Protein AF-A0A9E2XFM6-F1 (afdb_monomer)

Structure (mmCIF, N/CA/C/O backbone):
data_AF-A0A9E2XFM6-F1
#
_entry.id   AF-A0A9E2XFM6-F1
#
loop_
_atom_site.group_PDB
_atom_site.id
_atom_site.type_symbol
_atom_site.label_atom_id
_atom_site.label_alt_id
_atom_site.label_comp_id
_atom_site.label_asym_id
_atom_site.label_entity_id
_atom_site.label_seq_id
_atom_site.pdbx_PDB_ins_code
_atom_site.Cartn_x
_atom_site.Cartn_y
_atom_site.Cartn_z
_atom_site.occupancy
_atom_site.B_iso_or_equiv
_atom_site.auth_seq_id
_atom_site.auth_comp_id
_atom_site.auth_asym_id
_atom_site.auth_atom_id
_atom_site.pdbx_PDB_model_num
ATOM 1 N N . MET A 1 1 ? -47.630 29.678 22.416 1.00 40.19 1 MET A N 1
ATOM 2 C CA . MET A 1 1 ? -48.131 28.306 22.187 1.00 40.19 1 MET A CA 1
ATOM 3 C C . MET A 1 1 ? -47.963 27.951 20.720 1.00 40.19 1 MET A C 1
ATOM 5 O O . MET A 1 1 ? -48.811 28.316 19.921 1.00 40.19 1 MET A O 1
ATOM 9 N N . ARG A 1 2 ? -46.872 27.269 20.378 1.00 31.09 2 ARG A N 1
ATOM 10 C CA . ARG A 1 2 ? -46.817 26.251 19.324 1.00 31.09 2 ARG A CA 1
ATOM 11 C C . ARG A 1 2 ? -45.718 25.291 19.759 1.00 31.09 2 ARG A C 1
ATOM 13 O O . ARG A 1 2 ? -44.539 25.537 19.569 1.00 31.09 2 ARG A O 1
ATOM 20 N N . THR A 1 3 ? -46.149 24.304 20.529 1.00 36.22 3 THR A N 1
ATOM 21 C CA . THR A 1 3 ? -45.403 23.095 20.850 1.00 36.22 3 THR A CA 1
ATOM 22 C C . THR A 1 3 ? -45.340 22.260 19.579 1.00 36.22 3 THR A C 1
ATOM 24 O O . THR A 1 3 ? -46.328 21.610 19.240 1.00 36.22 3 THR A O 1
ATOM 27 N N . GLU A 1 4 ? -44.219 22.292 18.869 1.00 33.06 4 GLU A N 1
ATOM 28 C CA . GLU A 1 4 ? -43.885 21.207 17.951 1.00 33.06 4 GLU A CA 1
ATOM 29 C C . GLU A 1 4 ? -43.194 20.128 18.781 1.00 33.06 4 GLU A C 1
ATOM 31 O O . GLU A 1 4 ? -42.076 20.282 19.266 1.00 33.06 4 GLU A O 1
ATOM 36 N N . LYS A 1 5 ? -43.955 19.064 19.048 1.00 36.19 5 LYS A N 1
ATOM 37 C CA . LYS A 1 5 ? -43.427 17.796 19.531 1.00 36.19 5 LYS A CA 1
ATOM 38 C C . LYS A 1 5 ? -42.519 17.238 18.432 1.00 36.19 5 LYS A C 1
ATOM 40 O O . LYS A 1 5 ? -43.031 16.648 17.486 1.00 36.19 5 LYS A O 1
ATOM 45 N N . ASN A 1 6 ? -41.204 17.364 18.583 1.00 32.09 6 ASN A N 1
ATOM 46 C CA . ASN A 1 6 ? -40.283 16.417 17.961 1.00 32.09 6 ASN A CA 1
ATOM 47 C C . ASN A 1 6 ? -40.389 15.102 18.741 1.00 32.09 6 ASN A C 1
ATOM 49 O O . ASN A 1 6 ? -39.629 14.846 19.669 1.00 32.09 6 ASN A O 1
ATOM 53 N N . SER A 1 7 ? -41.386 14.284 18.401 1.00 35.47 7 SER A N 1
ATOM 54 C CA . SER A 1 7 ? -41.291 12.848 18.648 1.00 35.47 7 SER A CA 1
ATOM 55 C C . SER A 1 7 ? -40.272 12.309 17.649 1.00 35.47 7 SER A C 1
ATOM 57 O O . SER A 1 7 ? -40.623 12.028 16.508 1.00 35.47 7 SER A O 1
ATOM 59 N N . ALA A 1 8 ? -39.009 12.224 18.067 1.00 36.88 8 ALA A N 1
ATOM 60 C CA . ALA A 1 8 ? -38.022 11.399 17.390 1.00 36.88 8 ALA A CA 1
ATOM 61 C C . ALA A 1 8 ? -38.484 9.944 17.543 1.00 36.88 8 ALA A C 1
ATOM 63 O O . ALA A 1 8 ? -38.369 9.347 18.611 1.00 36.88 8 ALA A O 1
ATOM 64 N N . HIS A 1 9 ? -39.123 9.406 16.509 1.00 39.50 9 HIS A N 1
ATOM 65 C CA . HIS A 1 9 ? -39.222 7.965 16.364 1.00 39.50 9 HIS A CA 1
ATOM 66 C C . HIS A 1 9 ? -37.832 7.486 15.949 1.00 39.50 9 HIS A C 1
ATOM 68 O O . HIS A 1 9 ? -37.435 7.711 14.809 1.00 39.50 9 HIS A O 1
ATOM 74 N N . SER A 1 10 ? -37.096 6.876 16.885 1.00 49.88 10 SER A N 1
ATOM 75 C CA . SER A 1 10 ? -36.054 5.909 16.531 1.00 49.88 10 SER A CA 1
ATOM 76 C C . SER A 1 10 ? -36.704 4.921 15.560 1.00 49.88 10 SER A C 1
ATOM 78 O O . SER A 1 10 ? -37.766 4.360 15.856 1.00 49.88 10 SER A O 1
ATOM 80 N N . SER A 1 11 ? -36.167 4.818 14.345 1.00 64.38 11 SER A N 1
ATOM 81 C CA . SER A 1 11 ? -36.602 3.791 13.410 1.00 64.38 11 SER A CA 1
ATOM 82 C C . SER A 1 11 ? -36.181 2.456 14.004 1.00 64.38 11 SER A C 1
ATOM 84 O O . SER A 1 11 ? -34.992 2.197 14.139 1.00 64.38 11 SER A O 1
ATOM 86 N N . THR A 1 12 ? -37.153 1.642 14.413 1.00 81.12 12 THR A N 1
ATOM 87 C CA . THR A 1 12 ? -36.872 0.307 14.942 1.00 81.12 12 THR A CA 1
ATOM 88 C C . THR A 1 12 ? -36.343 -0.570 13.804 1.00 81.12 12 THR A C 1
ATOM 90 O O . THR A 1 12 ? -37.063 -0.738 12.811 1.00 81.12 12 THR A O 1
ATOM 93 N N . PRO A 1 13 ? -35.128 -1.127 13.922 1.00 93.12 13 PRO A N 1
ATOM 94 C CA . PRO A 1 13 ? -34.568 -2.048 12.951 1.00 93.12 13 PRO A CA 1
ATOM 95 C C . PRO A 1 13 ? -35.494 -3.246 12.752 1.00 93.12 13 PRO A C 1
ATOM 97 O O . PRO A 1 13 ? -36.094 -3.763 13.693 1.00 93.12 13 PRO A O 1
ATOM 100 N N . ILE A 1 14 ? -35.625 -3.686 11.507 1.00 95.50 14 ILE A N 1
ATOM 101 C CA . ILE A 1 14 ? -36.437 -4.839 11.129 1.00 95.50 14 ILE A CA 1
ATOM 102 C C . ILE A 1 14 ? -35.500 -5.895 10.561 1.00 95.50 14 ILE A C 1
ATOM 104 O O . ILE A 1 14 ? -35.025 -5.745 9.430 1.00 95.50 14 ILE A O 1
ATOM 108 N N . VAL A 1 15 ? -35.285 -6.966 11.326 1.00 97.12 15 VAL A N 1
ATOM 109 C CA . VAL A 1 15 ? -34.584 -8.169 10.864 1.00 97.12 15 VAL A CA 1
ATOM 110 C C . VAL A 1 15 ? -35.445 -8.875 9.817 1.00 97.12 15 VAL A C 1
ATOM 112 O O . VAL A 1 15 ? -36.606 -9.211 10.058 1.00 97.12 15 VAL A O 1
ATOM 115 N N . LYS A 1 16 ? -34.887 -9.058 8.622 1.00 97.50 16 LYS A N 1
ATOM 116 C CA . LYS A 1 16 ? -35.514 -9.745 7.487 1.00 97.50 16 LYS A CA 1
ATOM 117 C C . LYS A 1 16 ? -35.171 -11.223 7.469 1.00 97.50 16 LYS A C 1
ATOM 119 O O . LYS A 1 16 ? -36.060 -12.041 7.243 1.00 97.50 16 LYS A O 1
ATOM 124 N N . SER A 1 17 ? -33.911 -11.551 7.727 1.00 97.12 17 SER A N 1
ATOM 125 C CA . SER A 1 17 ? -33.449 -12.919 7.923 1.00 97.12 17 SER A CA 1
ATOM 126 C C . SER A 1 17 ? -32.257 -12.945 8.870 1.00 97.12 17 SER A C 1
ATOM 128 O O . SER A 1 17 ? -31.561 -11.943 9.047 1.00 97.12 17 SER A O 1
ATOM 130 N N . GLN A 1 18 ? -32.059 -14.102 9.486 1.00 97.88 18 GLN A N 1
ATOM 131 C CA . GLN A 1 18 ? -30.904 -14.415 10.304 1.00 97.88 18 GLN A CA 1
ATOM 132 C C . GLN A 1 18 ? -30.529 -15.860 10.006 1.00 97.88 18 GLN A C 1
ATOM 134 O O . GLN A 1 18 ? -31.298 -16.779 10.292 1.00 97.88 18 GLN A O 1
ATOM 139 N N . ASP A 1 19 ? -29.359 -16.039 9.414 1.00 97.31 19 ASP A N 1
ATOM 140 C CA . ASP A 1 19 ? -28.923 -17.305 8.847 1.00 97.31 19 ASP A CA 1
ATOM 141 C C . ASP A 1 19 ? -27.513 -17.635 9.341 1.00 97.31 19 ASP A C 1
ATOM 143 O O . ASP A 1 19 ? -26.686 -16.744 9.544 1.00 97.31 19 ASP A O 1
ATOM 147 N N . ILE A 1 20 ? -27.223 -18.924 9.529 1.00 97.94 20 ILE A N 1
ATOM 148 C CA . ILE A 1 20 ? -25.839 -19.374 9.705 1.00 97.94 20 ILE A CA 1
ATOM 149 C C . ILE A 1 20 ? -25.182 -19.296 8.330 1.00 97.94 20 ILE A C 1
ATOM 151 O O . ILE A 1 20 ? -25.513 -20.089 7.446 1.00 97.94 20 ILE A O 1
ATOM 155 N N . LEU A 1 21 ? -24.262 -18.349 8.162 1.00 97.56 21 LEU A N 1
ATOM 156 C CA . LEU A 1 21 ? -23.487 -18.196 6.938 1.00 97.56 21 LEU A CA 1
ATOM 157 C C . LEU A 1 21 ? -22.503 -19.359 6.798 1.00 97.56 21 LEU A C 1
ATOM 159 O O . LEU A 1 21 ? -22.481 -20.045 5.779 1.00 97.56 21 LEU A O 1
ATOM 163 N N . ALA A 1 22 ? -21.704 -19.586 7.839 1.00 97.44 22 ALA A N 1
ATOM 164 C CA . ALA A 1 22 ? -20.661 -20.600 7.855 1.00 97.44 22 ALA A CA 1
ATOM 165 C C . ALA A 1 22 ? -20.519 -21.213 9.249 1.00 97.44 22 ALA A C 1
ATOM 167 O O . ALA A 1 22 ? -20.662 -20.534 10.261 1.00 97.44 22 ALA A O 1
ATOM 168 N N . THR A 1 23 ? -20.206 -22.503 9.310 1.00 95.94 23 THR A N 1
ATOM 169 C CA . THR A 1 23 ? -19.759 -23.166 10.542 1.00 95.94 23 THR A CA 1
ATOM 170 C C . THR A 1 23 ? -18.242 -23.233 10.555 1.00 95.94 23 THR A C 1
ATOM 172 O O . THR A 1 23 ? -17.656 -23.461 9.494 1.00 95.94 23 THR A O 1
ATOM 175 N N . ALA A 1 24 ? -17.626 -23.121 11.735 1.00 96.25 24 ALA A N 1
ATOM 176 C CA . ALA A 1 24 ? -16.176 -23.210 11.870 1.00 96.25 24 ALA A CA 1
ATOM 177 C C . ALA A 1 24 ? -15.603 -24.462 11.167 1.00 96.25 24 ALA A C 1
ATOM 179 O O . ALA A 1 24 ? -16.196 -25.548 11.275 1.00 96.25 24 ALA A O 1
ATOM 180 N N . PRO A 1 25 ? -14.454 -24.360 10.474 1.00 95.50 25 PRO A N 1
ATOM 181 C CA . PRO A 1 25 ? -13.785 -25.515 9.898 1.00 95.50 25 PRO A CA 1
ATOM 182 C C . PRO A 1 25 ? -13.351 -26.498 10.989 1.00 95.50 25 PRO A C 1
ATOM 184 O O . PRO A 1 25 ? -13.235 -26.165 12.170 1.00 95.50 25 PRO A O 1
ATOM 187 N N . ALA A 1 26 ? -13.096 -27.746 10.602 1.00 93.50 26 ALA A N 1
ATOM 188 C CA . ALA A 1 26 ? -12.679 -28.766 11.555 1.00 93.50 26 ALA A CA 1
ATOM 189 C C . ALA A 1 26 ? -11.364 -28.371 12.250 1.00 93.50 26 ALA A C 1
ATOM 191 O O . ALA A 1 26 ? -10.339 -28.209 11.594 1.00 93.50 26 ALA A O 1
ATOM 192 N N . GLY A 1 27 ? -11.396 -28.286 13.582 1.00 92.50 27 GLY A N 1
ATOM 193 C CA . GLY A 1 27 ? -10.246 -27.886 14.397 1.00 92.50 27 GLY A CA 1
ATOM 194 C C . GLY A 1 27 ? -10.206 -26.398 14.743 1.00 92.50 27 GLY A C 1
ATOM 195 O O . GLY A 1 27 ? -9.396 -26.032 15.587 1.00 92.50 27 GLY A O 1
ATOM 196 N N . SER A 1 28 ? -11.094 -25.585 14.166 1.00 97.88 28 SER A N 1
ATOM 197 C CA . SER A 1 28 ? -11.210 -24.163 14.481 1.00 97.88 28 SER A CA 1
ATOM 198 C C . SER A 1 28 ? -12.313 -23.908 15.506 1.00 97.88 28 SER A C 1
ATOM 200 O O . SER A 1 28 ? -13.414 -24.468 15.414 1.00 97.88 28 SER A O 1
ATOM 202 N N . THR A 1 29 ? -12.028 -23.073 16.499 1.00 97.94 29 THR A N 1
ATOM 203 C CA . THR A 1 29 ? -12.980 -22.717 17.554 1.00 97.94 29 THR A CA 1
ATOM 204 C C . THR A 1 29 ? -12.854 -21.265 17.966 1.00 97.94 29 THR A C 1
ATOM 206 O O . THR A 1 29 ? -11.754 -20.726 17.903 1.00 97.94 29 THR A O 1
ATOM 209 N N . ALA A 1 30 ? -13.947 -20.723 18.502 1.00 96.56 30 ALA A N 1
ATOM 210 C CA . ALA A 1 30 ? -14.039 -19.366 19.028 1.00 96.56 30 ALA A CA 1
ATOM 211 C C . ALA A 1 30 ? -13.839 -18.308 17.931 1.00 96.56 30 ALA A C 1
ATOM 213 O O . ALA A 1 30 ? -12.789 -17.681 17.907 1.00 96.56 30 ALA A O 1
ATOM 214 N N . PRO A 1 31 ? -14.799 -18.175 16.988 1.00 97.44 31 PRO A N 1
ATOM 215 C CA . PRO A 1 31 ? -14.801 -17.051 16.071 1.00 97.44 31 PRO A CA 1
ATOM 216 C C . PRO A 1 31 ? -14.913 -15.749 16.850 1.00 97.44 31 PRO A C 1
ATOM 218 O O . PRO A 1 31 ? -15.759 -15.659 17.745 1.00 97.44 31 PRO A O 1
ATOM 221 N N . ASP A 1 32 ? -14.090 -14.796 16.459 1.00 93.88 32 ASP A N 1
ATOM 222 C CA . ASP A 1 32 ? -13.985 -13.482 17.074 1.00 93.88 32 ASP A CA 1
ATOM 223 C C . ASP A 1 32 ? -14.015 -12.423 15.957 1.00 93.88 32 ASP A C 1
ATOM 225 O O . ASP A 1 32 ? -14.861 -12.510 15.065 1.00 93.88 32 ASP A O 1
ATOM 229 N N . SER A 1 33 ? -13.065 -11.495 15.939 1.00 95.00 33 SER A N 1
ATOM 230 C CA . SER A 1 33 ? -12.660 -10.608 14.849 1.00 95.00 33 SER A CA 1
ATOM 231 C C . SER A 1 33 ? -13.156 -10.994 13.437 1.00 95.00 33 SER A C 1
ATOM 233 O O . SER A 1 33 ? -12.716 -11.974 12.812 1.00 95.00 33 SER A O 1
ATOM 235 N N . ILE A 1 34 ? -14.053 -10.161 12.888 1.00 96.75 34 ILE A N 1
ATOM 236 C CA . ILE A 1 34 ? -14.577 -10.261 11.517 1.00 96.75 34 ILE A CA 1
ATOM 237 C C . ILE A 1 34 ? -14.248 -9.006 10.714 1.00 96.75 34 ILE A C 1
ATOM 239 O O . ILE A 1 34 ? -14.478 -7.874 11.139 1.00 96.75 34 ILE A O 1
ATOM 243 N N . THR A 1 35 ? -13.822 -9.203 9.466 1.00 96.62 35 THR A N 1
ATOM 244 C CA . THR A 1 35 ? -13.676 -8.118 8.493 1.00 96.62 35 THR A CA 1
ATOM 245 C C . THR A 1 35 ? -14.200 -8.518 7.114 1.00 96.62 35 THR A C 1
ATOM 247 O O . THR A 1 35 ? -14.262 -9.696 6.759 1.00 96.62 35 THR A O 1
ATOM 250 N N . ILE A 1 36 ? -14.632 -7.528 6.330 1.00 92.88 36 ILE A N 1
ATOM 251 C CA . ILE A 1 36 ? -15.175 -7.723 4.982 1.00 92.88 36 ILE A CA 1
ATOM 252 C C . ILE A 1 36 ? -14.271 -7.005 3.995 1.00 92.88 36 ILE A C 1
ATOM 254 O O . ILE A 1 36 ? -13.992 -5.818 4.153 1.00 92.88 36 ILE A O 1
ATOM 258 N N . GLY A 1 37 ? -13.870 -7.708 2.944 1.00 82.56 37 GLY A N 1
ATOM 259 C CA . GLY A 1 37 ? -13.024 -7.138 1.910 1.00 82.56 37 GLY A CA 1
ATOM 260 C C . GLY A 1 37 ? -12.573 -8.181 0.904 1.00 82.56 37 GLY A C 1
ATOM 261 O O . GLY A 1 37 ? -12.678 -9.383 1.147 1.00 82.56 37 GLY A O 1
ATOM 262 N N . GLY A 1 38 ? -12.155 -7.734 -0.279 1.00 77.25 38 GLY A N 1
ATOM 263 C CA . GLY A 1 38 ? -11.756 -8.657 -1.343 1.00 77.25 38 GLY A CA 1
ATOM 264 C C . GLY A 1 38 ? -12.909 -9.518 -1.879 1.00 77.25 38 GLY A C 1
ATOM 265 O O . GLY A 1 38 ? -12.663 -10.544 -2.496 1.00 77.25 38 GLY A O 1
ATOM 266 N N . GLY A 1 39 ? -14.171 -9.133 -1.632 1.00 82.56 39 GLY A N 1
ATOM 267 C CA . GLY A 1 39 ? -15.338 -9.964 -1.959 1.00 82.56 39 GLY A CA 1
ATOM 268 C C . GLY A 1 39 ? -15.558 -11.149 -1.007 1.00 82.56 39 GLY A C 1
ATOM 269 O O . GLY A 1 39 ? -16.357 -12.035 -1.319 1.00 82.56 39 GLY A O 1
ATOM 270 N N . SER A 1 40 ? -14.888 -11.153 0.146 1.00 93.00 40 SER A N 1
ATOM 271 C CA . SER A 1 40 ? -14.899 -12.245 1.119 1.00 93.00 40 SER A CA 1
ATOM 272 C C . SER A 1 40 ? -15.270 -11.751 2.525 1.00 93.00 40 SER A C 1
ATOM 274 O O . SER A 1 40 ? -15.122 -10.573 2.864 1.00 93.00 40 SER A O 1
ATOM 276 N N . VAL A 1 41 ? -15.739 -12.685 3.351 1.00 97.19 41 VAL A N 1
ATOM 277 C CA . VAL A 1 41 ? -15.862 -12.559 4.805 1.00 97.19 41 VAL A CA 1
ATOM 278 C C . VAL A 1 41 ? -14.648 -13.232 5.429 1.00 97.19 41 VAL A C 1
ATOM 280 O O . VAL A 1 41 ? -14.446 -14.436 5.264 1.00 97.19 41 VAL A O 1
ATOM 283 N N . TRP A 1 42 ? -13.843 -12.458 6.140 1.00 98.44 42 TRP A N 1
ATOM 284 C CA . TRP A 1 42 ? -12.645 -12.924 6.821 1.00 98.44 42 TRP A CA 1
ATOM 285 C C . TRP A 1 42 ? -12.937 -13.053 8.302 1.00 98.44 42 TRP A C 1
ATOM 287 O O . TRP A 1 42 ? -13.491 -12.133 8.901 1.00 98.44 42 TRP A O 1
ATOM 297 N N . VAL A 1 43 ? -12.599 -14.207 8.866 1.00 98.56 43 VAL A N 1
ATOM 298 C CA . VAL A 1 43 ? -12.947 -14.542 10.247 1.00 98.56 43 VAL A CA 1
ATOM 299 C C . VAL A 1 43 ? -11.746 -15.145 10.945 1.00 98.56 43 VAL A C 1
ATOM 301 O O . VAL A 1 43 ? -11.141 -16.101 10.448 1.00 98.56 43 VAL A O 1
ATOM 304 N N . GLU A 1 44 ? -11.425 -14.572 12.092 1.00 97.88 44 GLU A N 1
ATOM 305 C CA . GLU A 1 44 ? -10.463 -15.080 13.056 1.00 97.88 44 GLU A CA 1
ATOM 306 C C . GLU A 1 44 ? -11.107 -16.214 13.870 1.00 97.88 44 GLU A C 1
ATOM 308 O O . GLU A 1 44 ? -12.301 -16.181 14.157 1.00 97.88 44 GLU A O 1
ATOM 313 N N . TYR A 1 45 ? -10.337 -17.262 14.172 1.00 98.50 45 TYR A N 1
ATOM 314 C CA . TYR A 1 45 ? -10.694 -18.286 15.154 1.00 98.50 45 TYR A CA 1
ATOM 315 C C . TYR A 1 45 ? -9.523 -18.482 16.117 1.00 98.50 45 TYR A C 1
ATOM 317 O O . TYR A 1 45 ? -8.515 -19.104 15.735 1.00 98.50 45 TYR A O 1
ATOM 325 N N . GLY A 1 46 ? -9.699 -18.048 17.367 1.00 97.00 46 GLY A N 1
ATOM 326 C CA . GLY A 1 46 ? -8.651 -18.018 18.392 1.00 97.00 46 GLY A CA 1
ATOM 327 C C . GLY A 1 46 ? -8.079 -19.382 18.774 1.00 97.00 46 GLY A C 1
ATOM 328 O O . GLY A 1 46 ? -6.925 -19.512 19.180 1.00 97.00 46 GLY A O 1
ATOM 329 N N . ASN A 1 47 ? -8.874 -20.451 18.653 1.00 97.44 47 ASN A N 1
ATOM 330 C CA . ASN A 1 47 ? -8.493 -21.838 18.985 1.00 97.44 47 ASN A CA 1
ATOM 331 C C . ASN A 1 47 ? -7.932 -22.040 20.408 1.00 97.44 47 ASN A C 1
ATOM 333 O O . ASN A 1 47 ? -7.260 -23.042 20.672 1.00 97.44 47 ASN A O 1
ATOM 337 N N . GLY A 1 48 ? -8.193 -21.102 21.325 1.00 95.75 48 GLY A N 1
ATOM 338 C CA . GLY A 1 48 ? -7.599 -21.089 22.663 1.00 95.75 48 GLY A CA 1
ATOM 339 C C . GLY A 1 48 ? -6.078 -20.902 22.656 1.00 95.75 48 GLY A C 1
ATOM 340 O O . GLY A 1 48 ? -5.404 -21.434 23.542 1.00 95.75 48 GLY A O 1
ATOM 341 N N . ALA A 1 49 ? -5.531 -20.226 21.639 1.00 96.88 49 ALA A N 1
ATOM 342 C CA . ALA A 1 49 ? -4.146 -19.780 21.646 1.00 96.88 49 ALA A CA 1
ATOM 343 C C . ALA A 1 49 ? -3.889 -18.831 22.828 1.00 96.88 49 ALA A C 1
ATOM 345 O O . ALA A 1 49 ? -4.784 -18.141 23.304 1.00 96.88 49 ALA A O 1
ATOM 346 N N . ASP A 1 50 ? -2.661 -18.850 23.338 1.00 94.69 50 ASP A N 1
ATOM 347 C CA . ASP A 1 50 ? -2.259 -18.015 24.465 1.00 94.69 50 ASP A CA 1
ATOM 348 C C . ASP A 1 50 ? -2.058 -16.566 23.999 1.00 94.69 50 ASP A C 1
ATOM 350 O O . ASP A 1 50 ? -1.321 -16.337 23.035 1.00 94.69 50 ASP A O 1
ATOM 354 N N . SER A 1 51 ? -2.663 -15.603 24.699 1.00 91.12 51 SER A N 1
ATOM 355 C CA . SER A 1 51 ? -2.640 -14.176 24.346 1.00 91.12 51 SER A CA 1
ATOM 356 C C . SER A 1 51 ? -1.246 -13.535 24.410 1.00 91.12 51 SER A C 1
ATOM 358 O O . SER A 1 51 ? -1.033 -12.468 23.848 1.00 91.12 51 SER A O 1
ATOM 360 N N . THR A 1 52 ? -0.243 -14.204 24.999 1.00 90.44 52 THR A N 1
ATOM 361 C CA . THR A 1 52 ? 1.170 -13.765 24.975 1.00 90.44 52 THR A CA 1
ATOM 362 C C . THR A 1 52 ? 1.990 -14.407 23.844 1.00 90.44 52 THR A C 1
ATOM 364 O O . THR A 1 52 ? 3.210 -14.222 23.741 1.00 90.44 52 THR A O 1
ATOM 367 N N . GLY A 1 53 ? 1.358 -15.252 23.023 1.00 90.25 53 GLY A N 1
ATOM 368 C CA . GLY A 1 53 ? 2.004 -16.017 21.956 1.00 90.25 53 GLY A CA 1
ATOM 369 C C . GLY A 1 53 ? 2.860 -17.190 22.440 1.00 90.25 53 GLY A C 1
ATOM 370 O O . GLY A 1 53 ? 3.618 -17.777 21.656 1.00 90.25 53 GLY A O 1
ATOM 371 N N . ALA A 1 54 ? 2.771 -17.562 23.722 1.00 90.62 54 ALA A N 1
ATOM 372 C CA . ALA A 1 54 ? 3.596 -18.621 24.303 1.00 90.62 54 ALA A CA 1
ATOM 373 C C . ALA A 1 54 ? 3.274 -20.014 23.731 1.00 90.62 54 ALA A C 1
ATOM 375 O O . ALA A 1 54 ? 4.161 -20.871 23.632 1.00 90.62 54 ALA A O 1
ATOM 376 N N . ALA A 1 55 ? 2.017 -20.253 23.350 1.00 93.81 55 ALA A N 1
ATOM 377 C CA . ALA A 1 55 ? 1.549 -21.516 22.792 1.00 93.81 55 ALA A CA 1
ATOM 378 C C . ALA A 1 55 ? 0.288 -21.335 21.931 1.00 93.81 55 ALA A C 1
ATOM 380 O O . ALA A 1 55 ? -0.463 -20.380 22.093 1.00 93.81 55 ALA A O 1
ATOM 381 N N . GLY A 1 56 ? 0.028 -22.308 21.055 1.00 96.56 56 GLY A N 1
ATOM 382 C CA . GLY A 1 56 ? -1.165 -22.329 20.208 1.00 96.56 56 GLY A CA 1
ATOM 383 C C . GLY A 1 56 ? -1.031 -21.528 18.911 1.00 96.56 56 GLY A C 1
ATOM 384 O O . GLY A 1 56 ? 0.051 -21.057 18.546 1.00 96.56 56 GLY A O 1
ATOM 385 N N . SER A 1 57 ? -2.135 -21.470 18.176 1.00 97.62 57 SER A N 1
ATOM 386 C CA . SER A 1 57 ? -2.246 -20.832 16.864 1.00 97.62 57 SER A CA 1
ATOM 387 C C . SER A 1 57 ? -3.699 -20.483 16.565 1.00 97.62 57 SER A C 1
ATOM 389 O O . SER A 1 57 ? -4.558 -21.365 16.681 1.00 97.62 57 SER A O 1
ATOM 391 N N . SER A 1 58 ? -3.952 -19.274 16.084 1.00 98.44 58 SER A N 1
ATOM 392 C CA . SER A 1 58 ? -5.227 -18.903 15.475 1.00 98.44 58 SER A CA 1
ATOM 393 C C . SER A 1 58 ? -5.359 -19.439 14.048 1.00 98.44 58 SER A C 1
ATOM 395 O O . SER A 1 58 ? -4.382 -19.781 13.367 1.00 98.44 58 SER A O 1
ATOM 397 N N . THR A 1 59 ? -6.607 -19.527 13.595 1.00 98.62 59 THR A N 1
ATOM 398 C CA . THR A 1 59 ? -6.956 -19.882 12.219 1.00 98.62 59 THR A CA 1
ATOM 399 C C . THR A 1 59 ? -7.669 -18.695 11.594 1.00 98.62 59 THR A C 1
ATOM 401 O O . THR A 1 59 ? -8.709 -18.298 12.099 1.00 98.62 59 THR A O 1
ATOM 404 N N . ILE A 1 60 ? -7.156 -18.164 10.486 1.00 98.69 60 ILE A N 1
ATOM 405 C CA . ILE A 1 60 ? -7.860 -17.131 9.716 1.00 98.69 60 ILE A CA 1
ATOM 406 C C . ILE A 1 60 ? -8.548 -17.812 8.541 1.00 98.69 60 ILE A C 1
ATOM 408 O O . ILE A 1 60 ? -7.909 -18.541 7.779 1.00 98.69 60 ILE A O 1
ATOM 412 N N . VAL A 1 61 ? -9.853 -17.611 8.389 1.00 98.56 61 VAL A N 1
ATOM 413 C CA . VAL A 1 61 ? -10.637 -18.244 7.326 1.00 98.56 61 VAL A CA 1
ATOM 414 C C . VAL A 1 61 ? -11.188 -17.182 6.395 1.00 98.56 61 VAL A C 1
ATOM 416 O O . VAL A 1 61 ? -11.874 -16.260 6.826 1.00 98.56 61 VAL A O 1
ATOM 419 N N . GLN A 1 62 ? -10.910 -17.354 5.107 1.00 97.88 62 GLN A N 1
ATOM 420 C CA . GLN A 1 62 ? -11.511 -16.582 4.034 1.00 97.88 62 GLN A CA 1
ATOM 421 C C . GLN A 1 62 ? -12.741 -17.337 3.537 1.00 97.88 62 GLN A C 1
ATOM 423 O O . GLN A 1 62 ? -12.617 -18.414 2.948 1.00 97.88 62 GLN A O 1
ATOM 428 N N . TYR A 1 63 ? -13.927 -16.791 3.778 1.00 97.00 63 TYR A N 1
ATOM 429 C CA . TYR A 1 63 ? -15.172 -17.283 3.205 1.00 97.00 63 TYR A CA 1
ATOM 430 C C . TYR A 1 63 ? -15.602 -16.389 2.053 1.00 97.00 63 TYR A C 1
ATOM 432 O O . TYR A 1 63 ? -15.555 -15.170 2.169 1.00 97.00 63 TYR A O 1
ATOM 440 N N . ASN A 1 64 ? -16.154 -16.957 0.987 1.00 92.81 64 ASN A N 1
ATOM 441 C CA . ASN A 1 64 ? -16.920 -16.135 0.057 1.00 92.81 64 ASN A CA 1
ATOM 442 C C . ASN A 1 64 ? -18.201 -15.610 0.733 1.00 92.81 64 ASN A C 1
ATOM 444 O O . ASN A 1 64 ? -18.637 -16.119 1.769 1.00 92.81 64 ASN A O 1
ATOM 448 N N . MET A 1 65 ? -18.883 -14.650 0.103 1.00 89.44 65 MET A N 1
ATOM 449 C CA . MET A 1 65 ? -20.132 -14.064 0.631 1.00 89.44 65 MET A CA 1
ATOM 450 C C . MET A 1 65 ? -21.296 -15.062 0.821 1.00 89.44 65 MET A C 1
ATOM 452 O O . MET A 1 65 ? -22.354 -14.686 1.317 1.00 89.44 65 MET A O 1
ATOM 456 N N . LYS A 1 66 ? -21.140 -16.330 0.413 1.00 89.44 66 LYS A N 1
ATOM 457 C CA . LYS A 1 66 ? -22.105 -17.422 0.635 1.00 89.44 66 LYS A CA 1
ATOM 458 C C . LYS A 1 66 ? -21.672 -18.384 1.750 1.00 89.44 66 LYS A C 1
ATOM 460 O O . LYS A 1 66 ? -22.314 -19.418 1.920 1.00 89.44 66 LYS A O 1
ATOM 465 N N . GLY A 1 67 ? -20.586 -18.084 2.463 1.00 92.06 67 GLY A N 1
ATOM 466 C CA . GLY A 1 67 ? -20.079 -18.890 3.574 1.00 92.06 67 GLY A CA 1
ATOM 467 C C . GLY A 1 67 ? -19.272 -20.118 3.162 1.00 92.06 67 GLY A C 1
ATOM 468 O O . GLY A 1 67 ? -19.035 -21.006 3.979 1.00 92.06 67 GLY A O 1
ATOM 469 N N . GLN A 1 68 ? -18.851 -20.209 1.899 1.00 94.81 68 GLN A N 1
ATOM 470 C CA . GLN A 1 68 ? -17.983 -21.295 1.446 1.00 94.81 68 GLN A CA 1
ATOM 471 C C . GLN A 1 68 ? -16.527 -20.906 1.677 1.00 94.81 68 GLN A C 1
ATOM 473 O O . GLN A 1 68 ? -16.133 -19.797 1.332 1.00 94.81 68 GLN A O 1
ATOM 478 N N . ILE A 1 69 ? -15.734 -21.822 2.231 1.00 97.25 69 ILE A N 1
ATOM 479 C CA . ILE A 1 69 ? -14.304 -21.602 2.467 1.00 97.25 69 ILE A CA 1
ATOM 480 C C . ILE A 1 69 ? -13.587 -21.457 1.120 1.00 97.25 69 ILE A C 1
ATOM 482 O O . ILE A 1 69 ? -13.642 -22.365 0.288 1.00 97.25 69 ILE A O 1
ATOM 486 N N . GLU A 1 70 ? -12.896 -20.338 0.939 1.00 92.81 70 GLU A N 1
ATOM 487 C CA . GLU A 1 70 ? -11.980 -20.077 -0.173 1.00 92.81 70 GLU A CA 1
ATOM 488 C C . GLU A 1 70 ? -10.548 -20.441 0.221 1.00 92.81 70 GLU A C 1
ATOM 490 O O . GLU A 1 70 ? -9.856 -21.136 -0.525 1.00 92.81 70 GLU A O 1
ATOM 495 N N . HIS A 1 71 ? -10.131 -20.040 1.426 1.00 95.69 71 HIS A N 1
ATOM 496 C CA . HIS A 1 71 ? -8.824 -20.381 1.978 1.00 95.69 71 HIS A CA 1
ATOM 497 C C . HIS A 1 71 ? -8.838 -20.440 3.511 1.00 95.69 71 HIS A C 1
ATOM 499 O O . HIS A 1 71 ? -9.719 -19.897 4.180 1.00 95.69 71 HIS A O 1
ATOM 505 N N . THR A 1 72 ? -7.845 -21.119 4.082 1.00 97.44 72 THR A N 1
ATOM 506 C CA . THR A 1 72 ? -7.619 -21.186 5.527 1.00 97.44 72 THR A CA 1
ATOM 507 C C . THR A 1 72 ? -6.136 -21.016 5.820 1.00 97.44 72 THR A C 1
ATOM 509 O O . THR A 1 72 ? -5.312 -21.758 5.294 1.00 97.44 72 THR A O 1
ATOM 512 N N . TYR A 1 73 ? -5.818 -20.063 6.686 1.00 97.81 73 TYR A N 1
ATOM 513 C CA . TYR A 1 73 ? -4.469 -19.705 7.096 1.00 97.81 73 TYR A CA 1
ATOM 514 C C . TYR A 1 73 ? -4.261 -20.091 8.559 1.00 97.81 73 TYR A C 1
ATOM 516 O O . TYR A 1 73 ? -5.182 -20.011 9.373 1.00 97.81 73 TYR A O 1
ATOM 524 N N . THR A 1 74 ? -3.042 -20.485 8.913 1.00 97.69 74 THR A N 1
ATOM 525 C CA . THR A 1 74 ? -2.655 -20.733 10.306 1.00 97.69 74 THR A CA 1
ATOM 526 C C . THR A 1 74 ? -1.573 -19.743 10.698 1.00 97.69 74 THR A C 1
ATOM 528 O O . THR A 1 74 ? -0.501 -19.730 10.094 1.00 97.69 74 THR A O 1
ATOM 531 N N . VAL A 1 75 ? -1.848 -18.951 11.731 1.00 96.75 75 VAL A N 1
ATOM 532 C CA . VAL A 1 75 ? -0.911 -17.983 12.316 1.00 96.75 75 VAL A CA 1
ATOM 533 C C . VAL A 1 75 ? -0.520 -18.457 13.711 1.00 96.75 75 VAL A C 1
ATOM 535 O O . VAL A 1 75 ? -1.330 -19.024 14.439 1.00 96.75 75 VAL A O 1
ATOM 538 N N . LYS A 1 76 ? 0.754 -18.318 14.079 1.00 95.81 76 LYS A N 1
ATOM 539 C CA . LYS A 1 76 ? 1.240 -18.795 15.379 1.00 95.81 76 LYS A CA 1
ATOM 540 C C . LYS A 1 76 ? 0.978 -17.731 16.446 1.00 95.81 76 LYS A C 1
ATOM 542 O O . LYS A 1 76 ? 1.435 -16.606 16.281 1.00 95.81 76 LYS A O 1
ATOM 547 N N . GLY A 1 77 ? 0.373 -18.132 17.563 1.00 95.75 77 GLY A N 1
ATOM 548 C CA . GLY A 1 77 ? -0.112 -17.206 18.590 1.00 95.75 77 GLY A CA 1
ATOM 549 C C . GLY A 1 77 ? -1.606 -16.918 18.453 1.00 95.75 77 GLY A C 1
ATOM 550 O O . GLY A 1 77 ? -2.259 -17.506 17.588 1.00 95.75 77 GLY A O 1
ATOM 551 N N . LEU A 1 78 ? -2.125 -16.071 19.340 1.00 96.19 78 LEU A N 1
ATOM 552 C CA . LEU A 1 78 ? -3.509 -15.599 19.310 1.00 96.19 78 LEU A CA 1
ATOM 553 C C . LEU A 1 78 ? -3.603 -14.418 18.348 1.00 96.19 78 LEU A C 1
ATOM 555 O O . LEU A 1 78 ? -2.824 -13.478 18.480 1.00 96.19 78 LEU A O 1
ATOM 559 N N . ALA A 1 79 ? -4.512 -14.483 17.384 1.00 96.62 79 ALA A N 1
ATOM 560 C CA . ALA A 1 79 ? -4.955 -13.323 16.628 1.00 96.62 79 ALA A CA 1
ATOM 561 C C . ALA A 1 79 ? -6.117 -12.676 17.376 1.00 96.62 79 ALA A C 1
ATOM 563 O O . ALA A 1 79 ? -7.025 -13.383 17.791 1.00 96.62 79 ALA A O 1
ATOM 564 N N . ASP A 1 80 ? -6.044 -11.364 17.543 1.00 88.00 80 ASP A N 1
ATOM 565 C CA . ASP A 1 80 ? -7.075 -10.586 18.237 1.00 88.00 80 ASP A CA 1
ATOM 566 C C . ASP A 1 80 ? -7.707 -9.589 17.267 1.00 88.00 80 ASP A C 1
ATOM 568 O O . ASP A 1 80 ? -8.902 -9.615 16.993 1.00 88.00 80 ASP A O 1
ATOM 572 N N . GLY A 1 81 ? -6.854 -8.832 16.571 1.00 93.50 81 GLY A N 1
ATOM 573 C CA . GLY A 1 81 ? -7.274 -7.911 15.521 1.00 93.50 81 GLY A CA 1
ATOM 574 C C . GLY A 1 81 ? -7.172 -8.514 14.130 1.00 93.50 81 GLY A C 1
ATOM 575 O O . GLY A 1 81 ? -6.110 -8.999 13.723 1.00 93.50 81 GLY A O 1
ATOM 576 N N . LEU A 1 82 ? -8.254 -8.405 13.359 1.00 96.81 82 LEU A N 1
ATOM 577 C CA . LEU A 1 82 ? -8.302 -8.800 11.955 1.00 96.81 82 LEU A CA 1
ATOM 578 C C . LEU A 1 82 ? -8.904 -7.690 11.091 1.00 96.81 82 LEU A C 1
ATOM 580 O O . LEU A 1 82 ? -10.076 -7.335 11.235 1.00 96.81 82 LEU A O 1
ATOM 584 N N . LYS A 1 83 ? -8.143 -7.180 10.117 1.00 96.75 83 LYS A N 1
ATOM 585 C CA . LYS A 1 83 ? -8.647 -6.132 9.219 1.00 96.75 83 LYS A CA 1
ATOM 586 C C . LYS A 1 83 ? -8.182 -6.298 7.786 1.00 96.75 83 LYS A C 1
ATOM 588 O O . LYS A 1 83 ? -6.991 -6.401 7.526 1.00 96.75 83 LYS A O 1
ATOM 593 N N . TYR A 1 84 ? -9.126 -6.272 6.851 1.00 92.81 84 TYR A N 1
ATOM 594 C CA . TYR A 1 84 ? -8.816 -6.118 5.439 1.00 92.81 84 TYR A CA 1
ATOM 595 C C . TYR A 1 84 ? -8.483 -4.652 5.173 1.00 92.81 84 TYR A C 1
ATOM 597 O O . TYR A 1 84 ? -9.296 -3.768 5.461 1.00 92.81 84 TYR A O 1
ATOM 605 N N . ASP A 1 85 ? -7.304 -4.396 4.628 1.00 83.19 85 ASP A N 1
ATOM 606 C CA . ASP A 1 85 ? -6.936 -3.067 4.167 1.00 83.19 85 ASP A CA 1
ATOM 607 C C . ASP A 1 85 ? -7.543 -2.843 2.773 1.00 83.19 85 ASP A C 1
ATOM 609 O O . ASP A 1 85 ? -7.223 -3.572 1.837 1.00 83.19 85 ASP A O 1
ATOM 613 N N . PRO A 1 86 ? -8.463 -1.884 2.584 1.00 67.81 86 PRO A N 1
ATOM 614 C CA . PRO A 1 86 ? -9.070 -1.643 1.279 1.00 67.81 86 PRO A CA 1
ATOM 615 C C . PRO A 1 86 ? -8.097 -1.036 0.277 1.00 67.81 86 PRO A C 1
ATOM 617 O O . PRO A 1 86 ? -8.274 -1.228 -0.928 1.00 67.81 86 PRO A O 1
ATOM 620 N N . GLU A 1 87 ? -7.086 -0.322 0.767 1.00 62.31 87 GLU A N 1
ATOM 621 C CA . GLU A 1 87 ? -5.996 0.125 -0.072 1.00 62.31 87 GLU A CA 1
ATOM 622 C C . GLU A 1 87 ? -5.164 -1.094 -0.355 1.00 62.31 87 GLU A C 1
ATOM 624 O O . GLU A 1 87 ? -5.177 -1.540 -1.496 1.00 62.31 87 GLU A O 1
ATOM 629 N N . THR A 1 88 ? -4.576 -1.720 0.673 1.00 63.62 88 THR A N 1
ATOM 630 C CA . THR A 1 88 ? -3.594 -2.771 0.432 1.00 63.62 88 THR A CA 1
ATOM 631 C C . THR A 1 88 ? -4.097 -4.156 0.056 1.00 63.62 88 THR A C 1
ATOM 633 O O . THR A 1 88 ? -3.354 -4.998 -0.418 1.00 63.62 88 THR A O 1
ATOM 636 N N . GLY A 1 89 ? -5.376 -4.464 0.118 1.00 74.06 89 GLY A N 1
ATOM 637 C CA . GLY A 1 89 ? -5.866 -5.822 -0.150 1.00 74.06 89 GLY A CA 1
ATOM 638 C C . GLY A 1 89 ? -5.314 -6.922 0.755 1.00 74.06 89 GLY A C 1
ATOM 639 O O . GLY A 1 89 ? -5.844 -8.030 0.722 1.00 74.06 89 GLY A O 1
ATOM 640 N N . ASP A 1 90 ? -4.287 -6.628 1.545 1.00 83.25 90 ASP A N 1
ATOM 641 C CA . ASP A 1 90 ? -3.737 -7.486 2.561 1.00 83.25 90 ASP A CA 1
ATOM 642 C C . ASP A 1 90 ? -4.707 -7.522 3.737 1.00 83.25 90 ASP A C 1
ATOM 644 O O . ASP A 1 90 ? -5.417 -6.562 4.057 1.00 83.25 90 ASP A O 1
ATOM 648 N N . VAL A 1 91 ? -4.716 -8.658 4.417 1.00 95.94 91 VAL A N 1
ATOM 649 C CA . VAL A 1 91 ? -5.422 -8.820 5.678 1.00 95.94 91 VAL A CA 1
ATOM 650 C C . VAL A 1 91 ? -4.400 -8.736 6.796 1.00 95.94 91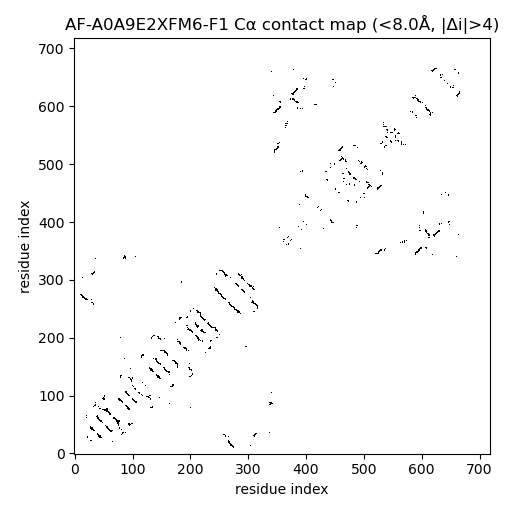 VAL A C 1
ATOM 652 O O . VAL A 1 91 ? -3.507 -9.577 6.913 1.00 95.94 91 VAL A O 1
ATOM 655 N N . TRP A 1 92 ? -4.528 -7.697 7.608 1.00 97.62 92 TRP A N 1
ATOM 656 C CA . TRP A 1 92 ? -3.713 -7.467 8.785 1.00 97.62 92 TRP A CA 1
ATOM 657 C C . TRP A 1 92 ? -4.205 -8.345 9.924 1.00 97.62 92 TRP A C 1
ATOM 659 O O . TRP A 1 92 ? -5.395 -8.351 10.240 1.00 97.62 92 TRP A O 1
ATOM 669 N N . VAL A 1 93 ? -3.268 -9.069 10.530 1.00 98.25 93 VAL A N 1
ATOM 670 C CA . VAL A 1 93 ? -3.493 -9.949 11.673 1.00 98.25 93 VAL A CA 1
ATOM 671 C C . VAL A 1 93 ? -2.623 -9.458 12.823 1.00 98.25 93 VAL A C 1
ATOM 673 O O . VAL A 1 93 ? -1.395 -9.607 12.795 1.00 98.25 93 VAL A O 1
ATOM 676 N N . LEU A 1 94 ? -3.257 -8.840 13.815 1.00 96.69 94 LEU A N 1
ATOM 677 C CA . LEU A 1 94 ? -2.615 -8.398 15.048 1.00 96.69 94 LEU A CA 1
ATOM 678 C C . LEU A 1 94 ? -2.547 -9.598 15.983 1.00 96.69 94 LEU A C 1
ATOM 680 O O . LEU A 1 94 ? -3.557 -10.236 16.271 1.00 96.69 94 LEU A O 1
ATOM 684 N N . LEU A 1 95 ? -1.335 -9.929 16.414 1.00 95.06 95 LEU A N 1
ATOM 685 C CA . LEU A 1 95 ? -1.066 -11.126 17.192 1.00 95.06 95 LEU A CA 1
ATOM 686 C C . LEU A 1 95 ? -0.601 -10.766 18.594 1.00 95.06 95 LEU A C 1
ATOM 688 O O . LEU A 1 95 ? 0.246 -9.886 18.759 1.00 95.06 95 LEU A O 1
ATOM 692 N N . ASN A 1 96 ? -1.051 -11.562 19.557 1.00 92.81 96 ASN A N 1
ATOM 693 C CA . ASN A 1 96 ? -0.583 -11.617 20.937 1.00 92.81 96 ASN A CA 1
ATOM 694 C C . ASN A 1 96 ? -0.674 -10.262 21.667 1.00 92.81 96 ASN A C 1
ATOM 696 O O . ASN A 1 96 ? 0.342 -9.654 22.027 1.00 92.81 96 ASN A O 1
ATOM 700 N N . ASN A 1 97 ? -1.895 -9.767 21.848 1.00 90.12 97 ASN A N 1
ATOM 701 C CA . ASN A 1 97 ? -2.187 -8.510 22.536 1.00 90.12 97 ASN A CA 1
ATOM 702 C C . ASN A 1 97 ? -1.635 -8.462 23.976 1.00 90.12 97 ASN A C 1
ATOM 704 O O . ASN A 1 97 ? -1.110 -7.435 24.390 1.00 90.12 97 ASN A O 1
ATOM 708 N N . ASP A 1 98 ? -1.601 -9.574 24.709 1.00 87.56 98 ASP A N 1
ATOM 709 C CA . ASP A 1 98 ? -1.086 -9.617 26.087 1.00 87.56 98 ASP A CA 1
ATOM 710 C C . ASP A 1 98 ? 0.428 -9.844 26.202 1.00 87.56 98 ASP A C 1
ATOM 712 O O . ASP A 1 98 ? 0.935 -10.100 27.297 1.00 87.56 98 ASP A O 1
ATOM 716 N N . GLY A 1 99 ? 1.182 -9.781 25.103 1.00 84.81 99 GLY A N 1
ATOM 717 C CA . GLY A 1 99 ? 2.643 -9.810 25.139 1.00 84.81 99 GLY A CA 1
ATOM 718 C C . GLY A 1 99 ? 3.281 -10.449 23.915 1.00 84.81 99 GLY A C 1
ATOM 719 O O . GLY A 1 99 ? 2.702 -11.310 23.270 1.00 84.81 99 GLY A O 1
ATOM 720 N N . ASN A 1 100 ? 4.523 -10.058 23.601 1.00 85.81 100 ASN A N 1
ATOM 721 C CA . ASN A 1 100 ? 5.160 -10.378 22.314 1.00 85.81 100 ASN A CA 1
ATOM 722 C C . ASN A 1 100 ? 4.264 -9.999 21.121 1.00 85.81 100 ASN A C 1
ATOM 724 O O . ASN A 1 100 ? 4.142 -10.773 20.165 1.00 85.81 100 ASN A O 1
ATOM 728 N N . SER A 1 101 ? 3.627 -8.827 21.203 1.00 90.56 101 SER A N 1
ATOM 729 C CA . SER A 1 101 ? 2.712 -8.379 20.163 1.00 90.56 101 SER A CA 1
ATOM 730 C C . SER A 1 101 ? 3.447 -8.203 18.836 1.00 90.56 101 SER A C 1
ATOM 732 O O . SER A 1 101 ? 4.561 -7.668 18.786 1.00 90.56 101 SER A O 1
ATOM 734 N N . THR A 1 102 ? 2.842 -8.695 17.760 1.00 91.75 102 THR A N 1
ATOM 735 C CA . THR A 1 102 ? 3.397 -8.624 16.403 1.00 91.75 102 THR A CA 1
ATOM 736 C C . THR A 1 102 ? 2.294 -8.415 15.384 1.00 91.75 102 THR A C 1
ATOM 738 O O . THR A 1 102 ? 1.142 -8.741 15.645 1.00 91.75 102 THR A O 1
ATOM 741 N N . LEU A 1 103 ? 2.666 -7.935 14.203 1.00 94.12 103 LEU A N 1
ATOM 742 C CA . LEU A 1 103 ? 1.770 -7.837 13.057 1.00 94.12 103 LEU A CA 1
ATOM 743 C C . LEU A 1 103 ? 2.204 -8.829 11.975 1.00 94.12 103 LEU A C 1
ATOM 745 O O . LEU A 1 103 ? 3.383 -8.888 11.620 1.00 94.12 103 LEU A O 1
ATOM 749 N N . GLN A 1 104 ? 1.257 -9.579 11.422 1.00 95.44 104 GLN A N 1
ATOM 750 C CA . GLN A 1 104 ? 1.443 -10.329 10.180 1.00 95.44 104 GLN A CA 1
ATOM 751 C C . GLN A 1 104 ? 0.441 -9.861 9.129 1.00 95.44 104 GLN A C 1
ATOM 753 O O . GLN A 1 104 ? -0.665 -9.440 9.454 1.00 95.44 104 GLN A O 1
ATOM 758 N N . LEU A 1 105 ? 0.845 -9.946 7.865 1.00 93.50 105 LEU A N 1
ATOM 759 C CA . LEU A 1 105 ? 0.026 -9.594 6.711 1.00 93.50 105 LEU A CA 1
ATOM 760 C C . LEU A 1 105 ? -0.243 -10.867 5.918 1.00 93.50 105 LEU A C 1
ATOM 762 O O . LEU A 1 105 ? 0.692 -11.617 5.621 1.00 93.50 105 LEU A O 1
ATOM 766 N N . ILE A 1 106 ? -1.504 -11.125 5.602 1.00 91.06 106 ILE A N 1
ATOM 767 C CA . ILE A 1 106 ? -1.906 -12.164 4.659 1.00 91.06 106 ILE A CA 1
ATOM 768 C C . ILE A 1 106 ? -2.168 -11.475 3.329 1.00 91.06 106 ILE A C 1
ATOM 770 O O . ILE A 1 106 ? -3.049 -10.626 3.267 1.00 91.06 106 ILE A O 1
ATOM 774 N N . ASP A 1 107 ? -1.459 -11.880 2.282 1.00 86.00 107 ASP A N 1
ATOM 775 C CA . ASP A 1 107 ? -1.746 -11.474 0.907 1.00 86.00 107 ASP A CA 1
ATOM 776 C C . ASP A 1 107 ? -2.721 -12.494 0.291 1.00 86.00 107 ASP A C 1
ATOM 778 O O . ASP A 1 107 ? -2.319 -13.633 0.013 1.00 86.00 107 ASP A O 1
ATOM 782 N N . PRO A 1 108 ? -3.999 -12.139 0.057 1.00 75.25 108 PRO A N 1
ATOM 783 C CA . PRO A 1 108 ? -4.983 -13.069 -0.489 1.00 75.25 108 PRO A CA 1
ATOM 784 C C . PRO A 1 108 ? -4.698 -13.485 -1.937 1.00 75.25 108 PRO A C 1
ATOM 786 O O . PRO A 1 108 ? -5.168 -14.538 -2.373 1.00 75.25 108 PRO A O 1
ATOM 789 N N . ALA A 1 109 ? -3.951 -12.678 -2.698 1.00 72.62 109 ALA A N 1
ATOM 790 C CA . ALA A 1 109 ? -3.634 -12.957 -4.094 1.00 72.62 109 ALA A CA 1
ATOM 791 C C . ALA A 1 109 ? -2.559 -14.045 -4.216 1.00 72.62 109 ALA A C 1
ATOM 793 O O . ALA A 1 109 ? -2.679 -14.940 -5.057 1.00 72.62 109 ALA A O 1
ATOM 794 N N . THR A 1 110 ? -1.532 -14.005 -3.361 1.00 68.19 110 THR A N 1
ATOM 795 C CA . THR A 1 110 ? -0.455 -15.015 -3.340 1.00 68.19 110 THR A CA 1
ATOM 796 C C . THR A 1 110 ? -0.648 -16.106 -2.285 1.00 68.19 110 THR A C 1
ATOM 798 O O . THR A 1 110 ? 0.072 -17.112 -2.292 1.00 68.19 110 THR A O 1
ATOM 801 N N . GLN A 1 111 ? -1.623 -15.928 -1.390 1.00 81.00 111 GLN A N 1
ATOM 802 C CA . GLN A 1 111 ? -1.908 -16.787 -0.236 1.00 81.00 111 GLN A CA 1
ATOM 803 C C . GLN A 1 111 ? -0.718 -16.906 0.730 1.00 81.00 111 GLN A C 1
ATOM 805 O O . GLN A 1 111 ? -0.604 -17.884 1.473 1.00 81.00 111 GLN A O 1
ATOM 810 N N . GLN A 1 112 ? 0.204 -15.941 0.702 1.00 80.50 112 GLN A N 1
ATOM 811 C CA . GLN A 1 112 ? 1.365 -15.918 1.583 1.00 80.50 112 GLN A CA 1
ATOM 812 C C . GLN A 1 112 ? 1.069 -15.134 2.858 1.00 80.50 112 GLN A C 1
ATOM 814 O O . GLN A 1 112 ? 0.318 -14.163 2.856 1.00 80.50 112 GLN A O 1
ATOM 819 N N . ILE A 1 113 ? 1.712 -15.556 3.945 1.00 87.62 113 ILE A N 1
ATOM 820 C CA . ILE A 1 113 ? 1.732 -14.827 5.212 1.00 87.62 113 ILE A CA 1
ATOM 821 C C . ILE A 1 113 ? 3.126 -14.228 5.366 1.00 87.62 113 ILE A C 1
ATOM 823 O O . ILE A 1 113 ? 4.128 -14.941 5.239 1.00 87.62 113 ILE A O 1
ATOM 827 N N . SER A 1 114 ? 3.204 -12.930 5.643 1.00 84.25 114 SER A N 1
ATOM 828 C CA . SER A 1 114 ? 4.471 -12.246 5.879 1.00 84.25 114 SER A CA 1
ATOM 829 C C . SER A 1 114 ? 5.183 -12.776 7.133 1.00 84.25 114 SER A C 1
ATOM 831 O O . SER A 1 114 ? 4.597 -13.425 8.004 1.00 84.25 114 SER A O 1
ATOM 833 N N . SER A 1 115 ? 6.483 -12.496 7.250 1.00 84.75 115 SER A N 1
ATOM 834 C CA . SER A 1 115 ? 7.184 -12.706 8.524 1.00 84.75 115 SER A CA 1
ATOM 835 C C . SER A 1 115 ? 6.650 -11.734 9.591 1.00 84.75 115 SER A C 1
ATOM 837 O O . SER A 1 115 ? 6.353 -10.594 9.239 1.00 84.75 115 SER A O 1
ATOM 839 N N . PRO A 1 116 ? 6.572 -12.126 10.880 1.00 85.31 116 PRO A N 1
ATOM 840 C CA . PRO A 1 116 ? 6.072 -11.246 11.937 1.00 85.31 116 PRO A CA 1
ATOM 841 C C . PRO A 1 116 ? 6.866 -9.941 12.057 1.00 85.31 116 PRO A C 1
ATOM 843 O O . PRO A 1 116 ? 8.070 -9.957 12.333 1.00 85.31 116 PRO A O 1
ATOM 846 N N . LEU A 1 117 ? 6.171 -8.817 11.904 1.00 83.62 117 LEU A N 1
ATOM 847 C CA . LEU A 1 117 ? 6.683 -7.469 12.119 1.00 83.62 117 LEU A CA 1
ATOM 848 C C . LEU A 1 117 ? 6.627 -7.130 13.611 1.00 83.62 117 LEU A C 1
ATOM 850 O O . LEU A 1 117 ? 5.659 -7.449 14.302 1.00 83.62 117 LEU A O 1
ATOM 854 N N . GLN A 1 118 ? 7.690 -6.504 14.112 1.00 86.19 118 GLN A N 1
ATOM 855 C CA . GLN A 1 118 ? 7.881 -6.248 15.541 1.00 86.19 118 GLN A CA 1
ATOM 856 C C . GLN A 1 118 ? 7.609 -4.784 15.864 1.00 86.19 118 GLN A C 1
ATOM 858 O O . GLN A 1 118 ? 8.120 -3.899 15.176 1.00 86.19 118 GLN A O 1
ATOM 863 N N . TYR A 1 119 ? 6.900 -4.518 16.958 1.00 83.69 119 TYR A N 1
ATOM 864 C CA . TYR A 1 119 ? 6.747 -3.158 17.466 1.00 83.69 119 TYR A CA 1
ATOM 865 C C . TYR A 1 119 ? 8.022 -2.661 18.161 1.00 83.69 119 TYR A C 1
ATOM 867 O O . TYR A 1 119 ? 8.672 -3.355 18.942 1.00 83.69 119 TYR A O 1
ATOM 875 N N . GLY A 1 120 ? 8.416 -1.442 17.807 1.00 70.38 120 GLY A N 1
ATOM 876 C CA . GLY A 1 120 ? 9.581 -0.728 18.306 1.00 70.38 120 GLY A CA 1
ATOM 877 C C . GLY A 1 120 ? 9.314 0.015 19.601 1.00 70.38 120 GLY A C 1
ATOM 878 O O . GLY A 1 120 ? 8.208 0.042 20.117 1.00 70.38 120 GLY A O 1
ATOM 879 N N . SER A 1 121 ? 10.354 0.654 20.137 1.00 61.28 121 SER A N 1
ATOM 880 C CA . SER A 1 121 ? 10.272 1.396 21.400 1.00 61.28 121 SER A CA 1
ATOM 881 C C . SER A 1 121 ? 9.220 2.518 21.319 1.00 61.28 121 SER A C 1
ATOM 883 O O . SER A 1 121 ? 9.220 3.244 20.325 1.00 61.28 121 SER A O 1
ATOM 885 N N . PRO A 1 122 ? 8.387 2.727 22.359 1.00 55.62 122 PRO A N 1
ATOM 886 C CA . PRO A 1 122 ? 8.452 2.096 23.685 1.00 55.62 122 PRO A CA 1
ATOM 887 C C . PRO A 1 122 ? 7.822 0.694 23.779 1.00 55.62 122 PRO A C 1
ATOM 889 O O . PRO A 1 122 ? 7.950 0.065 24.821 1.00 55.62 122 PRO A O 1
ATOM 892 N N . TYR A 1 123 ? 7.238 0.177 22.697 1.00 63.25 123 TYR A N 1
ATOM 893 C CA . TYR A 1 123 ? 6.502 -1.094 22.616 1.00 63.25 123 TYR A CA 1
ATOM 894 C C . TYR A 1 123 ? 7.361 -2.361 22.507 1.00 63.25 123 TYR A C 1
ATOM 896 O O . TYR A 1 123 ? 6.823 -3.443 22.282 1.00 63.25 123 TYR A O 1
ATOM 904 N N . VAL A 1 124 ? 8.685 -2.279 22.708 1.00 55.47 124 VAL A N 1
ATOM 905 C CA . VAL A 1 124 ? 9.531 -3.484 22.780 1.00 55.47 124 VAL A CA 1
ATOM 906 C C . VAL A 1 124 ? 9.278 -4.177 24.110 1.00 55.47 124 VAL A C 1
ATOM 908 O O . VAL A 1 124 ? 9.970 -3.961 25.107 1.00 55.47 124 VAL A O 1
ATOM 911 N N . TYR A 1 125 ? 8.272 -5.026 24.112 1.00 53.88 125 TYR A N 1
ATOM 912 C CA . TYR A 1 125 ? 7.807 -5.705 25.294 1.00 53.88 125 TYR A CA 1
ATOM 913 C C . TYR A 1 125 ? 7.954 -7.208 25.079 1.00 53.88 125 TYR A C 1
ATOM 915 O O . TYR A 1 125 ? 7.219 -7.841 24.329 1.00 53.88 125 TYR A O 1
ATOM 923 N N . GLY A 1 126 ? 8.986 -7.768 25.716 1.00 48.88 126 GLY A N 1
ATOM 924 C CA . GLY A 1 126 ? 9.228 -9.207 25.733 1.00 48.88 126 GLY A CA 1
ATOM 925 C C . GLY A 1 126 ? 8.116 -9.986 26.459 1.00 48.88 126 GLY A C 1
ATOM 926 O O . GLY A 1 126 ? 7.131 -9.396 26.903 1.00 48.88 126 GLY A O 1
ATOM 927 N N . PRO A 1 127 ? 8.301 -11.296 26.690 1.00 50.19 127 PRO A N 1
ATOM 928 C CA . PRO A 1 127 ? 7.246 -12.239 27.098 1.00 50.19 127 PRO A CA 1
ATOM 929 C C . PRO A 1 127 ? 6.637 -12.023 28.499 1.00 50.19 127 PRO A C 1
ATOM 931 O O . PRO A 1 127 ? 5.950 -12.898 29.009 1.00 50.19 127 PRO A O 1
ATOM 934 N N . THR A 1 128 ? 6.926 -10.909 29.172 1.00 52.78 128 THR A N 1
ATOM 935 C CA . THR A 1 128 ? 6.469 -10.597 30.538 1.00 52.78 128 THR A CA 1
ATOM 936 C C . THR A 1 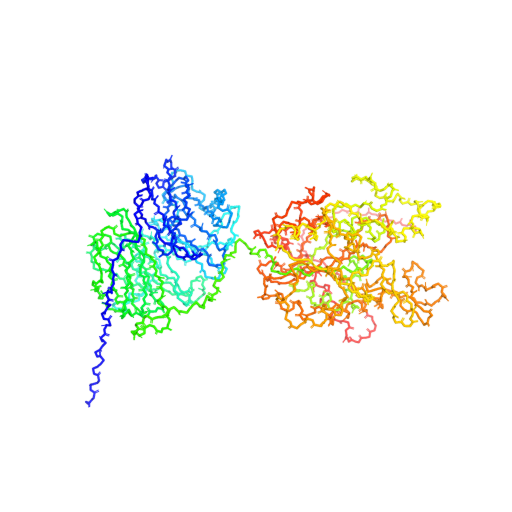128 ? 5.638 -9.315 30.623 1.00 52.78 128 THR A C 1
ATOM 938 O O . THR A 1 128 ? 5.434 -8.804 31.722 1.00 52.78 128 THR A O 1
ATOM 941 N N . SER A 1 129 ? 5.239 -8.742 29.491 1.00 67.50 129 SER A N 1
ATOM 942 C CA . SER A 1 129 ? 4.459 -7.507 29.415 1.00 67.50 129 SER A CA 1
ATOM 943 C C . SER A 1 129 ? 3.042 -7.807 28.964 1.00 67.50 129 SER A C 1
ATOM 945 O O . SER A 1 129 ? 2.917 -8.425 27.924 1.00 67.50 129 SER A O 1
ATOM 947 N N . SER A 1 130 ? 2.033 -7.302 29.675 1.00 73.88 130 SER A N 1
ATOM 948 C CA . SER A 1 130 ? 0.600 -7.388 29.343 1.00 73.88 130 SER A CA 1
ATOM 949 C C . SER A 1 130 ? 0.154 -6.233 28.428 1.00 73.88 130 SER A C 1
ATOM 951 O O . SER A 1 130 ? -0.694 -5.427 28.813 1.00 73.88 130 SER A O 1
ATOM 953 N N . ARG A 1 131 ? 0.869 -6.018 27.316 1.00 79.81 131 ARG A N 1
ATOM 954 C CA . ARG A 1 131 ? 0.672 -4.868 26.411 1.00 79.81 131 ARG A CA 1
ATOM 955 C C . ARG A 1 131 ? 0.852 -5.299 24.960 1.00 79.81 131 ARG A C 1
ATOM 957 O O . ARG A 1 131 ? 1.833 -5.981 24.648 1.00 79.81 131 ARG A O 1
ATOM 964 N N . GLY A 1 132 ? -0.007 -4.767 24.102 1.00 89.12 132 GLY A N 1
ATOM 965 C CA . GLY A 1 132 ? -0.119 -5.060 22.679 1.00 89.12 132 GLY A CA 1
ATOM 966 C C . GLY A 1 132 ? -1.343 -4.350 22.108 1.00 89.12 132 GLY A C 1
ATOM 967 O O . GLY A 1 132 ? -1.801 -3.369 22.697 1.00 89.12 132 GLY A O 1
ATOM 968 N N . PHE A 1 133 ? -1.831 -4.819 20.963 1.00 92.81 133 PHE A N 1
ATOM 969 C CA . PHE A 1 133 ? -2.890 -4.155 20.205 1.00 92.81 133 PHE A CA 1
ATOM 970 C C . PHE A 1 133 ? -4.029 -5.117 19.880 1.00 92.81 133 PHE A C 1
ATOM 972 O O . PHE A 1 133 ? -3.746 -6.248 19.476 1.00 92.81 133 PHE A O 1
ATOM 979 N N . ASP A 1 134 ? -5.266 -4.638 20.009 1.00 91.81 134 ASP A N 1
ATOM 980 C CA . ASP A 1 134 ? -6.484 -5.448 19.866 1.00 91.81 134 ASP A CA 1
ATOM 981 C C . ASP A 1 134 ? -7.137 -5.271 18.486 1.00 91.81 134 ASP A C 1
ATOM 983 O O . ASP A 1 134 ? -7.480 -6.254 17.851 1.00 91.81 134 ASP A O 1
ATOM 987 N N . ASP A 1 135 ? -7.215 -4.060 17.919 1.00 95.25 135 ASP A N 1
ATOM 988 C CA . ASP A 1 135 ? -7.796 -3.831 16.580 1.00 95.25 135 ASP A CA 1
ATOM 989 C C . ASP A 1 135 ? -7.031 -2.735 15.808 1.00 95.25 135 ASP A C 1
ATOM 991 O O . ASP A 1 135 ? -6.236 -1.960 16.351 1.00 95.25 135 ASP A O 1
ATOM 995 N N . VAL A 1 136 ? -7.257 -2.680 14.494 1.00 96.25 136 VAL A N 1
ATOM 996 C CA . VAL A 1 136 ? -6.645 -1.742 13.551 1.00 96.25 136 VAL A CA 1
ATOM 997 C C . VAL A 1 136 ? -7.679 -1.143 12.601 1.00 96.25 136 VAL A C 1
ATOM 999 O O . VAL A 1 136 ? -8.614 -1.808 12.150 1.00 96.25 136 VAL A O 1
ATOM 1002 N N . VAL A 1 137 ? -7.497 0.128 12.238 1.00 95.19 137 VAL A N 1
ATOM 1003 C CA . VAL A 1 137 ? -8.272 0.806 11.188 1.00 95.19 137 VAL A CA 1
ATOM 1004 C C . VAL A 1 137 ? -7.396 1.658 10.282 1.00 95.19 137 VAL A C 1
ATOM 1006 O O . VAL A 1 137 ? -6.327 2.128 10.678 1.00 95.19 137 VAL A O 1
ATOM 1009 N N . PHE A 1 138 ? -7.906 1.890 9.075 1.00 86.19 138 PHE A N 1
ATOM 1010 C CA . PHE A 1 138 ? -7.225 2.581 7.988 1.00 86.19 138 PHE A CA 1
ATOM 1011 C C . PHE A 1 138 ? -8.006 3.836 7.579 1.00 86.19 138 PHE A C 1
ATOM 1013 O O . PHE A 1 138 ? -9.160 3.716 7.186 1.00 86.19 138 PHE A O 1
ATOM 1020 N N . ASP A 1 139 ? -7.392 5.017 7.662 1.00 79.75 139 ASP A N 1
ATOM 1021 C CA . ASP A 1 139 ? -7.932 6.314 7.219 1.00 79.75 139 ASP A CA 1
ATOM 1022 C C . ASP A 1 139 ? -6.986 6.939 6.185 1.00 79.75 139 ASP A C 1
ATOM 1024 O O . ASP A 1 139 ? -6.059 7.690 6.527 1.00 79.75 139 ASP A O 1
ATOM 1028 N N . GLY A 1 140 ? -7.154 6.560 4.916 1.00 68.00 140 GLY A N 1
ATOM 1029 C CA . GLY A 1 140 ? -6.108 6.804 3.927 1.00 68.00 140 GLY A CA 1
ATOM 1030 C C . GLY A 1 140 ? -4.782 6.199 4.412 1.00 68.00 140 GLY A C 1
ATOM 1031 O O . GLY A 1 140 ? -4.757 5.252 5.195 1.00 68.00 140 GLY A O 1
ATOM 1032 N N . ASN A 1 141 ? -3.683 6.910 4.151 1.00 65.69 141 ASN A N 1
ATOM 1033 C CA . ASN A 1 141 ? -2.335 6.561 4.623 1.00 65.69 141 ASN A CA 1
ATOM 1034 C C . ASN A 1 141 ? -2.150 6.519 6.161 1.00 65.69 141 ASN A C 1
ATOM 1036 O O . ASN A 1 141 ? -1.033 6.285 6.637 1.00 65.69 141 ASN A O 1
ATOM 1040 N N . ARG A 1 142 ? -3.173 6.832 6.967 1.00 80.00 142 ARG A N 1
ATOM 1041 C CA . ARG A 1 142 ? -3.090 6.820 8.432 1.00 80.00 142 ARG A CA 1
ATOM 1042 C C . ARG A 1 142 ? -3.626 5.503 8.968 1.00 80.00 142 ARG A C 1
ATOM 1044 O O . ARG A 1 142 ? -4.764 5.135 8.711 1.00 80.00 142 ARG A O 1
ATOM 1051 N N . VAL A 1 143 ? -2.826 4.843 9.796 1.00 90.12 143 VAL A N 1
ATOM 1052 C CA . VAL A 1 143 ? -3.210 3.591 10.451 1.00 90.12 143 VAL A CA 1
ATOM 1053 C C . VAL A 1 143 ? -3.322 3.829 11.944 1.00 90.12 143 VAL A C 1
ATOM 1055 O O . VAL A 1 143 ? -2.386 4.359 12.547 1.00 90.12 143 VAL A O 1
ATOM 1058 N N . PHE A 1 144 ? -4.446 3.446 12.537 1.00 96.31 144 PHE A N 1
ATOM 1059 C CA . PHE A 1 144 ? -4.674 3.555 13.975 1.00 96.31 144 PHE A CA 1
ATOM 1060 C C . PHE A 1 144 ? -4.870 2.183 14.598 1.00 96.31 144 PHE A C 1
ATOM 1062 O O . PHE A 1 144 ? -5.476 1.315 13.979 1.00 96.31 144 PHE A O 1
ATOM 1069 N N . LEU A 1 145 ? -4.364 2.016 15.816 1.00 95.69 145 LEU A N 1
ATOM 1070 C CA . LEU A 1 145 ? -4.429 0.779 16.590 1.00 95.69 145 LEU A CA 1
ATOM 1071 C C . LEU A 1 145 ? -5.052 1.076 17.959 1.00 95.69 145 LEU A C 1
ATOM 1073 O O . LEU A 1 145 ? -4.720 2.114 18.549 1.00 95.69 145 LEU A O 1
ATOM 1077 N N . SER A 1 146 ? -5.917 0.191 18.457 1.00 95.12 146 SER A N 1
ATOM 1078 C CA . SER A 1 146 ? -6.333 0.166 19.868 1.00 95.12 146 SER A CA 1
ATOM 1079 C C . SER A 1 146 ? -5.329 -0.631 20.693 1.00 95.12 146 SER A C 1
ATOM 1081 O O . SER A 1 146 ? -4.716 -1.570 20.191 1.00 95.12 146 SER A O 1
ATOM 1083 N N . GLU A 1 147 ? -5.112 -0.214 21.937 1.00 90.69 147 GLU A N 1
ATOM 1084 C CA . GLU A 1 147 ? -4.199 -0.886 22.862 1.00 90.69 147 GLU A CA 1
ATOM 1085 C C . GLU A 1 147 ? -4.903 -1.629 23.978 1.00 90.69 147 GLU A C 1
ATOM 1087 O O . GLU A 1 147 ? -5.840 -1.100 24.578 1.00 90.69 147 GLU A O 1
ATOM 1092 N N . THR A 1 148 ? -4.301 -2.753 24.364 1.00 88.69 148 THR A N 1
ATOM 1093 C CA . THR A 1 148 ? -4.854 -3.589 25.420 1.00 88.69 148 THR A CA 1
ATOM 1094 C C . THR A 1 148 ? -4.484 -3.078 26.809 1.00 88.69 148 THR A C 1
ATOM 1096 O O . THR A 1 148 ? -3.333 -2.702 27.098 1.00 88.69 148 THR A O 1
ATOM 1099 N N . ASN A 1 149 ? -5.462 -3.139 27.714 1.00 83.00 149 ASN A N 1
ATOM 1100 C CA . ASN A 1 149 ? -5.271 -3.067 29.162 1.00 83.00 149 ASN A CA 1
ATOM 1101 C C . ASN A 1 149 ? -4.424 -1.877 29.690 1.00 83.00 149 ASN A C 1
ATOM 1103 O O . ASN A 1 149 ? -3.548 -2.091 30.540 1.00 83.00 149 ASN A O 1
ATOM 1107 N N . PRO A 1 150 ? -4.602 -0.614 29.253 1.00 88.19 150 PRO A N 1
ATOM 1108 C CA . PRO A 1 150 ? -3.845 0.525 29.782 1.00 88.19 150 PRO A CA 1
ATOM 1109 C C . PRO A 1 150 ? -3.993 0.641 31.316 1.00 88.19 150 PRO A C 1
ATOM 1111 O O . PRO A 1 150 ? -5.080 0.516 31.868 1.00 88.19 150 PRO A O 1
ATOM 1114 N N . VAL A 1 151 ? -2.891 0.886 32.047 1.00 84.81 151 VAL A N 1
ATOM 1115 C CA . VAL A 1 151 ? -2.875 0.796 33.532 1.00 84.81 151 VAL A CA 1
ATOM 1116 C C . VAL A 1 151 ? -2.662 2.151 34.194 1.00 84.81 151 VAL A C 1
ATOM 1118 O O . VAL A 1 151 ? -3.299 2.470 35.200 1.00 84.81 151 VAL A O 1
ATOM 1121 N N . ASN A 1 152 ? -1.721 2.941 33.685 1.00 87.75 152 ASN A N 1
ATOM 1122 C CA . ASN A 1 152 ? -1.306 4.197 34.292 1.00 87.75 152 ASN A CA 1
ATOM 1123 C C . ASN A 1 152 ? -1.830 5.384 33.481 1.00 87.75 152 ASN A C 1
ATOM 1125 O O . ASN A 1 152 ? -1.856 5.324 32.254 1.00 87.75 152 ASN A O 1
ATOM 1129 N N . PRO A 1 153 ? -2.189 6.506 34.130 1.00 90.31 153 PRO A N 1
ATOM 1130 C CA . PRO A 1 153 ? -2.494 7.732 33.407 1.00 90.31 153 PRO A CA 1
ATOM 1131 C C . PRO A 1 153 ? -1.349 8.132 32.465 1.00 90.31 153 PRO A C 1
ATOM 1133 O O . PRO A 1 153 ? -0.194 8.205 32.893 1.00 90.31 153 PRO A O 1
ATOM 1136 N N . GLY A 1 154 ? -1.681 8.418 31.209 1.00 87.56 154 GLY A N 1
ATOM 1137 C CA . GLY A 1 154 ? -0.728 8.688 30.132 1.00 87.56 154 GLY A CA 1
ATOM 1138 C C . GLY A 1 154 ? -0.308 7.455 29.328 1.00 87.56 154 GLY A C 1
ATOM 1139 O O . GLY A 1 154 ? 0.303 7.630 28.274 1.00 87.56 154 GLY A O 1
ATOM 1140 N N . ASP A 1 155 ? -0.653 6.241 29.773 1.00 89.88 155 ASP A N 1
ATOM 1141 C CA . ASP A 1 155 ? -0.545 5.055 28.925 1.00 89.88 155 ASP A CA 1
ATOM 1142 C C . ASP A 1 155 ? -1.464 5.251 27.710 1.00 89.88 155 ASP A C 1
ATOM 1144 O O . ASP A 1 155 ? -2.597 5.711 27.870 1.00 89.88 155 ASP A O 1
ATOM 1148 N N . PRO A 1 156 ? -0.997 4.980 26.492 1.00 91.12 156 PRO A N 1
ATOM 1149 C CA . PRO A 1 156 ? -1.836 5.100 25.308 1.00 91.12 156 PRO A CA 1
ATOM 1150 C C . PRO A 1 156 ? -2.990 4.094 25.296 1.00 91.12 156 PRO A C 1
ATOM 1152 O O . PRO A 1 156 ? -2.943 3.029 25.897 1.00 91.12 156 PRO A O 1
ATOM 1155 N N . VAL A 1 157 ? -4.047 4.523 24.618 1.00 94.44 157 VAL A N 1
ATOM 1156 C CA . VAL A 1 157 ? -5.320 3.824 24.404 1.00 94.44 157 VAL A CA 1
ATOM 1157 C C . VAL A 1 157 ? -5.549 3.655 22.904 1.00 94.44 157 VAL A C 1
ATOM 1159 O O . VAL A 1 157 ? -5.972 2.606 22.441 1.00 94.44 157 VAL A O 1
ATOM 1162 N N . ILE A 1 158 ? -5.244 4.709 22.136 1.00 96.44 158 ILE A N 1
ATOM 1163 C CA . ILE A 1 158 ? -5.179 4.673 20.675 1.00 96.44 158 ILE A CA 1
ATOM 1164 C C . ILE A 1 158 ? -3.824 5.223 20.266 1.00 96.44 158 ILE A C 1
ATOM 1166 O O . ILE A 1 158 ? -3.406 6.291 20.737 1.00 96.44 158 ILE A O 1
ATOM 1170 N N . VAL A 1 159 ? -3.176 4.549 19.326 1.00 93.88 159 VAL A N 1
ATOM 1171 C CA . VAL A 1 159 ? -1.963 5.036 18.670 1.00 93.88 159 VAL A CA 1
ATOM 1172 C C . VAL A 1 159 ? -2.158 5.140 17.167 1.00 93.88 159 VAL A C 1
ATOM 1174 O O . VAL A 1 159 ? -2.998 4.470 16.582 1.00 93.88 159 VAL A O 1
ATOM 1177 N N . GLN A 1 160 ? -1.345 5.976 16.532 1.00 91.94 160 GLN A N 1
ATOM 1178 C CA . GLN A 1 160 ? -1.124 5.954 15.096 1.00 91.94 160 GLN A CA 1
ATOM 1179 C C . GLN A 1 160 ? 0.157 5.170 14.812 1.00 91.94 160 GLN A C 1
ATOM 1181 O O . GLN A 1 160 ? 1.207 5.480 15.385 1.00 91.94 160 GLN A O 1
ATOM 1186 N N . LEU A 1 161 ? 0.087 4.202 13.904 1.00 85.12 161 LEU A N 1
ATOM 1187 C CA . LEU A 1 161 ? 1.251 3.524 13.351 1.00 85.12 161 LEU A CA 1
ATOM 1188 C C . LEU A 1 161 ? 1.904 4.431 12.296 1.00 85.12 161 LEU A C 1
ATOM 1190 O O . LEU A 1 161 ? 1.278 4.846 11.321 1.00 85.12 161 LEU A O 1
ATOM 1194 N N . LEU A 1 162 ? 3.171 4.776 12.515 1.00 78.62 162 LEU A N 1
ATOM 1195 C CA . LEU A 1 162 ? 3.916 5.741 11.701 1.00 78.62 162 LEU A CA 1
ATOM 1196 C C . LEU A 1 162 ? 4.439 5.145 10.392 1.00 78.62 162 LEU A C 1
ATOM 1198 O O . LEU A 1 162 ? 4.760 5.897 9.478 1.00 78.62 162 LEU A O 1
ATOM 1202 N N . ASN A 1 163 ? 4.493 3.817 10.297 1.00 77.19 163 ASN A N 1
ATOM 1203 C CA . ASN A 1 163 ? 4.889 3.097 9.088 1.00 77.19 163 ASN A CA 1
ATOM 1204 C C . ASN A 1 163 ? 3.819 3.167 7.979 1.00 77.19 163 ASN A C 1
ATOM 1206 O O . ASN A 1 163 ? 4.122 2.856 6.835 1.00 77.19 163 ASN A O 1
ATOM 1210 N N . GLY A 1 164 ? 2.588 3.588 8.294 1.00 70.56 164 GLY A N 1
ATOM 1211 C CA . GLY A 1 164 ? 1.485 3.621 7.330 1.00 70.56 164 GLY A CA 1
ATOM 1212 C C . GLY A 1 164 ? 0.936 2.228 6.993 1.00 70.56 164 GLY A C 1
ATOM 1213 O O . GLY A 1 164 ? 1.087 1.291 7.776 1.00 70.56 164 GLY A O 1
ATOM 1214 N N . GLN A 1 165 ? 0.265 2.120 5.842 1.00 64.94 165 GLN A N 1
ATOM 1215 C CA . GLN A 1 165 ? -0.488 0.935 5.387 1.00 64.94 165 GLN A CA 1
ATOM 1216 C C . GLN A 1 165 ? 0.340 -0.144 4.687 1.00 64.94 165 GLN A C 1
ATOM 1218 O O . GLN A 1 165 ? -0.139 -1.249 4.471 1.00 64.94 165 GLN A O 1
ATOM 1223 N N . ALA A 1 166 ? 1.598 0.132 4.372 1.00 61.59 166 ALA A N 1
ATOM 1224 C CA . ALA A 1 166 ? 2.531 -0.890 3.933 1.00 61.59 166 ALA A CA 1
ATOM 1225 C C . ALA A 1 166 ? 3.671 -0.872 4.947 1.00 61.59 166 ALA A C 1
ATOM 1227 O O . ALA A 1 166 ? 4.554 -0.047 4.791 1.00 61.59 166 ALA A O 1
ATOM 1228 N N . PRO A 1 167 ? 3.613 -1.645 6.045 1.00 59.50 167 PRO A N 1
ATOM 1229 C CA . PRO A 1 167 ? 4.624 -1.611 7.096 1.00 59.50 167 PRO A CA 1
ATOM 1230 C C . PRO A 1 167 ? 5.716 -2.681 6.909 1.00 59.50 167 PRO A C 1
ATOM 1232 O O . PRO A 1 167 ? 5.461 -3.803 6.482 1.00 59.50 167 PRO A O 1
ATOM 1235 N N . PHE A 1 168 ? 6.951 -2.361 7.287 1.00 60.88 168 PHE A N 1
ATOM 1236 C CA . PHE A 1 168 ? 8.109 -3.247 7.327 1.00 60.88 168 PHE A CA 1
ATOM 1237 C C . PHE A 1 168 ? 8.975 -2.903 8.527 1.00 60.88 168 PHE A C 1
ATOM 1239 O O . PHE A 1 168 ? 8.904 -1.820 9.118 1.00 60.88 168 PHE A O 1
ATOM 1246 N N . GLY A 1 169 ? 9.891 -3.827 8.822 1.00 62.56 169 GLY A N 1
ATOM 1247 C CA . GLY A 1 169 ? 10.926 -3.619 9.820 1.00 62.56 169 GLY A CA 1
ATOM 1248 C C . GLY A 1 169 ? 10.310 -3.393 11.190 1.00 62.56 169 GLY A C 1
ATOM 1249 O O . GLY A 1 169 ? 9.384 -4.098 11.591 1.00 62.56 169 GLY A O 1
ATOM 1250 N N . THR A 1 170 ? 10.860 -2.432 11.924 1.00 73.38 170 THR A N 1
ATOM 1251 C CA . THR A 1 170 ? 10.387 -2.119 13.268 1.00 73.38 170 THR A CA 1
ATOM 1252 C C . THR A 1 170 ? 9.242 -1.110 13.202 1.00 73.38 170 THR A C 1
ATOM 1254 O O . THR A 1 170 ? 9.423 0.013 12.730 1.00 73.38 170 THR A O 1
ATOM 1257 N N . LEU A 1 171 ? 8.083 -1.493 13.732 1.00 79.56 171 LEU A N 1
ATOM 1258 C CA . LEU A 1 171 ? 6.866 -0.688 13.739 1.00 79.56 171 LEU A CA 1
ATOM 1259 C C . LEU A 1 171 ? 6.945 0.415 14.797 1.00 79.56 171 LEU A C 1
ATOM 1261 O O . LEU A 1 171 ? 7.193 0.139 15.966 1.00 79.56 171 LEU A O 1
ATOM 1265 N N . GLN A 1 172 ? 6.739 1.670 14.413 1.00 79.25 172 GLN A N 1
ATOM 1266 C CA . GLN A 1 172 ? 6.783 2.813 15.324 1.00 79.25 172 GLN A CA 1
ATOM 1267 C C . GLN A 1 172 ? 5.394 3.394 15.526 1.00 79.25 172 GLN A C 1
ATOM 1269 O O . GLN A 1 172 ? 4.641 3.567 14.573 1.00 79.25 172 GLN A O 1
ATOM 1274 N N . THR A 1 173 ? 5.072 3.753 16.764 1.00 85.00 173 THR A N 1
ATOM 1275 C CA . THR A 1 173 ? 3.755 4.275 17.121 1.00 85.00 173 THR A CA 1
ATOM 1276 C C . THR A 1 173 ? 3.846 5.663 17.744 1.00 85.00 173 THR A C 1
ATOM 1278 O O . THR A 1 173 ? 4.854 6.055 18.338 1.00 85.00 173 THR A O 1
ATOM 1281 N N . LYS A 1 174 ? 2.766 6.429 17.597 1.00 84.06 174 LYS A N 1
ATOM 1282 C CA . LYS A 1 174 ? 2.560 7.727 18.242 1.00 84.06 174 LYS A CA 1
ATOM 1283 C C . LYS A 1 174 ? 1.211 7.721 18.949 1.00 84.06 174 LYS A C 1
ATOM 1285 O O . LYS A 1 174 ? 0.196 7.495 18.302 1.00 84.06 174 LYS A O 1
ATOM 1290 N N . SER A 1 175 ? 1.187 8.047 20.237 1.00 91.25 175 SER A N 1
ATOM 1291 C CA . SER A 1 175 ? -0.054 8.153 21.014 1.00 91.25 175 SER A CA 1
ATOM 1292 C C . SER A 1 175 ? -1.004 9.213 20.447 1.00 91.25 175 SER A C 1
ATOM 1294 O O . SER A 1 175 ? -0.590 10.331 20.124 1.00 91.25 175 SER A O 1
ATOM 1296 N N . ILE A 1 176 ? -2.279 8.843 20.342 1.00 94.69 176 ILE A N 1
ATOM 1297 C CA . ILE A 1 176 ? -3.396 9.672 19.867 1.00 94.69 176 ILE A CA 1
ATOM 1298 C C . ILE A 1 176 ? -4.384 9.922 21.003 1.00 94.69 176 ILE A C 1
ATOM 1300 O O . ILE A 1 176 ? -4.820 11.056 21.211 1.00 94.69 176 ILE A O 1
ATOM 1304 N N . LEU A 1 177 ? -4.697 8.869 21.754 1.00 96.12 177 LEU A N 1
ATOM 1305 C CA . LEU A 1 177 ? -5.515 8.914 22.959 1.00 96.12 177 LEU A CA 1
ATOM 1306 C C . LEU A 1 177 ? -4.773 8.209 24.092 1.00 96.12 177 LEU A C 1
ATOM 1308 O O . LEU A 1 177 ? -4.101 7.209 23.843 1.00 96.12 177 LEU A O 1
ATOM 1312 N N . THR A 1 178 ? -4.882 8.723 25.315 1.00 94.38 178 THR A N 1
ATOM 1313 C CA . THR A 1 178 ? -4.229 8.159 26.502 1.00 94.38 178 THR A CA 1
ATOM 1314 C C . THR A 1 178 ? -5.208 7.984 27.655 1.00 94.38 178 THR A C 1
ATOM 1316 O O . THR A 1 178 ? -6.197 8.709 27.791 1.00 94.38 178 THR A O 1
ATOM 1319 N N . LEU A 1 179 ? -4.918 7.026 28.528 1.00 93.62 179 LEU A N 1
ATOM 1320 C CA . LEU A 1 179 ? -5.673 6.796 29.742 1.00 93.62 179 LEU A CA 1
ATOM 1321 C C . LEU A 1 179 ? -5.584 8.032 30.642 1.00 93.62 179 LEU A C 1
ATOM 1323 O O . LEU A 1 179 ? -4.502 8.539 30.940 1.00 93.62 179 LEU A O 1
ATOM 1327 N N . GLY A 1 180 ? -6.737 8.507 31.105 1.00 93.75 180 GLY A N 1
ATOM 1328 C CA . GLY A 1 180 ? -6.852 9.741 31.885 1.00 93.75 180 GLY A CA 1
ATOM 1329 C C . GLY A 1 180 ? -7.227 10.975 31.062 1.00 93.75 180 GLY A C 1
ATOM 1330 O O . GLY A 1 180 ? -7.531 12.010 31.661 1.00 93.75 180 GLY A O 1
ATOM 1331 N N . ASP A 1 181 ? -7.283 10.866 29.730 1.00 96.31 181 ASP A N 1
ATOM 1332 C CA . ASP A 1 181 ? -7.939 11.871 28.897 1.00 96.31 181 ASP A CA 1
ATOM 1333 C C . ASP A 1 181 ? -9.423 12.012 29.271 1.00 96.31 181 ASP A C 1
ATOM 1335 O O . ASP A 1 181 ? -10.068 11.105 29.812 1.00 96.31 181 ASP A O 1
ATOM 1339 N N . THR A 1 182 ? -9.975 13.196 29.003 1.00 97.69 182 THR A N 1
ATOM 1340 C CA . THR A 1 182 ? -11.361 13.533 29.340 1.00 97.69 182 THR A CA 1
ATOM 1341 C C . THR A 1 182 ? -12.164 13.883 28.098 1.00 97.69 182 THR A C 1
ATOM 1343 O O . THR A 1 182 ? -11.653 14.564 27.214 1.00 97.69 182 THR A O 1
ATOM 1346 N N . GLY A 1 183 ? -13.443 13.519 28.075 1.00 97.56 183 GLY A N 1
ATOM 1347 C CA . GLY A 1 183 ? -14.365 13.827 26.989 1.00 97.56 183 GLY A CA 1
ATOM 1348 C C . GLY A 1 183 ? -15.707 14.376 27.462 1.00 97.56 183 GLY A C 1
ATOM 1349 O O . GLY A 1 183 ? -15.898 14.763 28.619 1.00 97.56 183 GLY A O 1
ATOM 1350 N N . THR A 1 184 ? -16.651 14.435 26.526 1.00 98.44 184 THR A N 1
ATOM 1351 C CA . THR A 1 184 ? -18.052 14.785 26.794 1.00 98.44 184 THR A CA 1
ATOM 1352 C C . THR A 1 184 ? -18.905 13.525 26.894 1.00 98.44 184 THR A C 1
ATOM 1354 O O . THR A 1 184 ? -18.939 12.741 25.950 1.00 98.44 184 THR A O 1
ATOM 1357 N N . ASN A 1 185 ? -19.642 13.354 27.991 1.00 97.75 185 ASN A N 1
ATOM 1358 C CA . ASN A 1 185 ? -20.670 12.321 28.081 1.00 97.75 185 ASN A CA 1
ATOM 1359 C C . ASN A 1 185 ? -21.865 12.741 27.212 1.00 97.75 185 ASN A C 1
ATOM 1361 O O . ASN A 1 185 ? -22.492 13.772 27.469 1.00 97.75 185 ASN A O 1
ATOM 1365 N N . LEU A 1 186 ? -22.170 11.968 26.172 1.00 97.06 186 LEU A N 1
ATOM 1366 C CA . LEU A 1 186 ? -23.191 12.317 25.182 1.00 97.06 186 LEU A CA 1
ATOM 1367 C C . LEU A 1 186 ? -24.621 12.255 25.735 1.00 97.06 186 LEU A C 1
ATOM 1369 O O . LEU A 1 186 ? -25.484 12.989 25.253 1.00 97.06 186 LEU A O 1
ATOM 1373 N N . VAL A 1 187 ? -24.856 11.449 26.774 1.00 95.44 187 VAL A N 1
ATOM 1374 C CA . VAL A 1 187 ? -26.174 11.269 27.400 1.00 95.44 187 VAL A CA 1
ATOM 1375 C C . VAL A 1 187 ? -26.483 12.397 28.380 1.00 95.44 187 VAL A C 1
ATOM 1377 O O . VAL A 1 187 ? -27.576 12.964 28.370 1.00 95.44 187 VAL A O 1
ATOM 1380 N N . THR A 1 188 ? -25.526 12.744 29.245 1.00 96.25 188 THR A N 1
ATOM 1381 C CA . THR A 1 188 ? -25.719 13.799 30.255 1.00 96.25 188 THR A CA 1
ATOM 1382 C C . THR A 1 188 ? -25.388 15.194 29.721 1.00 96.25 188 THR A C 1
ATOM 1384 O O . THR A 1 188 ? -25.862 16.194 30.264 1.00 96.25 188 THR A O 1
ATOM 1387 N N . GLY A 1 189 ? -24.577 15.281 28.662 1.00 96.19 189 GLY A N 1
ATOM 1388 C CA . GLY A 1 189 ? -24.017 16.525 28.134 1.00 96.19 189 GLY A CA 1
ATOM 1389 C C . GLY A 1 189 ? -22.888 17.111 28.990 1.00 96.19 189 GLY A C 1
ATOM 1390 O O . GLY A 1 189 ? -22.419 18.220 28.714 1.00 96.19 189 GLY A O 1
ATOM 1391 N N . GLU A 1 190 ? -22.457 16.406 30.040 1.00 97.44 190 GLU A N 1
ATOM 1392 C CA . GLU A 1 190 ? -21.373 16.844 30.916 1.00 97.44 190 GLU A CA 1
ATOM 1393 C C . GLU A 1 190 ? -20.026 16.759 30.195 1.00 97.44 190 GLU A C 1
ATOM 1395 O O . GLU A 1 190 ? -19.689 15.756 29.568 1.00 97.44 190 GLU A O 1
ATOM 1400 N N . LYS A 1 191 ? -19.238 17.831 30.295 1.00 97.12 191 LYS A N 1
ATOM 1401 C CA . LYS A 1 191 ? -17.914 17.947 29.670 1.00 97.12 191 LYS A CA 1
ATOM 1402 C C . LYS A 1 191 ? -16.803 17.635 30.667 1.00 97.12 191 LYS A C 1
ATOM 1404 O O . LYS A 1 191 ? -17.019 17.721 31.878 1.00 97.12 191 LYS A O 1
ATOM 1409 N N . ASN A 1 192 ? -15.604 17.377 30.144 1.00 96.00 192 ASN A N 1
ATOM 1410 C CA . ASN A 1 192 ? -14.381 17.109 30.909 1.00 96.00 192 ASN A CA 1
ATOM 1411 C C . ASN A 1 192 ? -14.540 15.937 31.893 1.00 96.00 192 ASN A C 1
ATOM 1413 O O . ASN A 1 192 ? -14.031 15.988 33.012 1.00 96.00 192 ASN A O 1
ATOM 1417 N N . GLN A 1 193 ? -15.291 14.912 31.492 1.00 97.38 193 GLN A N 1
ATOM 1418 C CA . GLN A 1 193 ? -15.433 13.679 32.259 1.00 97.38 193 GLN A CA 1
ATOM 1419 C C . GLN A 1 193 ? -14.334 12.695 31.846 1.00 97.38 193 GLN A C 1
ATOM 1421 O O . GLN A 1 193 ? -14.033 12.640 30.654 1.00 97.38 193 GLN A O 1
ATOM 1426 N N . PRO A 1 194 ? -13.738 11.929 32.775 1.00 95.06 194 PRO A N 1
ATOM 1427 C CA . PRO A 1 194 ? -12.790 10.872 32.427 1.00 95.06 194 PRO A CA 1
ATOM 1428 C C . PRO A 1 194 ? -13.383 9.909 31.397 1.00 95.06 194 PRO A C 1
ATOM 1430 O O . PRO A 1 194 ? -14.555 9.543 31.510 1.00 95.06 194 PRO A O 1
ATOM 1433 N N . LEU A 1 195 ? -12.588 9.523 30.400 1.00 95.88 195 LEU A N 1
ATOM 1434 C CA . LEU A 1 195 ? -13.010 8.529 29.418 1.00 95.88 195 LEU A CA 1
ATOM 1435 C C . LEU A 1 195 ? -13.025 7.118 30.049 1.00 95.88 195 LEU A C 1
ATOM 1437 O O . LEU A 1 195 ? -12.053 6.756 30.717 1.00 95.88 195 LEU A O 1
ATOM 1441 N N . PRO A 1 196 ? -14.099 6.331 29.856 1.00 92.44 196 PRO A N 1
ATOM 1442 C CA . PRO A 1 196 ? -14.216 4.960 30.361 1.00 92.44 196 PRO A CA 1
ATOM 1443 C C . PRO A 1 196 ? -13.555 3.960 29.391 1.00 92.44 196 PRO A C 1
ATOM 1445 O O . PRO A 1 196 ? -14.246 3.322 28.606 1.00 92.44 196 PRO A O 1
ATOM 1448 N N . VAL A 1 197 ? -12.218 3.926 29.378 1.00 87.69 197 VAL A N 1
ATOM 1449 C CA . VAL A 1 197 ? -11.384 3.127 28.444 1.00 87.69 197 VAL A CA 1
ATOM 1450 C C . VAL A 1 197 ? -10.173 2.525 29.162 1.00 87.69 197 VAL A C 1
ATOM 1452 O O . VAL A 1 197 ? -9.022 2.706 28.766 1.00 87.69 197 VAL A O 1
ATOM 1455 N N . THR A 1 198 ? -10.433 1.901 30.306 1.00 89.06 198 THR A N 1
ATOM 1456 C CA . THR A 1 198 ? -9.439 1.098 31.027 1.00 89.06 198 THR A CA 1
ATOM 1457 C C . THR A 1 198 ? -9.225 -0.272 30.394 1.00 89.06 198 THR A C 1
ATOM 1459 O O . THR A 1 198 ? -8.173 -0.863 30.624 1.00 89.06 198 THR A O 1
ATOM 1462 N N . ASP A 1 199 ? -10.173 -0.716 29.571 1.00 86.44 199 ASP A N 1
ATOM 1463 C CA . ASP A 1 199 ? -10.126 -1.980 28.844 1.00 86.44 199 ASP A CA 1
ATOM 1464 C C . ASP A 1 199 ? -10.616 -1.796 27.393 1.00 86.44 199 ASP A C 1
ATOM 1466 O O . ASP A 1 199 ? -11.769 -2.096 27.080 1.00 86.44 199 ASP A O 1
ATOM 1470 N N . PRO A 1 200 ? -9.811 -1.151 26.528 1.00 90.94 200 PRO A N 1
ATOM 1471 C CA . PRO A 1 200 ? -10.121 -1.011 25.113 1.00 90.94 200 PRO A CA 1
ATOM 1472 C C . PRO A 1 200 ? -10.052 -2.358 24.404 1.00 90.94 200 PRO A C 1
ATOM 1474 O O . PRO A 1 200 ? -9.197 -3.173 24.727 1.00 90.94 200 PRO A O 1
ATOM 1477 N N . ASP A 1 201 ? -10.899 -2.515 23.397 1.00 90.00 201 ASP A N 1
ATOM 1478 C CA . ASP A 1 201 ? -10.959 -3.717 22.575 1.00 90.00 201 ASP A CA 1
ATOM 1479 C C . ASP A 1 201 ? -11.066 -3.315 21.089 1.00 90.00 201 ASP A C 1
ATOM 1481 O O . ASP A 1 201 ? -10.087 -2.855 20.483 1.00 90.00 201 ASP A O 1
ATOM 1485 N N . SER A 1 202 ? -12.267 -3.342 20.509 1.00 92.94 202 SER A N 1
ATOM 1486 C CA . SER A 1 202 ? -12.463 -3.047 19.090 1.00 92.94 202 SER A CA 1
ATOM 1487 C C . SER A 1 202 ? -12.321 -1.567 18.696 1.00 92.94 202 SER A C 1
ATOM 1489 O O . SER A 1 202 ? -12.671 -0.634 19.433 1.00 92.94 202 SER A O 1
ATOM 1491 N N . LEU A 1 203 ? -11.852 -1.335 17.461 1.00 96.38 203 LEU A N 1
ATOM 1492 C CA . LEU A 1 203 ? -11.658 -0.013 16.857 1.00 96.38 203 LEU A CA 1
ATOM 1493 C C . LEU A 1 203 ? -12.258 0.027 15.446 1.00 96.38 203 LEU A C 1
ATOM 1495 O O . LEU A 1 203 ? -11.863 -0.722 14.548 1.00 96.38 203 LEU A O 1
ATOM 1499 N N . LYS A 1 204 ? -13.181 0.961 15.196 1.00 95.06 204 LYS A N 1
ATOM 1500 C CA . LYS A 1 204 ? -13.787 1.184 13.873 1.00 95.06 204 LYS A CA 1
ATOM 1501 C C . LYS A 1 204 ? -13.582 2.611 13.371 1.00 95.06 204 LYS A C 1
ATOM 1503 O O . LYS A 1 204 ? -13.553 3.574 14.136 1.00 95.06 204 LYS A O 1
ATOM 1508 N N . LEU A 1 205 ? -13.470 2.726 12.048 1.00 91.31 205 LEU A N 1
ATOM 1509 C CA . LEU A 1 205 ? -13.441 4.000 11.343 1.00 91.31 205 LEU A CA 1
ATOM 1510 C C . LEU A 1 205 ? -14.865 4.436 11.008 1.00 91.31 205 LEU A C 1
ATOM 1512 O O . LEU A 1 205 ? -15.662 3.651 10.487 1.00 91.31 205 LEU A O 1
ATOM 1516 N N . LEU A 1 206 ? -15.165 5.699 11.271 1.00 86.94 206 LEU A N 1
ATOM 1517 C CA . LEU A 1 206 ? -16.409 6.337 10.876 1.00 86.94 206 LEU A CA 1
ATOM 1518 C C . LEU A 1 206 ? -16.264 7.011 9.501 1.00 86.94 206 LEU A C 1
ATOM 1520 O O . LEU A 1 206 ? -15.156 7.351 9.091 1.00 86.94 206 LEU A O 1
ATOM 1524 N N . PRO A 1 207 ? -17.366 7.233 8.758 1.00 76.81 207 PRO A N 1
ATOM 1525 C CA . PRO A 1 207 ? -17.300 7.739 7.379 1.00 76.81 207 PRO A CA 1
ATOM 1526 C C . PRO A 1 207 ? -16.632 9.108 7.196 1.00 76.81 207 PRO A C 1
ATOM 1528 O O . PRO A 1 207 ? -16.306 9.480 6.072 1.00 76.81 207 PRO A O 1
ATOM 1531 N N . ASP A 1 208 ? -16.492 9.882 8.266 1.00 77.69 208 ASP A N 1
ATOM 1532 C CA . ASP A 1 208 ? -15.852 11.196 8.299 1.00 77.69 208 ASP A CA 1
ATOM 1533 C C . ASP A 1 208 ? -14.376 11.158 8.731 1.00 77.69 208 ASP A C 1
ATOM 1535 O O . ASP A 1 208 ? -13.759 12.218 8.832 1.00 77.69 208 ASP A O 1
ATOM 1539 N N . GLY A 1 209 ? -13.804 9.967 8.938 1.00 81.62 209 GLY A N 1
ATOM 1540 C CA . GLY A 1 209 ? -12.428 9.782 9.412 1.00 81.62 209 GLY A CA 1
ATOM 1541 C C . GLY A 1 209 ? -12.292 9.801 10.940 1.00 81.62 209 GLY A C 1
ATOM 1542 O O . GLY A 1 209 ? -11.184 9.691 11.467 1.00 81.62 209 GLY A O 1
ATOM 1543 N N . ASP A 1 210 ? -13.406 9.931 11.667 1.00 93.50 210 ASP A N 1
ATOM 1544 C CA . ASP A 1 210 ? -13.429 9.831 13.125 1.00 93.50 210 ASP A CA 1
ATOM 1545 C C . ASP A 1 210 ? -13.294 8.363 13.576 1.00 93.50 210 ASP A C 1
ATOM 1547 O O . ASP A 1 210 ? -13.565 7.422 12.825 1.00 93.50 210 ASP A O 1
ATOM 1551 N N . LEU A 1 211 ? -12.876 8.151 14.825 1.00 97.31 211 LEU A N 1
ATOM 1552 C CA . LEU A 1 211 ? -12.694 6.815 15.400 1.00 97.31 211 LEU A CA 1
ATOM 1553 C C . LEU A 1 211 ? -13.808 6.483 16.388 1.00 97.31 211 LEU A C 1
ATOM 1555 O O . LEU A 1 211 ? -14.222 7.337 17.177 1.00 97.31 211 LEU A O 1
ATOM 1559 N N . LEU A 1 212 ? -14.232 5.224 16.382 1.00 97.31 212 LEU A N 1
ATOM 1560 C CA . LEU A 1 212 ? -15.103 4.605 17.373 1.00 97.31 212 LEU A CA 1
ATOM 1561 C C . LEU A 1 212 ? -14.325 3.490 18.071 1.00 97.31 212 LEU A C 1
ATOM 1563 O O . LEU A 1 212 ? -13.927 2.531 17.420 1.00 97.31 212 LEU A O 1
ATOM 1567 N N . LEU A 1 213 ? -14.123 3.630 19.375 1.00 97.69 213 LEU A N 1
ATOM 1568 C CA . LEU A 1 213 ? -13.452 2.655 20.227 1.00 97.69 213 LEU A CA 1
ATOM 1569 C C . LEU A 1 213 ? -14.463 2.029 21.190 1.00 97.69 213 LEU A C 1
ATOM 1571 O O . LEU A 1 213 ? -15.234 2.763 21.823 1.00 97.69 213 LEU A O 1
ATOM 1575 N N . THR A 1 214 ? -14.422 0.712 21.337 1.00 95.88 214 THR A N 1
ATOM 1576 C CA . THR A 1 214 ? -15.178 -0.020 22.357 1.00 95.88 214 THR A CA 1
ATOM 1577 C C . THR A 1 214 ? -14.314 -0.206 23.600 1.00 95.88 214 THR A C 1
ATOM 1579 O O . THR A 1 214 ? -13.149 -0.579 23.506 1.00 95.88 214 THR A O 1
ATOM 1582 N N . GLY A 1 215 ? -14.868 0.127 24.766 1.00 93.31 215 GLY A N 1
ATOM 1583 C CA . GLY A 1 215 ? -14.307 -0.227 26.067 1.00 93.31 215 GLY A CA 1
ATOM 1584 C C . GLY A 1 215 ? -15.102 -1.396 26.635 1.00 93.31 215 GLY A C 1
ATOM 1585 O O . GLY A 1 215 ? -16.231 -1.184 27.093 1.00 93.31 215 GLY A O 1
ATOM 1586 N N . GLU A 1 216 ? -14.532 -2.597 26.573 1.00 88.62 216 GLU A N 1
ATOM 1587 C CA . GLU A 1 216 ? -15.211 -3.877 26.794 1.00 88.62 216 GLU A CA 1
ATOM 1588 C C . GLU A 1 216 ? -15.699 -3.992 28.249 1.00 88.62 216 GLU A C 1
ATOM 1590 O O . GLU A 1 216 ? -16.891 -3.831 28.542 1.00 88.62 216 GLU A O 1
ATOM 1595 N N . ALA A 1 217 ? -14.785 -4.135 29.217 1.00 87.94 217 ALA A N 1
ATOM 1596 C CA . ALA A 1 217 ? -15.153 -4.188 30.635 1.00 87.94 217 ALA A CA 1
ATOM 1597 C C . ALA A 1 217 ? -15.688 -2.854 31.188 1.00 87.94 217 ALA A C 1
ATOM 1599 O O . ALA A 1 217 ? -16.344 -2.828 32.238 1.00 87.94 217 ALA A O 1
ATOM 1600 N N . ASP A 1 218 ? -15.429 -1.744 30.495 1.00 90.81 218 ASP A N 1
ATOM 1601 C CA . ASP A 1 218 ? -15.966 -0.427 30.838 1.00 90.81 218 ASP A CA 1
ATOM 1602 C C . ASP A 1 218 ? -17.440 -0.257 30.432 1.00 90.81 218 ASP A C 1
ATOM 1604 O O . ASP A 1 218 ? -18.122 0.646 30.936 1.00 90.81 218 ASP A O 1
ATOM 1608 N N . GLY A 1 219 ? -17.946 -1.117 29.540 1.00 93.81 219 GLY A N 1
ATOM 1609 C CA . GLY A 1 219 ? -19.301 -1.043 29.007 1.00 93.81 219 GLY A CA 1
ATOM 1610 C C . GLY A 1 219 ? -19.559 0.282 28.296 1.00 93.81 219 GLY A C 1
ATOM 1611 O O . GLY A 1 219 ? -20.557 0.953 28.579 1.00 93.81 219 GLY A O 1
ATOM 1612 N N . ALA A 1 220 ? -18.643 0.727 27.434 1.00 95.38 220 ALA A N 1
ATOM 1613 C CA . ALA A 1 220 ? -18.707 2.064 26.853 1.00 95.38 220 ALA A CA 1
ATOM 1614 C C . ALA A 1 220 ? -18.202 2.145 25.411 1.00 95.38 220 ALA A C 1
ATOM 1616 O O . ALA A 1 220 ? -17.432 1.314 24.949 1.00 95.38 220 ALA A O 1
ATOM 1617 N N . PHE A 1 221 ? -18.609 3.213 24.724 1.00 97.31 221 PHE A N 1
ATOM 1618 C CA . PHE A 1 221 ? -18.126 3.562 23.392 1.00 97.31 221 PHE A CA 1
ATOM 1619 C C . PHE A 1 221 ? -17.564 4.976 23.400 1.00 97.31 221 PHE A C 1
ATOM 1621 O O . PHE A 1 221 ? -18.243 5.916 23.835 1.00 97.31 221 PHE A O 1
ATOM 1628 N N . VAL A 1 222 ? -16.339 5.135 22.906 1.00 97.94 222 VAL A N 1
ATOM 1629 C CA . VAL A 1 222 ? -15.635 6.414 22.816 1.00 97.94 222 VAL A CA 1
ATOM 1630 C C . VAL A 1 222 ? -15.478 6.827 21.361 1.00 97.94 222 VAL A C 1
ATOM 1632 O O . VAL A 1 222 ? -14.955 6.092 20.535 1.00 97.94 222 VAL A O 1
ATOM 1635 N N . PHE A 1 223 ? -15.895 8.052 21.070 1.00 97.88 223 PHE A N 1
ATOM 1636 C CA . PHE A 1 223 ? -15.718 8.706 19.784 1.00 97.88 223 P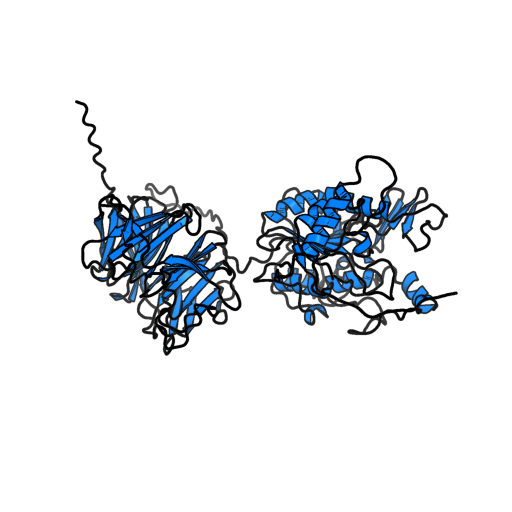HE A CA 1
ATOM 1637 C C . PHE A 1 223 ? -14.528 9.652 19.863 1.00 97.88 223 PHE A C 1
ATOM 1639 O O . PHE A 1 223 ? -14.511 10.545 20.721 1.00 97.88 223 PHE A O 1
ATOM 1646 N N . VAL A 1 224 ? -13.571 9.498 18.953 1.00 98.12 224 VAL A N 1
ATOM 1647 C CA . VAL A 1 224 ? -12.446 10.422 18.787 1.00 98.12 224 VAL A CA 1
ATOM 1648 C C . VAL A 1 224 ? -12.590 11.123 17.453 1.00 98.12 224 VAL A C 1
ATOM 1650 O O . VAL A 1 224 ? -12.367 10.537 16.398 1.00 98.12 224 VAL A O 1
ATOM 1653 N N . LYS A 1 225 ? -12.946 12.400 17.527 1.00 96.25 225 LYS A N 1
ATOM 1654 C CA . LYS A 1 225 ? -13.099 13.257 16.365 1.00 96.25 225 LYS A CA 1
ATOM 1655 C C . LYS A 1 225 ? -11.782 13.892 15.953 1.00 96.25 225 LYS A C 1
ATOM 1657 O O . LYS A 1 225 ? -11.049 14.331 16.838 1.00 96.25 225 LYS A O 1
ATOM 1662 N N . ASP A 1 226 ? -11.529 14.002 14.648 1.00 90.44 226 ASP A N 1
ATOM 1663 C CA . ASP A 1 226 ? -10.324 14.600 14.054 1.00 90.44 226 ASP A CA 1
ATOM 1664 C C . ASP A 1 226 ? -9.017 14.047 14.686 1.00 90.44 226 ASP A C 1
ATOM 1666 O O . ASP A 1 226 ? -8.167 14.827 15.158 1.00 90.44 226 ASP A O 1
ATOM 1670 N N . PRO A 1 227 ? -8.847 12.708 14.754 1.00 91.75 227 PRO A N 1
ATOM 1671 C CA . PRO A 1 227 ? -7.805 12.049 15.540 1.00 91.75 227 PRO A CA 1
ATOM 1672 C C . PRO A 1 227 ? -6.400 12.524 15.147 1.00 91.75 227 PRO A C 1
ATOM 1674 O O . PRO A 1 227 ? -6.061 12.663 13.973 1.00 91.75 227 PRO A O 1
ATOM 1677 N N . GLY A 1 228 ? -5.543 12.768 16.134 1.00 83.75 228 GLY A N 1
ATOM 1678 C CA . GLY A 1 228 ? -4.153 13.205 15.989 1.00 83.75 228 GLY A CA 1
ATOM 1679 C C . GLY A 1 228 ? -3.948 14.664 15.574 1.00 83.75 228 GLY A C 1
ATOM 1680 O O . GLY A 1 228 ? -2.795 15.080 15.416 1.00 83.75 228 GLY A O 1
ATOM 1681 N N . THR A 1 229 ? -5.017 15.445 15.392 1.00 86.88 229 THR A N 1
ATOM 1682 C CA . THR A 1 229 ? -4.940 16.855 14.978 1.00 86.88 229 THR A CA 1
ATOM 1683 C C . THR A 1 229 ? -5.042 17.817 16.164 1.00 86.88 229 THR A C 1
ATOM 1685 O O . THR A 1 229 ? -5.424 17.447 17.273 1.00 86.88 229 THR A O 1
ATOM 1688 N N . SER A 1 230 ? -4.772 19.107 15.931 1.00 86.25 230 SER A N 1
ATOM 1689 C CA . SER A 1 230 ? -5.020 20.157 16.931 1.00 86.25 230 SER A CA 1
ATOM 1690 C C . SER A 1 230 ? -6.506 20.388 17.240 1.00 86.25 230 SER A C 1
ATOM 1692 O O . SER A 1 230 ? -6.815 21.141 18.161 1.00 86.25 230 SER A O 1
ATOM 1694 N N . HIS A 1 231 ? -7.413 19.802 16.455 1.00 88.38 231 HIS A N 1
ATOM 1695 C CA . HIS A 1 231 ? -8.863 19.906 16.625 1.00 88.38 231 HIS A CA 1
ATOM 1696 C C . HIS A 1 231 ? -9.474 18.651 17.254 1.00 88.38 231 HIS A C 1
ATOM 1698 O O . HIS A 1 231 ? -10.696 18.582 17.368 1.00 88.38 231 HIS A O 1
ATOM 1704 N N . GLN A 1 232 ? -8.641 17.694 17.687 1.00 96.81 232 GLN A N 1
ATOM 1705 C CA . GLN A 1 232 ? -9.119 16.447 18.262 1.00 96.81 232 GLN A CA 1
ATOM 1706 C C . GLN A 1 232 ? -10.065 16.699 19.441 1.00 96.81 232 GLN A C 1
ATOM 1708 O O . GLN A 1 232 ? -9.754 17.475 20.350 1.00 96.81 232 GLN A O 1
ATOM 1713 N N . THR A 1 233 ? -11.208 16.015 19.448 1.00 97.38 233 THR A N 1
ATOM 1714 C CA . THR A 1 233 ? -12.144 16.032 20.581 1.00 97.38 233 THR A CA 1
ATOM 1715 C C . THR A 1 233 ? -12.679 14.641 20.872 1.00 97.38 233 THR A C 1
ATOM 1717 O O . THR A 1 233 ? -12.786 13.814 19.973 1.00 97.38 233 THR A O 1
ATOM 1720 N N . GLN A 1 234 ? -13.019 14.385 22.135 1.00 97.81 234 GLN A N 1
ATOM 1721 C CA . GLN A 1 234 ? -13.528 13.092 22.571 1.00 97.81 234 GLN A CA 1
ATOM 1722 C C . GLN A 1 234 ? -14.917 13.207 23.184 1.00 97.81 234 GLN A C 1
ATOM 1724 O O . GLN A 1 234 ? -15.237 14.139 23.937 1.00 97.81 234 GLN A O 1
ATOM 1729 N N . SER A 1 235 ? -15.744 12.214 22.897 1.00 98.25 235 SER A N 1
ATOM 1730 C CA . SER A 1 235 ? -17.043 12.040 23.533 1.00 98.25 235 SER A CA 1
ATOM 1731 C C . SER A 1 235 ? -17.337 10.566 23.742 1.00 98.25 235 SER A C 1
ATOM 1733 O O . SER A 1 235 ? -16.675 9.728 23.145 1.00 98.25 235 SER A O 1
ATOM 1735 N N . PHE A 1 236 ? -18.277 10.238 24.619 1.00 98.00 236 PHE A N 1
ATOM 1736 C CA . PHE A 1 236 ? -18.564 8.845 24.929 1.00 98.00 236 PHE A CA 1
ATOM 1737 C C . PHE A 1 236 ? -20.010 8.622 25.351 1.00 98.00 236 PHE A C 1
ATOM 1739 O O . PHE A 1 236 ? -20.698 9.541 25.811 1.00 98.00 236 PHE A O 1
ATOM 1746 N N . VAL A 1 237 ? -20.444 7.373 25.231 1.00 97.06 237 VAL A N 1
ATOM 1747 C CA . VAL A 1 237 ? -21.695 6.851 25.781 1.00 97.06 237 VAL A CA 1
ATOM 1748 C C . VAL A 1 237 ? -21.383 5.594 26.588 1.00 97.06 237 VAL A C 1
ATOM 1750 O O . VAL A 1 237 ? -20.569 4.776 26.179 1.00 97.06 237 VAL A O 1
ATOM 1753 N N . THR A 1 238 ? -22.013 5.459 27.752 1.00 94.81 238 THR A N 1
ATOM 1754 C CA . THR A 1 238 ? -21.907 4.274 28.613 1.00 94.81 238 THR A CA 1
ATOM 1755 C C . THR A 1 238 ? -23.190 3.466 28.528 1.00 94.81 238 THR A C 1
ATOM 1757 O O . THR A 1 238 ? -24.286 4.035 28.597 1.00 94.81 238 THR A O 1
ATOM 1760 N N . LEU A 1 239 ? -23.052 2.153 28.434 1.00 92.62 239 LEU A N 1
ATOM 1761 C CA . LEU A 1 239 ? -24.138 1.192 28.481 1.00 92.62 239 LEU A CA 1
ATOM 1762 C C . LEU A 1 239 ? -24.709 1.033 29.901 1.00 92.62 239 LEU A C 1
ATOM 1764 O O . LEU A 1 239 ? -24.126 1.507 30.886 1.00 92.62 239 LEU A O 1
ATOM 1768 N N . PRO A 1 240 ? -25.880 0.383 30.038 1.00 90.06 240 PRO A N 1
ATOM 1769 C CA . PRO A 1 240 ? -26.361 -0.077 31.330 1.00 90.06 240 PRO A CA 1
ATOM 1770 C C . PRO A 1 240 ? -25.301 -0.899 32.074 1.00 90.06 240 PRO A C 1
ATOM 1772 O O . PRO A 1 240 ? -24.569 -1.693 31.493 1.00 90.06 240 PRO A O 1
ATOM 1775 N N . ALA A 1 241 ? -25.233 -0.711 33.393 1.00 88.00 241 ALA A N 1
ATOM 1776 C CA . ALA A 1 241 ? -24.191 -1.322 34.208 1.00 88.00 241 ALA A CA 1
ATOM 1777 C C . ALA A 1 241 ? -24.171 -2.856 34.075 1.00 88.00 241 ALA A C 1
ATOM 1779 O O . ALA A 1 241 ? -25.154 -3.526 34.405 1.00 88.00 241 ALA A O 1
ATOM 1780 N N . GLY A 1 242 ? -23.011 -3.384 33.681 1.00 86.88 242 GLY A N 1
ATOM 1781 C CA . GLY A 1 242 ? -22.750 -4.812 33.544 1.00 86.88 242 GLY A CA 1
ATOM 1782 C C . GLY A 1 242 ? -23.025 -5.389 32.158 1.00 86.88 242 GLY A C 1
ATOM 1783 O O . GLY A 1 242 ? -22.841 -6.590 32.006 1.00 86.88 242 GLY A O 1
ATOM 1784 N N . ASP A 1 243 ? -23.464 -4.596 31.180 1.00 92.88 243 ASP A N 1
ATOM 1785 C CA . ASP A 1 243 ? -23.447 -5.007 29.773 1.00 92.88 243 ASP A CA 1
ATOM 1786 C C . ASP A 1 243 ? -21.996 -4.963 29.261 1.00 92.88 243 ASP A C 1
ATOM 1788 O O . ASP A 1 243 ? -21.279 -4.009 29.562 1.00 92.88 243 ASP A O 1
ATOM 1792 N N . ILE A 1 244 ? -21.574 -6.011 28.546 1.00 92.25 244 ILE A N 1
ATOM 1793 C CA . ILE A 1 244 ? -20.203 -6.179 28.037 1.00 92.25 244 ILE A CA 1
ATOM 1794 C C . ILE A 1 244 ? -20.287 -6.171 26.504 1.00 92.25 244 ILE A C 1
ATOM 1796 O O . ILE A 1 244 ? -20.737 -7.177 25.940 1.00 92.25 244 ILE A O 1
ATOM 1800 N N . PRO A 1 245 ? -20.016 -5.025 25.854 1.00 94.50 245 PRO A N 1
ATOM 1801 C CA . PRO A 1 245 ? -19.892 -4.944 24.407 1.00 94.50 245 PRO A CA 1
ATOM 1802 C C . PRO A 1 245 ? -18.536 -5.488 23.966 1.00 94.50 245 PRO A C 1
ATOM 1804 O O . PRO A 1 245 ? -17.569 -5.279 24.683 1.00 94.50 245 PRO A O 1
ATOM 1807 N N . ASP A 1 246 ? -18.478 -6.102 22.794 1.00 92.69 246 ASP A N 1
ATOM 1808 C CA . ASP A 1 246 ? -17.225 -6.551 22.176 1.00 92.69 246 ASP A CA 1
ATOM 1809 C C . ASP A 1 246 ? -16.966 -5.674 20.945 1.00 92.69 246 ASP A C 1
ATOM 1811 O O . ASP A 1 246 ? -16.095 -4.800 20.928 1.00 92.69 246 ASP A O 1
ATOM 1815 N N . ASP A 1 247 ? -17.889 -5.702 19.988 1.00 94.25 247 ASP A N 1
ATOM 1816 C CA . ASP A 1 247 ? -17.693 -5.034 18.715 1.00 94.25 247 ASP A CA 1
ATOM 1817 C C . ASP A 1 247 ? -18.869 -4.116 18.350 1.00 94.25 247 ASP A C 1
ATOM 1819 O O . ASP A 1 247 ? -20.049 -4.418 18.570 1.00 94.25 247 ASP A O 1
ATOM 1823 N N . ALA A 1 248 ? -18.566 -2.936 17.799 1.00 95.00 248 ALA A N 1
ATOM 1824 C CA . ALA A 1 248 ? -19.581 -1.927 17.495 1.00 95.00 248 ALA A CA 1
ATOM 1825 C C . ALA A 1 248 ? -19.341 -1.181 16.190 1.00 95.00 248 ALA A C 1
ATOM 1827 O O . ALA A 1 248 ? -18.220 -0.853 15.821 1.00 95.00 248 ALA A O 1
ATOM 1828 N N . ILE A 1 249 ? -20.428 -0.832 15.501 1.00 94.69 249 ILE A N 1
ATOM 1829 C CA . ILE A 1 249 ? -20.386 -0.133 14.217 1.00 94.69 249 ILE A CA 1
ATOM 1830 C C . ILE A 1 249 ? -21.487 0.923 14.104 1.00 94.69 249 ILE A C 1
ATOM 1832 O O . ILE A 1 249 ? -22.606 0.746 14.590 1.00 94.69 249 ILE A O 1
ATOM 1836 N N . MET A 1 250 ? -21.194 2.020 13.401 1.00 93.56 250 MET A N 1
ATOM 1837 C CA . MET A 1 250 ? -22.227 2.919 12.877 1.00 93.56 250 MET A CA 1
ATOM 1838 C C . MET A 1 250 ? -22.436 2.625 11.387 1.00 93.56 250 MET A C 1
ATOM 1840 O O . MET A 1 250 ? -21.518 2.826 10.589 1.00 93.56 250 MET A O 1
ATOM 1844 N N . PRO A 1 251 ? -23.614 2.120 10.979 1.00 91.06 251 PRO A N 1
ATOM 1845 C CA . PRO A 1 251 ? -23.834 1.689 9.611 1.00 91.06 251 PRO A CA 1
ATOM 1846 C C . PRO A 1 251 ? -23.903 2.888 8.666 1.00 91.06 251 PRO A C 1
ATOM 1848 O O . PRO A 1 251 ? -24.508 3.918 8.962 1.00 91.06 251 PRO A O 1
ATOM 1851 N N . THR A 1 252 ? -23.362 2.714 7.464 1.00 86.56 252 THR A N 1
ATOM 1852 C CA . THR A 1 252 ? -23.365 3.738 6.406 1.00 86.56 252 THR A CA 1
ATOM 1853 C C . THR A 1 252 ? -24.660 3.768 5.589 1.00 86.56 252 THR A C 1
ATOM 1855 O O . THR A 1 252 ? -24.837 4.626 4.725 1.00 86.56 252 THR A O 1
ATOM 1858 N N . SER A 1 253 ? -25.588 2.844 5.854 1.00 91.25 253 SER A N 1
ATOM 1859 C CA . SER A 1 253 ? -26.858 2.700 5.140 1.00 91.25 253 SER A CA 1
ATOM 1860 C C . SER A 1 253 ? -27.991 2.292 6.077 1.00 91.25 253 SER A C 1
ATOM 1862 O O . SER A 1 253 ? -27.782 1.677 7.119 1.00 91.25 253 SER A O 1
ATOM 1864 N N . THR A 1 254 ? -29.224 2.596 5.669 1.00 93.75 254 THR A N 1
ATOM 1865 C CA . THR A 1 254 ? -30.447 2.229 6.406 1.00 93.75 254 THR A CA 1
ATOM 1866 C C . THR A 1 254 ? -30.843 0.754 6.249 1.00 93.75 254 THR A C 1
ATOM 1868 O O . THR A 1 254 ? -31.803 0.288 6.868 1.00 93.75 254 THR A O 1
ATOM 1871 N N . SER A 1 255 ? -30.127 0.006 5.412 1.00 94.62 255 SER A N 1
ATOM 1872 C CA . SER A 1 255 ? -30.327 -1.426 5.200 1.00 94.62 255 SER A CA 1
ATOM 1873 C C . SER A 1 255 ? -29.032 -2.104 4.782 1.00 94.62 255 SER A C 1
ATOM 1875 O O . SER A 1 255 ? -28.233 -1.512 4.052 1.00 94.62 255 SER A O 1
ATOM 1877 N N . GLY A 1 256 ? -28.863 -3.356 5.187 1.00 95.88 256 GLY A N 1
ATOM 1878 C CA . GLY A 1 256 ? -27.696 -4.160 4.858 1.00 95.88 256 GLY A CA 1
ATOM 1879 C C . GLY A 1 256 ? -27.688 -5.480 5.609 1.00 95.88 256 GLY A C 1
ATOM 1880 O O . GLY A 1 256 ? -28.713 -5.910 6.142 1.00 95.88 256 GLY A O 1
ATOM 1881 N N . THR A 1 257 ? -26.522 -6.105 5.657 1.00 97.81 257 THR A N 1
ATOM 1882 C CA . THR A 1 257 ? -26.300 -7.364 6.361 1.00 97.81 257 THR A CA 1
ATOM 1883 C C . THR A 1 257 ? -25.193 -7.181 7.387 1.00 97.81 257 THR A C 1
ATOM 1885 O O . THR A 1 257 ? -24.091 -6.764 7.028 1.00 97.81 257 THR A O 1
ATOM 1888 N N . PHE A 1 258 ? -25.485 -7.502 8.646 1.00 98.25 258 PHE A N 1
ATOM 1889 C CA . PHE A 1 258 ? -24.460 -7.693 9.668 1.00 98.25 258 PHE A CA 1
ATOM 1890 C C . PHE A 1 258 ? -23.886 -9.102 9.563 1.00 98.25 258 PHE A C 1
ATOM 1892 O O . PHE A 1 258 ? -24.635 -10.054 9.344 1.00 98.25 258 PHE A O 1
ATOM 1899 N N . TYR A 1 259 ? -22.579 -9.224 9.742 1.00 98.25 259 TYR A N 1
ATOM 1900 C CA . TYR A 1 259 ? -21.861 -10.483 9.886 1.00 98.25 259 TYR A CA 1
ATOM 1901 C C . TYR A 1 259 ? -21.286 -10.514 11.291 1.00 98.25 259 TYR A C 1
ATOM 1903 O O . TYR A 1 259 ? -20.616 -9.560 11.679 1.00 98.25 259 TYR A O 1
ATOM 1911 N N . VAL A 1 260 ? -21.594 -11.573 12.037 1.00 98.19 260 VAL A N 1
ATOM 1912 C CA . VAL A 1 260 ? -21.250 -11.674 13.458 1.00 98.19 260 VAL A CA 1
ATOM 1913 C C . VAL A 1 260 ? -20.579 -13.007 13.747 1.00 98.19 260 VAL A C 1
ATOM 1915 O O . VAL A 1 260 ? -21.092 -14.056 13.327 1.00 98.19 260 VAL A O 1
ATOM 1918 N N . GLY A 1 261 ? -19.460 -12.981 14.466 1.00 97.38 261 GLY A N 1
ATOM 1919 C CA . GLY A 1 261 ? -18.833 -14.176 15.011 1.00 97.38 261 GLY A CA 1
ATOM 1920 C C . GLY A 1 261 ? -19.667 -14.653 16.190 1.00 97.38 261 GLY A C 1
ATOM 1921 O O . GLY A 1 261 ? -19.945 -13.940 17.142 1.00 97.38 261 GLY A O 1
ATOM 1922 N N . ASN A 1 262 ? -20.192 -15.866 16.108 1.00 95.75 262 ASN A N 1
ATOM 1923 C CA . ASN A 1 262 ? -21.124 -16.384 17.099 1.00 95.75 262 ASN A CA 1
ATOM 1924 C C . ASN A 1 262 ? -20.409 -17.451 17.923 1.00 95.75 262 ASN A C 1
ATOM 1926 O O . ASN A 1 262 ? -20.555 -18.656 17.673 1.00 95.75 262 ASN A O 1
ATOM 1930 N N . GLN A 1 263 ? -19.583 -16.996 18.867 1.00 95.56 263 GLN A N 1
ATOM 1931 C CA . GLN A 1 263 ? -18.584 -17.812 19.553 1.00 95.56 263 GLN A CA 1
ATOM 1932 C C . GLN A 1 263 ? -19.208 -19.025 20.257 1.00 95.56 263 GLN A C 1
ATOM 1934 O O . GLN A 1 263 ? -18.749 -20.159 20.092 1.00 95.56 263 GLN A O 1
ATOM 1939 N N . GLY A 1 264 ? -20.336 -18.832 20.950 1.00 94.81 264 GLY A N 1
ATOM 1940 C CA . GLY A 1 264 ? -21.050 -19.897 21.661 1.00 94.81 264 GLY A CA 1
ATOM 1941 C C . GLY A 1 264 ? -21.672 -20.950 20.735 1.00 94.81 264 GLY A C 1
ATOM 1942 O O . GLY A 1 264 ? -21.919 -22.085 21.152 1.00 94.81 264 GLY A O 1
ATOM 1943 N N . GLY A 1 265 ? -21.933 -20.594 19.474 1.00 95.00 265 GLY A N 1
ATOM 1944 C CA . GLY A 1 265 ? -22.380 -21.506 18.418 1.00 95.00 265 GLY A CA 1
ATOM 1945 C C . GLY A 1 265 ? -21.253 -22.040 17.525 1.00 95.00 265 GLY A C 1
ATOM 1946 O O . GLY A 1 265 ? -21.511 -22.921 16.700 1.00 95.00 265 GLY A O 1
ATOM 1947 N N . ASN A 1 266 ? -20.037 -21.510 17.673 1.00 97.69 266 ASN A N 1
ATOM 1948 C CA . ASN A 1 266 ? -18.878 -21.740 16.813 1.00 97.69 266 ASN A CA 1
ATOM 1949 C C . ASN A 1 266 ? -19.194 -21.595 15.308 1.00 97.69 266 ASN A C 1
ATOM 1951 O O . ASN A 1 266 ? -18.904 -22.479 14.494 1.00 97.69 266 ASN A O 1
ATOM 1955 N N . ASN A 1 267 ? -19.883 -20.511 14.947 1.00 97.75 267 ASN A N 1
ATOM 1956 C CA . ASN A 1 267 ? -20.316 -20.219 13.582 1.00 97.75 267 ASN A CA 1
ATOM 1957 C C . ASN A 1 267 ? -20.318 -18.712 13.296 1.00 97.75 267 ASN A C 1
ATOM 1959 O O . ASN A 1 267 ? -20.145 -17.912 14.204 1.00 97.75 267 ASN A O 1
ATOM 1963 N N . VAL A 1 268 ? -20.513 -18.349 12.033 1.00 98.38 268 VAL A N 1
ATOM 1964 C CA . VAL A 1 268 ? -20.696 -16.971 11.571 1.00 98.38 268 VAL A CA 1
ATOM 1965 C C . VAL A 1 268 ? -22.160 -16.798 11.200 1.00 98.38 268 VAL A C 1
ATOM 1967 O O . VAL A 1 268 ? -22.703 -17.590 10.421 1.00 98.38 268 VAL A O 1
ATOM 1970 N N . VAL A 1 269 ? -22.802 -15.771 11.743 1.00 98.31 269 VAL A N 1
ATOM 1971 C CA . VAL A 1 269 ? -24.210 -15.458 11.485 1.00 98.31 269 VAL A CA 1
ATOM 1972 C C . VAL A 1 269 ? -24.295 -14.244 10.569 1.00 98.31 269 VAL A C 1
ATOM 1974 O O . VAL A 1 269 ? -23.637 -13.237 10.809 1.00 98.31 269 VAL A O 1
ATOM 1977 N N . SER A 1 270 ? -25.129 -14.325 9.534 1.00 98.00 270 SER A N 1
ATOM 1978 C CA . SER A 1 270 ? -25.511 -13.177 8.711 1.00 98.00 270 SER A CA 1
ATOM 1979 C C . SER A 1 270 ? -26.920 -12.716 9.081 1.00 98.00 270 SER A C 1
ATOM 1981 O O . SER A 1 270 ? -27.854 -13.521 9.051 1.00 98.00 270 SER A O 1
ATOM 1983 N N . ILE A 1 271 ? -27.088 -11.433 9.397 1.00 98.31 271 ILE A N 1
ATOM 1984 C CA . ILE A 1 271 ? -28.362 -10.833 9.808 1.00 98.31 271 ILE A CA 1
ATOM 1985 C C . ILE A 1 271 ? -28.725 -9.744 8.804 1.00 98.31 271 ILE A C 1
ATOM 1987 O O . ILE A 1 271 ? -28.119 -8.674 8.795 1.00 98.31 271 ILE A O 1
ATOM 1991 N N . ASN A 1 272 ? -29.715 -9.998 7.949 1.00 97.62 272 ASN A N 1
ATOM 1992 C CA . ASN A 1 272 ? -30.204 -8.992 7.012 1.00 97.62 272 ASN A CA 1
ATOM 1993 C C . ASN A 1 272 ? -31.200 -8.066 7.715 1.00 97.62 272 ASN A C 1
ATOM 1995 O O . ASN A 1 272 ? -32.196 -8.529 8.276 1.00 97.62 272 ASN A O 1
ATOM 1999 N N . VAL A 1 273 ? -30.947 -6.759 7.682 1.00 96.81 273 VAL A N 1
ATOM 2000 C CA . VAL A 1 273 ? -31.708 -5.762 8.442 1.00 96.81 273 VAL A CA 1
ATOM 2001 C C . VAL A 1 273 ? -32.071 -4.566 7.565 1.00 96.81 273 VAL A C 1
ATOM 2003 O O . VAL A 1 273 ? -31.336 -4.159 6.667 1.00 96.81 273 VAL A O 1
ATOM 2006 N N . THR A 1 274 ? -33.230 -3.973 7.842 1.00 96.12 274 THR A N 1
ATOM 2007 C CA . THR A 1 274 ? -33.701 -2.716 7.234 1.00 96.12 274 THR A CA 1
ATOM 2008 C C . THR A 1 274 ? -34.188 -1.754 8.312 1.00 96.12 274 THR A C 1
ATOM 2010 O O . THR A 1 274 ? -34.498 -2.183 9.420 1.00 96.12 274 THR A O 1
ATOM 2013 N N . GLY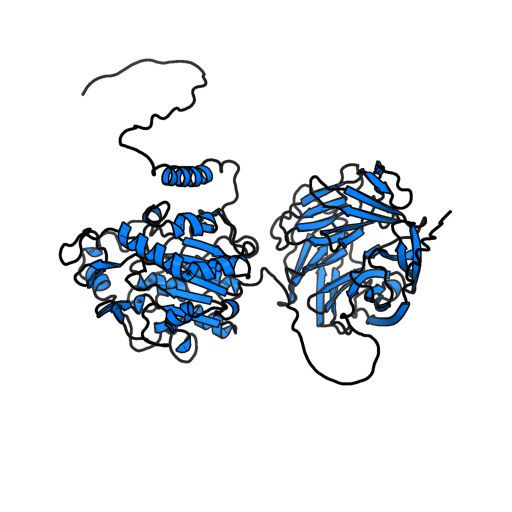 A 1 275 ? -34.316 -0.467 7.990 1.00 93.56 275 GLY A N 1
ATOM 2014 C CA . GLY A 1 275 ? -34.779 0.540 8.950 1.00 93.56 275 GLY A CA 1
ATOM 2015 C C . GLY A 1 275 ? -33.714 0.945 9.971 1.00 93.56 275 GLY A C 1
ATOM 2016 O O . GLY A 1 275 ? -34.065 1.469 11.027 1.00 93.56 275 GLY A O 1
ATOM 2017 N N . LEU A 1 276 ? -32.436 0.707 9.660 1.00 95.19 276 LEU A N 1
ATOM 2018 C CA . LEU A 1 276 ? -31.313 1.145 10.480 1.00 95.19 276 LEU A CA 1
ATOM 2019 C C . LEU A 1 276 ? -31.246 2.674 10.496 1.00 95.19 276 LEU A C 1
ATOM 2021 O O . LEU A 1 276 ? -31.372 3.329 9.459 1.00 95.19 276 LEU A O 1
ATOM 2025 N N . ASN A 1 277 ? -31.013 3.240 11.673 1.00 93.81 277 ASN A N 1
ATOM 2026 C CA . ASN A 1 277 ? -30.589 4.625 11.819 1.00 93.81 277 ASN A CA 1
ATOM 2027 C C . ASN A 1 277 ? -29.059 4.709 11.714 1.00 93.81 277 ASN A C 1
ATOM 2029 O O . ASN A 1 277 ? -28.361 4.132 12.539 1.00 93.81 277 ASN A O 1
ATOM 2033 N N . THR A 1 278 ? -28.545 5.454 10.735 1.00 91.69 278 THR A N 1
ATOM 2034 C CA . THR A 1 278 ? -27.099 5.619 10.481 1.00 91.69 278 THR A CA 1
ATOM 2035 C C . THR A 1 278 ? -26.386 6.532 11.486 1.00 91.69 278 THR A C 1
ATOM 2037 O O . THR A 1 278 ? -25.195 6.776 11.349 1.00 91.69 278 THR A O 1
ATOM 2040 N N . HIS A 1 279 ? -27.114 7.093 12.455 1.00 91.00 279 HIS A N 1
ATOM 2041 C CA . HIS A 1 279 ? -26.559 7.920 13.535 1.00 91.00 279 HIS A CA 1
ATOM 2042 C C . HIS A 1 279 ? -26.556 7.202 14.892 1.00 91.00 279 HIS A C 1
ATOM 2044 O O . HIS A 1 279 ? -26.182 7.813 15.893 1.00 91.00 279 HIS A O 1
ATOM 2050 N N . ASP A 1 280 ? -27.022 5.952 14.925 1.00 95.19 280 ASP A N 1
ATOM 2051 C CA . ASP A 1 280 ? -27.020 5.109 16.116 1.00 95.19 280 ASP A CA 1
ATOM 2052 C C . ASP A 1 280 ? -25.905 4.065 15.995 1.00 95.19 280 ASP A C 1
ATOM 2054 O O . ASP A 1 280 ? -25.499 3.695 14.889 1.00 95.19 280 ASP A O 1
ATOM 2058 N N . LEU A 1 281 ? -25.434 3.582 17.142 1.00 95.12 281 LEU A N 1
ATOM 2059 C CA . LEU A 1 281 ? -24.494 2.470 17.225 1.00 95.12 281 LEU A CA 1
ATOM 2060 C C . LEU A 1 281 ? -25.249 1.148 17.126 1.00 95.12 281 LEU A C 1
ATOM 2062 O O . LEU A 1 281 ? -26.373 1.030 17.620 1.00 95.12 281 LEU A O 1
ATOM 2066 N N . TYR A 1 282 ? -24.600 0.148 16.549 1.00 97.25 282 TYR A N 1
ATOM 2067 C CA . TYR A 1 282 ? -25.028 -1.240 16.603 1.00 97.25 282 TYR A CA 1
ATOM 2068 C C . TYR A 1 282 ? -23.876 -2.038 17.165 1.00 97.25 282 TYR A C 1
ATOM 2070 O O . TYR A 1 282 ? -22.782 -1.968 16.614 1.00 97.25 282 TYR A O 1
ATOM 2078 N N . ALA A 1 283 ? -24.126 -2.735 18.262 1.00 97.19 283 ALA A N 1
ATOM 2079 C CA . ALA A 1 283 ? -23.101 -3.466 18.981 1.00 97.19 283 ALA A CA 1
ATOM 2080 C C . ALA A 1 283 ? -23.607 -4.855 19.324 1.00 97.19 283 ALA A C 1
ATOM 2082 O O . ALA A 1 283 ? -24.797 -5.029 19.627 1.00 97.19 283 ALA A O 1
ATOM 2083 N N . ASP A 1 284 ? -22.723 -5.835 19.271 1.00 96.38 284 ASP A N 1
ATOM 2084 C CA . ASP A 1 284 ? -22.969 -7.086 19.961 1.00 96.38 284 ASP A CA 1
ATOM 2085 C C . ASP A 1 284 ? -22.707 -6.915 21.463 1.00 96.38 284 ASP A C 1
ATOM 2087 O O . ASP A 1 284 ? -21.938 -6.070 21.912 1.00 96.38 284 ASP A O 1
ATOM 2091 N N . ILE A 1 285 ? -23.473 -7.651 22.265 1.00 96.12 285 ILE A N 1
ATOM 2092 C CA . ILE A 1 285 ? -23.363 -7.640 23.721 1.00 96.12 285 ILE A CA 1
ATOM 2093 C C . ILE A 1 285 ? -23.181 -9.089 24.158 1.00 96.12 285 ILE A C 1
ATOM 2095 O O . ILE A 1 285 ? -24.163 -9.835 24.313 1.00 96.12 285 ILE A O 1
ATOM 2099 N N . ALA A 1 286 ? -21.922 -9.495 24.329 1.00 91.69 286 ALA A N 1
ATOM 2100 C CA . ALA A 1 286 ? -21.511 -10.884 24.520 1.00 91.69 286 ALA A CA 1
ATOM 2101 C C . ALA A 1 286 ? -22.310 -11.566 25.641 1.00 91.69 286 ALA A C 1
ATOM 2103 O O . ALA A 1 286 ? -22.973 -12.590 25.444 1.00 91.69 286 ALA A O 1
ATOM 2104 N N . ASN A 1 287 ? -22.371 -10.926 26.811 1.00 93.75 287 ASN A N 1
ATOM 2105 C CA . ASN A 1 287 ? -23.025 -11.482 27.995 1.00 93.75 287 ASN A CA 1
ATOM 2106 C C . ASN A 1 287 ? -24.566 -11.457 27.960 1.00 93.75 287 ASN A C 1
ATOM 2108 O O . ASN A 1 287 ? -25.213 -12.095 28.801 1.00 93.75 287 ASN A O 1
ATOM 2112 N N . LYS A 1 288 ? -25.168 -10.745 27.001 1.00 95.50 288 LYS A N 1
ATOM 2113 C CA . LYS A 1 288 ? -26.614 -10.780 26.732 1.00 95.50 288 LYS A CA 1
ATOM 2114 C C . LYS A 1 288 ? -26.977 -11.747 25.623 1.00 95.50 288 LYS A C 1
ATOM 2116 O O . LYS A 1 288 ? -28.108 -12.219 25.622 1.00 95.50 288 LYS A O 1
ATOM 2121 N N . ASN A 1 289 ? -26.019 -12.130 24.782 1.00 97.25 289 ASN A N 1
ATOM 2122 C CA . ASN A 1 289 ? -26.255 -12.911 23.574 1.00 97.25 289 ASN A CA 1
ATOM 2123 C C . ASN A 1 289 ? -27.169 -12.168 22.590 1.00 97.25 289 ASN A C 1
ATOM 2125 O O . ASN A 1 289 ? -28.120 -12.748 22.075 1.00 97.25 289 ASN A O 1
ATOM 2129 N N . GLU A 1 290 ? -26.928 -10.880 22.359 1.00 97.31 290 GLU A N 1
ATOM 2130 C CA . GLU A 1 290 ? -27.808 -10.041 21.540 1.00 97.31 290 GLU A CA 1
ATOM 2131 C C . GLU A 1 290 ? -26.996 -9.073 20.670 1.00 97.31 290 GLU A C 1
ATOM 2133 O O . GLU A 1 290 ? -25.933 -8.615 21.077 1.00 97.31 290 GLU A O 1
ATOM 2138 N N . LEU A 1 291 ? -27.530 -8.740 19.492 1.00 98.00 291 LEU A N 1
ATOM 2139 C CA . LEU A 1 291 ? -27.181 -7.531 18.745 1.00 98.00 291 LEU A CA 1
ATOM 2140 C C . LEU A 1 291 ? -28.166 -6.439 19.162 1.00 98.00 291 LEU A C 1
ATOM 2142 O O . LEU A 1 291 ? -29.383 -6.668 19.156 1.00 98.00 291 LEU A O 1
ATOM 2146 N N . VAL A 1 292 ? -27.667 -5.249 19.484 1.00 97.44 292 VAL A N 1
ATOM 2147 C CA . VAL A 1 292 ? -28.484 -4.121 19.947 1.00 97.44 292 VAL A CA 1
ATOM 2148 C C . VAL A 1 292 ? -28.211 -2.855 19.142 1.00 97.44 292 VAL A C 1
ATOM 2150 O O . VAL A 1 292 ? -27.133 -2.670 18.595 1.00 97.44 292 VAL A O 1
ATOM 2153 N N . GLN A 1 293 ? -29.197 -1.964 19.095 1.00 97.25 293 GLN A N 1
ATOM 2154 C CA . GLN A 1 293 ? -29.081 -0.582 18.639 1.00 97.25 293 GLN A CA 1
ATOM 2155 C C . GLN A 1 293 ? -28.980 0.333 19.860 1.00 97.25 293 GLN A C 1
ATOM 2157 O O . GLN A 1 293 ? -29.779 0.207 20.792 1.00 97.25 293 GLN A O 1
ATOM 2162 N N . ILE A 1 294 ? -28.059 1.291 19.840 1.00 96.38 294 ILE A N 1
ATOM 2163 C CA . ILE A 1 294 ? -27.852 2.258 20.920 1.00 96.38 294 ILE A CA 1
ATOM 2164 C C . ILE A 1 294 ? -27.937 3.676 20.352 1.00 96.38 294 ILE A C 1
ATOM 2166 O O . ILE A 1 294 ? -27.176 4.043 19.459 1.00 96.38 294 ILE A O 1
ATOM 2170 N N . ASP A 1 295 ? -28.838 4.494 20.899 1.00 95.38 295 ASP A N 1
ATOM 2171 C CA . ASP A 1 295 ? -28.878 5.934 20.613 1.00 95.38 295 ASP A CA 1
ATOM 2172 C C . ASP A 1 295 ? -27.816 6.647 21.471 1.00 95.38 295 ASP A C 1
ATOM 2174 O O . ASP A 1 295 ? -27.998 6.766 22.691 1.00 95.38 295 ASP A O 1
ATOM 2178 N N . PRO A 1 296 ? -26.730 7.174 20.878 1.00 93.88 296 PRO A N 1
ATOM 2179 C CA . PRO A 1 296 ? -25.636 7.771 21.638 1.00 93.88 296 PRO A CA 1
ATOM 2180 C C . PRO A 1 296 ? -26.049 9.038 22.404 1.00 93.88 296 PRO A C 1
ATOM 2182 O O . PRO A 1 296 ? -25.386 9.413 23.368 1.00 93.88 296 PRO A O 1
ATOM 2185 N N . LYS A 1 297 ? -27.148 9.708 22.025 1.00 92.00 297 LYS A N 1
ATOM 2186 C CA . LYS A 1 297 ? -27.625 10.932 22.694 1.00 92.00 297 LYS A CA 1
ATOM 2187 C C . LYS A 1 297 ? -28.471 10.645 23.922 1.00 92.00 297 LYS A C 1
ATOM 2189 O O . LYS A 1 297 ? -28.571 11.497 24.801 1.00 92.00 297 LYS A O 1
ATOM 2194 N N . THR A 1 298 ? -29.149 9.503 23.959 1.00 93.00 298 THR A N 1
ATOM 2195 C CA . THR A 1 298 ? -30.059 9.157 25.061 1.00 93.00 298 THR A CA 1
ATOM 2196 C C . THR A 1 298 ? -29.569 7.980 25.896 1.00 93.00 298 THR A C 1
ATOM 2198 O O . THR A 1 298 ? -30.051 7.804 27.013 1.00 93.00 298 THR A O 1
ATOM 2201 N N . GLY A 1 299 ? -28.621 7.192 25.380 1.00 91.31 299 GLY A N 1
ATOM 2202 C CA . GLY A 1 299 ? -28.176 5.932 25.976 1.00 91.31 299 GLY A CA 1
ATOM 2203 C C . GLY A 1 299 ? -29.237 4.831 25.895 1.00 91.31 299 GLY A C 1
ATOM 2204 O O . GLY A 1 299 ? -29.143 3.833 26.605 1.00 91.31 299 GLY A O 1
ATOM 2205 N N . ALA A 1 300 ? -30.290 5.021 25.092 1.00 92.94 300 ALA A N 1
ATOM 2206 C CA . ALA A 1 300 ? -31.350 4.036 24.950 1.00 92.94 300 ALA A CA 1
ATOM 2207 C C . ALA A 1 300 ? -30.850 2.832 24.145 1.00 92.94 300 ALA A C 1
ATOM 2209 O O . ALA A 1 300 ? -30.414 2.993 23.008 1.00 92.94 300 ALA A O 1
ATOM 2210 N N . VAL A 1 301 ? -30.971 1.639 24.731 1.00 94.38 301 VAL A N 1
ATOM 2211 C CA . VAL A 1 301 ? -30.613 0.358 24.110 1.00 94.38 301 VAL A CA 1
ATOM 2212 C C . VAL A 1 301 ? -31.881 -0.341 23.625 1.00 94.38 301 VAL A C 1
ATOM 2214 O O . VAL A 1 301 ? -32.851 -0.475 24.376 1.00 94.38 301 VAL A O 1
ATOM 2217 N N . THR A 1 302 ? -31.883 -0.776 22.369 1.00 94.88 302 THR A N 1
ATOM 2218 C CA . THR A 1 302 ? -32.990 -1.495 21.728 1.00 94.88 302 THR A CA 1
ATOM 2219 C C . THR A 1 302 ? -32.471 -2.805 21.153 1.00 94.88 302 THR A C 1
ATOM 2221 O O . THR A 1 302 ? -31.528 -2.803 20.373 1.00 94.88 302 THR A O 1
ATOM 2224 N N . HIS A 1 303 ? -33.093 -3.925 21.520 1.00 95.69 303 HIS A N 1
ATOM 2225 C CA . HIS A 1 303 ? -32.782 -5.239 20.949 1.00 95.69 303 HIS A CA 1
ATOM 2226 C C . HIS A 1 303 ? -32.998 -5.260 19.428 1.00 95.69 303 HIS A C 1
ATOM 2228 O O . HIS A 1 303 ? -33.981 -4.696 18.937 1.00 95.69 303 HIS A O 1
ATOM 2234 N N . VAL A 1 304 ? -32.090 -5.917 18.700 1.00 97.38 304 VAL A N 1
ATOM 2235 C CA . VAL A 1 304 ? -32.176 -6.123 17.245 1.00 97.38 304 VAL A CA 1
ATOM 2236 C C . VAL A 1 304 ? -32.299 -7.607 16.911 1.00 97.38 304 VAL A C 1
ATOM 2238 O O . VAL A 1 304 ? -33.217 -7.979 16.180 1.00 97.38 304 VAL A O 1
ATOM 2241 N N . ALA A 1 305 ? -31.397 -8.450 17.419 1.00 97.44 305 ALA A N 1
ATOM 2242 C CA . ALA A 1 305 ? -31.368 -9.880 17.106 1.00 97.44 305 ALA A CA 1
ATOM 2243 C C . ALA A 1 305 ? -30.777 -10.712 18.251 1.00 97.44 305 ALA A C 1
ATOM 2245 O O . ALA A 1 305 ? -29.917 -10.236 18.988 1.00 97.44 305 ALA A O 1
ATOM 2246 N N . ASP A 1 306 ? -31.214 -11.969 18.362 1.00 97.62 306 ASP A N 1
ATOM 2247 C CA . ASP A 1 306 ? -30.671 -12.936 19.321 1.00 97.62 306 ASP A CA 1
ATOM 2248 C C . ASP A 1 306 ? -29.428 -13.621 18.740 1.00 97.62 306 ASP A C 1
ATOM 2250 O O . ASP A 1 306 ? -29.419 -14.049 17.587 1.00 97.62 306 ASP A O 1
ATOM 2254 N N . LEU A 1 307 ? -28.389 -13.777 19.546 1.00 97.31 307 LEU A N 1
ATOM 2255 C CA . LEU A 1 307 ? -27.102 -14.386 19.208 1.00 97.31 307 LEU A CA 1
ATOM 2256 C C . LEU A 1 307 ? -26.717 -15.414 20.291 1.00 97.31 307 LEU A C 1
ATOM 2258 O O . LEU A 1 307 ? -27.574 -15.898 21.030 1.00 97.31 307 LEU A O 1
ATOM 2262 N N . ASN A 1 308 ? -25.455 -15.839 20.349 1.00 96.38 308 ASN A N 1
ATOM 2263 C CA . ASN A 1 308 ? -24.926 -16.763 21.354 1.00 96.38 308 ASN A CA 1
ATOM 2264 C C . ASN A 1 308 ? -23.432 -16.497 21.598 1.00 96.38 308 ASN A C 1
ATOM 2266 O O . ASN A 1 308 ? -22.578 -17.000 20.867 1.00 96.38 308 ASN A O 1
ATOM 2270 N N . ASN A 1 309 ? -23.140 -15.733 22.648 1.00 95.88 309 ASN A N 1
ATOM 2271 C CA . ASN A 1 309 ? -21.826 -15.189 22.973 1.00 95.88 309 ASN A CA 1
ATOM 2272 C C . ASN A 1 309 ? -21.156 -14.536 21.748 1.00 95.88 309 ASN A C 1
ATOM 2274 O O . ASN A 1 309 ? -20.119 -15.026 21.302 1.00 95.88 309 ASN A O 1
ATOM 2278 N N . PRO A 1 310 ? -21.801 -13.541 21.112 1.00 96.88 310 PRO A N 1
ATOM 2279 C CA . PRO A 1 310 ? -21.253 -12.916 19.915 1.00 96.88 310 PRO A CA 1
ATOM 2280 C C . PRO A 1 310 ? -19.948 -12.177 20.207 1.00 96.88 310 PRO A C 1
ATOM 2282 O O . PRO A 1 310 ? -19.861 -11.563 21.264 1.00 96.88 310 PRO A O 1
ATOM 2285 N N . HIS A 1 311 ? -18.987 -12.318 19.297 1.00 93.50 311 HIS A N 1
ATOM 2286 C CA . HIS A 1 311 ? -17.716 -11.595 19.236 1.00 93.50 311 HIS A CA 1
ATOM 2287 C C . HIS A 1 311 ? -17.444 -11.284 17.758 1.00 93.50 311 HIS A C 1
ATOM 2289 O O . HIS A 1 311 ? -17.751 -12.119 16.897 1.00 93.50 311 HIS A O 1
ATOM 2295 N N . GLY A 1 312 ? -16.916 -10.113 17.439 1.00 93.25 312 GLY A N 1
ATOM 2296 C CA . GLY A 1 312 ? -16.642 -9.716 16.063 1.00 93.25 312 GLY A CA 1
ATOM 2297 C C . GLY A 1 312 ? -17.878 -9.264 15.271 1.00 93.25 312 GLY A C 1
ATOM 2298 O O . GLY A 1 312 ? -18.812 -10.039 15.024 1.00 93.25 312 GLY A O 1
ATOM 2299 N N . LEU A 1 313 ? -17.838 -8.040 14.735 1.00 96.44 313 LEU A N 1
ATOM 2300 C CA . LEU A 1 313 ? -18.942 -7.428 13.986 1.00 96.44 313 LEU A CA 1
ATOM 2301 C C . LEU A 1 313 ? -18.481 -6.701 12.720 1.00 96.44 313 LEU A C 1
ATOM 2303 O O . LEU A 1 313 ? -17.659 -5.783 12.740 1.00 96.44 313 LEU A O 1
ATOM 2307 N N . ALA A 1 314 ? -19.135 -7.018 11.602 1.00 96.12 314 ALA A N 1
ATOM 2308 C CA . ALA A 1 314 ? -19.008 -6.263 10.360 1.00 96.12 314 ALA A CA 1
ATOM 2309 C C . ALA A 1 314 ? -20.365 -5.982 9.702 1.00 96.12 314 ALA A C 1
ATOM 2311 O O . ALA A 1 314 ? -21.349 -6.687 9.927 1.00 96.12 314 ALA A O 1
ATOM 2312 N N . PHE A 1 315 ? -20.426 -4.958 8.846 1.00 95.56 315 PHE A N 1
ATOM 2313 C CA . PHE A 1 315 ? -21.648 -4.559 8.144 1.00 95.56 315 PHE A CA 1
ATOM 2314 C C . PHE A 1 315 ? -21.399 -4.309 6.657 1.00 95.56 315 PHE A C 1
ATOM 2316 O O . PHE A 1 315 ? -20.466 -3.600 6.285 1.00 95.56 315 PHE A O 1
ATOM 2323 N N . VAL A 1 316 ? -22.286 -4.834 5.810 1.00 93.88 316 VAL A N 1
ATOM 2324 C CA . VAL A 1 316 ? -22.293 -4.584 4.362 1.00 93.88 316 VAL A CA 1
ATOM 2325 C C . VAL A 1 316 ? -23.620 -3.934 3.959 1.00 93.88 316 VAL A C 1
ATOM 2327 O O . VAL A 1 316 ? -24.671 -4.555 4.142 1.00 93.88 316 VAL A O 1
ATOM 2330 N N . PRO A 1 317 ? -23.614 -2.713 3.392 1.00 90.44 317 PRO A N 1
ATOM 2331 C CA . PRO A 1 317 ? -24.821 -2.059 2.889 1.00 90.44 317 PRO A CA 1
ATOM 2332 C C . PRO A 1 317 ? -25.534 -2.860 1.791 1.00 90.44 317 PRO A C 1
ATOM 2334 O O . PRO A 1 317 ? -24.896 -3.415 0.898 1.00 90.44 317 PRO A O 1
ATOM 2337 N N . SER A 1 318 ? -26.869 -2.848 1.786 1.00 85.19 318 SER A N 1
ATOM 2338 C CA . SER A 1 318 ? -27.638 -3.306 0.621 1.00 85.19 318 SER A CA 1
ATOM 2339 C C . SER A 1 318 ? -27.450 -2.329 -0.544 1.00 85.19 318 SER A C 1
ATOM 2341 O O . SER A 1 318 ? -27.475 -1.113 -0.334 1.00 85.19 318 SER A O 1
ATOM 2343 N N . ALA A 1 319 ? -27.329 -2.838 -1.775 1.00 64.69 319 ALA A N 1
ATOM 2344 C CA . ALA A 1 319 ? -27.288 -2.001 -2.973 1.00 64.69 319 ALA A CA 1
ATOM 2345 C C . ALA A 1 319 ? -28.514 -1.068 -3.030 1.00 64.69 319 ALA A C 1
ATOM 2347 O O . ALA A 1 319 ? -29.646 -1.481 -2.762 1.00 64.69 319 ALA A O 1
ATOM 2348 N N . ALA A 1 320 ? -28.296 0.207 -3.360 1.00 39.91 320 ALA A N 1
ATOM 2349 C CA . ALA A 1 320 ? -29.355 1.210 -3.371 1.00 39.91 320 ALA A CA 1
ATOM 2350 C C . ALA A 1 320 ? -30.397 0.897 -4.464 1.00 39.91 320 ALA A C 1
ATOM 2352 O O . ALA A 1 320 ? -30.174 1.197 -5.635 1.00 39.91 320 ALA A O 1
ATOM 2353 N N . GLY A 1 321 ? -31.543 0.310 -4.092 1.00 37.72 321 GLY A N 1
ATOM 2354 C CA . GLY A 1 321 ? -32.671 0.149 -5.017 1.00 37.72 321 GLY A CA 1
ATOM 2355 C C . GLY A 1 321 ? -33.639 -1.014 -4.798 1.00 37.72 321 GLY A C 1
ATOM 2356 O O . GLY A 1 321 ? -34.588 -1.110 -5.571 1.00 37.72 321 GLY A O 1
ATOM 2357 N N . ASP A 1 322 ? -33.468 -1.877 -3.794 1.00 30.06 322 ASP A N 1
ATOM 2358 C CA . ASP A 1 322 ? -34.359 -3.039 -3.647 1.00 30.06 322 ASP A CA 1
ATOM 2359 C C . ASP A 1 322 ? -35.665 -2.695 -2.905 1.00 30.06 322 ASP A C 1
ATOM 2361 O O . ASP A 1 322 ? -35.855 -2.963 -1.717 1.00 30.06 322 ASP A O 1
ATOM 2365 N N . THR A 1 323 ? -36.586 -2.045 -3.618 1.00 29.19 323 THR A N 1
ATOM 2366 C CA . THR A 1 323 ? -38.016 -2.201 -3.343 1.00 29.19 323 THR A CA 1
ATOM 2367 C C . THR A 1 323 ? -38.539 -3.341 -4.207 1.00 29.19 323 THR A C 1
ATOM 2369 O O . THR A 1 323 ? -38.643 -3.164 -5.417 1.00 29.19 323 THR A O 1
ATOM 2372 N N . ASP A 1 324 ? -38.866 -4.464 -3.562 1.00 33.19 324 ASP A N 1
ATOM 2373 C CA . ASP A 1 324 ? -39.871 -5.471 -3.936 1.00 33.19 324 ASP A CA 1
ATOM 2374 C C . ASP A 1 324 ? -40.252 -5.517 -5.432 1.00 33.19 324 ASP A C 1
ATOM 2376 O O . ASP A 1 324 ? -41.022 -4.674 -5.887 1.00 33.19 324 ASP A O 1
ATOM 2380 N N . HIS A 1 325 ? -39.750 -6.517 -6.176 1.00 28.42 325 HIS A N 1
ATOM 2381 C CA . HIS A 1 325 ? -40.564 -7.454 -6.975 1.00 28.42 325 HIS A CA 1
ATOM 2382 C C . HIS A 1 325 ? -39.719 -8.410 -7.853 1.00 28.42 325 HIS A C 1
ATOM 2384 O O . HIS A 1 325 ? -39.008 -7.987 -8.755 1.00 28.42 325 HIS A O 1
ATOM 2390 N N . GLY A 1 326 ? -39.917 -9.718 -7.631 1.00 26.66 326 GLY A N 1
ATOM 2391 C CA . GLY A 1 326 ? -40.005 -10.812 -8.617 1.00 26.66 326 GLY A CA 1
ATOM 2392 C C . GLY A 1 326 ? -39.038 -10.904 -9.811 1.00 26.66 326 GLY A C 1
ATOM 2393 O O . GLY A 1 326 ? -39.215 -10.215 -10.808 1.00 26.66 326 GLY A O 1
ATOM 2394 N N . ASP A 1 327 ? -38.179 -11.928 -9.754 1.00 31.88 327 ASP A N 1
ATOM 2395 C CA . ASP A 1 327 ? -37.751 -12.812 -10.855 1.00 31.88 327 ASP A CA 1
ATOM 2396 C C . ASP A 1 327 ? -37.534 -12.169 -12.242 1.00 31.88 327 ASP A C 1
ATOM 2398 O O . ASP A 1 327 ? -38.471 -12.028 -13.044 1.00 31.88 327 ASP A O 1
ATOM 2402 N N . ARG A 1 328 ? -36.261 -11.865 -12.544 1.00 25.05 328 ARG A N 1
ATOM 2403 C CA . ARG A 1 328 ? -35.628 -12.160 -13.840 1.00 25.05 328 ARG A CA 1
ATOM 2404 C C . ARG A 1 328 ? -34.124 -11.870 -13.835 1.00 25.05 328 ARG A C 1
ATOM 2406 O O . ARG A 1 328 ? -33.709 -10.742 -13.591 1.00 25.05 328 ARG A O 1
ATOM 2413 N N . ASP A 1 329 ? -33.356 -12.901 -14.188 1.00 33.00 329 ASP A N 1
ATOM 2414 C CA . ASP A 1 329 ? -31.967 -12.843 -14.653 1.00 33.00 329 ASP A CA 1
ATOM 2415 C C . ASP A 1 329 ? -31.725 -11.662 -15.603 1.00 33.00 329 ASP A C 1
ATOM 2417 O O . ASP A 1 329 ? -32.304 -11.633 -16.693 1.00 33.00 329 ASP A O 1
ATOM 2421 N N . VAL A 1 330 ? -30.812 -10.756 -15.233 1.00 26.94 330 VAL A N 1
ATOM 2422 C CA . VAL A 1 330 ? -29.914 -10.084 -16.183 1.00 26.94 330 VAL A CA 1
ATOM 2423 C C . VAL A 1 330 ? -28.593 -9.759 -15.478 1.00 26.94 330 VAL A C 1
ATOM 2425 O O . VAL A 1 330 ? -28.524 -8.909 -14.594 1.00 26.94 330 VAL A O 1
ATOM 2428 N N . ASP A 1 331 ? -27.560 -10.482 -15.892 1.00 31.92 331 ASP A N 1
ATOM 2429 C CA . ASP A 1 331 ? -26.145 -10.249 -15.624 1.00 31.92 331 ASP A CA 1
ATOM 2430 C C . ASP A 1 331 ? -25.718 -8.849 -16.092 1.00 31.92 331 ASP A C 1
ATOM 2432 O O . ASP A 1 331 ? -25.735 -8.558 -17.288 1.00 31.92 331 ASP A O 1
ATOM 2436 N N . HIS A 1 332 ? -25.330 -8.000 -15.139 1.00 26.05 332 HIS A N 1
ATOM 2437 C CA . HIS A 1 332 ? -24.458 -6.852 -15.369 1.00 26.05 332 HIS A CA 1
ATOM 2438 C C . HIS A 1 332 ? -23.510 -6.705 -14.178 1.00 26.05 332 HIS A C 1
ATOM 2440 O O . HIS A 1 332 ? -23.722 -5.894 -13.276 1.00 26.05 332 HIS A O 1
ATOM 2446 N N . GLY A 1 333 ? -22.458 -7.525 -14.191 1.00 24.61 333 GLY A N 1
ATOM 2447 C CA . GLY A 1 333 ? -21.292 -7.362 -13.334 1.00 24.61 333 GLY A CA 1
ATOM 2448 C C . GLY A 1 333 ? -20.644 -5.992 -13.532 1.00 24.61 333 GLY A C 1
ATOM 2449 O O . GLY A 1 333 ? -20.074 -5.697 -14.582 1.00 24.61 333 GLY A O 1
ATOM 2450 N N . ARG A 1 334 ? -20.721 -5.158 -12.496 1.00 26.88 334 ARG A N 1
ATOM 2451 C CA . ARG A 1 334 ? -19.804 -4.040 -12.299 1.00 26.88 334 ARG A CA 1
ATOM 2452 C C . ARG A 1 334 ? -18.681 -4.588 -11.424 1.00 26.88 334 ARG A C 1
ATOM 2454 O O . ARG A 1 334 ? -18.919 -4.925 -10.271 1.00 26.88 334 ARG A O 1
ATOM 2461 N N . GLN A 1 335 ? -17.515 -4.794 -12.032 1.00 28.89 335 GLN A N 1
ATOM 2462 C CA . GLN A 1 335 ? -16.288 -5.167 -11.334 1.00 28.89 335 GLN A CA 1
ATOM 2463 C C . GLN A 1 335 ? -15.960 -4.067 -10.322 1.00 28.89 335 GLN A C 1
ATOM 2465 O O . GLN A 1 335 ? -15.732 -2.923 -10.715 1.00 28.89 335 GLN A O 1
ATOM 2470 N N . GLU A 1 336 ? -15.979 -4.416 -9.041 1.00 30.61 336 GLU A N 1
ATOM 2471 C CA . GLU A 1 336 ? -15.397 -3.610 -7.973 1.00 30.61 336 GLU A CA 1
ATOM 2472 C C . GLU A 1 336 ? -14.020 -4.211 -7.645 1.00 30.61 336 GLU A C 1
ATOM 2474 O O . GLU A 1 336 ? -13.874 -5.423 -7.491 1.00 30.61 336 GLU A O 1
ATOM 2479 N N . ASP A 1 337 ? -13.018 -3.336 -7.711 1.00 27.80 337 ASP A N 1
ATOM 2480 C CA . ASP A 1 337 ? -11.569 -3.556 -7.803 1.00 27.80 337 ASP A CA 1
ATOM 2481 C C . ASP A 1 337 ? -10.977 -4.141 -6.501 1.00 27.80 337 ASP A C 1
ATOM 2483 O O . ASP A 1 337 ? -11.323 -3.707 -5.402 1.00 27.80 337 ASP A O 1
ATOM 2487 N N . HIS A 1 338 ? -10.085 -5.130 -6.618 1.00 28.86 338 HIS A N 1
ATOM 2488 C CA . HIS A 1 338 ? -9.432 -5.826 -5.502 1.00 28.86 338 HIS A CA 1
ATOM 2489 C C . HIS A 1 338 ? -7.938 -5.433 -5.386 1.00 28.86 338 HIS A C 1
ATOM 2491 O O . HIS A 1 338 ? -7.175 -5.695 -6.312 1.00 28.86 338 HIS A O 1
ATOM 2497 N N . GLY A 1 339 ? -7.540 -4.892 -4.220 1.00 27.61 339 GLY A N 1
ATOM 2498 C CA . GLY A 1 339 ? -6.248 -5.075 -3.514 1.00 27.61 339 GLY A CA 1
ATOM 2499 C C . GLY A 1 339 ? -5.027 -4.192 -3.851 1.00 27.61 339 GLY A C 1
ATOM 2500 O O . GLY A 1 339 ? -4.867 -3.796 -4.998 1.00 27.61 339 GLY A O 1
ATOM 2501 N N . HIS A 1 340 ? -4.148 -3.916 -2.868 1.00 31.36 340 HIS A N 1
ATOM 2502 C CA . HIS A 1 340 ? -2.798 -3.298 -3.013 1.00 31.36 340 HIS A CA 1
ATOM 2503 C C . HIS A 1 340 ? -1.715 -3.713 -1.964 1.00 31.36 340 HIS A C 1
ATOM 2505 O O . HIS A 1 340 ? -1.239 -2.869 -1.207 1.00 31.36 340 HIS A O 1
ATOM 2511 N N . GLN A 1 341 ? -1.119 -4.912 -1.991 1.00 30.70 341 GLN A N 1
ATOM 2512 C CA . GLN A 1 341 ? 0.349 -4.877 -1.882 1.00 30.70 341 GLN A CA 1
ATOM 2513 C C . GLN A 1 341 ? 0.753 -3.772 -2.843 1.00 30.70 341 GLN A C 1
ATOM 2515 O O . GLN A 1 341 ? 0.318 -3.938 -3.980 1.00 30.70 341 GLN A O 1
ATOM 2520 N N . ALA A 1 342 ? 1.367 -2.657 -2.398 1.00 41.88 342 ALA A N 1
ATOM 2521 C CA . ALA A 1 342 ? 1.410 -1.390 -3.150 1.00 41.88 342 ALA A CA 1
ATOM 2522 C C . ALA A 1 342 ? 1.324 -1.666 -4.656 1.00 41.88 342 ALA A C 1
ATOM 2524 O O . ALA A 1 342 ? 2.285 -2.182 -5.230 1.00 41.88 342 ALA A O 1
ATOM 2525 N N . LYS A 1 343 ? 0.101 -1.554 -5.213 1.00 50.50 343 LYS A N 1
ATOM 2526 C CA . LYS A 1 343 ? -0.286 -2.288 -6.433 1.00 50.50 343 LYS A CA 1
ATOM 2527 C C . LYS A 1 343 ? 0.745 -1.947 -7.475 1.00 50.50 343 LYS A C 1
ATOM 2529 O O . LYS A 1 343 ? 0.913 -0.762 -7.756 1.00 50.50 343 LYS A O 1
ATOM 2534 N N . ALA A 1 344 ? 1.427 -2.972 -7.997 1.00 74.62 344 ALA A N 1
ATOM 2535 C CA . ALA A 1 344 ? 2.403 -2.830 -9.070 1.00 74.62 344 ALA A CA 1
ATOM 2536 C C . ALA A 1 344 ? 1.926 -1.730 -10.028 1.00 74.62 344 ALA A C 1
ATOM 2538 O O . ALA A 1 344 ? 0.749 -1.794 -10.418 1.00 74.62 344 ALA A O 1
ATOM 2539 N N . PRO A 1 345 ? 2.753 -0.716 -10.348 1.00 87.25 345 PRO A N 1
ATOM 2540 C CA . PRO A 1 345 ? 2.283 0.451 -11.072 1.00 87.25 345 PRO A CA 1
ATOM 2541 C C . PRO A 1 345 ? 1.482 0.021 -12.300 1.00 87.25 345 PRO A C 1
ATOM 2543 O O . PRO A 1 345 ? 1.913 -0.848 -13.063 1.00 87.25 345 PRO A O 1
ATOM 2546 N N . SER A 1 346 ? 0.290 0.584 -12.470 1.00 86.81 346 SER A N 1
ATOM 2547 C CA . SER A 1 346 ? -0.611 0.232 -13.568 1.00 86.81 346 SER A CA 1
ATOM 2548 C C . SER A 1 346 ? 0.066 0.500 -14.911 1.00 86.81 346 SER A C 1
ATOM 2550 O O . SER A 1 346 ? -0.028 -0.325 -15.821 1.00 86.81 346 SER A O 1
ATOM 2552 N N . HIS A 1 347 ? 0.796 1.621 -14.982 1.00 96.81 347 HIS A N 1
ATOM 2553 C CA . HIS A 1 347 ? 1.627 2.009 -16.112 1.00 96.81 347 HIS A CA 1
ATOM 2554 C C . HIS A 1 347 ? 2.950 2.612 -15.630 1.00 96.81 347 HIS A C 1
ATOM 2556 O O . HIS A 1 347 ? 2.983 3.449 -14.724 1.00 96.81 347 HIS A O 1
ATOM 2562 N N . ILE A 1 348 ? 4.048 2.213 -16.265 1.00 98.62 348 ILE A N 1
ATOM 2563 C CA . ILE A 1 348 ? 5.345 2.883 -16.149 1.00 98.62 348 ILE A CA 1
ATOM 2564 C C . ILE A 1 348 ? 5.752 3.342 -17.544 1.00 98.62 348 ILE A C 1
ATOM 2566 O O . ILE A 1 348 ? 5.814 2.526 -18.464 1.00 98.62 348 ILE A O 1
ATOM 2570 N N . VAL A 1 349 ? 6.035 4.634 -17.706 1.00 98.88 349 VAL A N 1
ATOM 2571 C CA . VAL A 1 349 ? 6.667 5.171 -18.918 1.00 98.88 349 VAL A CA 1
ATOM 2572 C C . VAL A 1 349 ? 8.125 5.453 -18.593 1.00 98.88 349 VAL A C 1
ATOM 2574 O O . VAL A 1 349 ? 8.409 6.257 -17.712 1.00 98.88 349 VAL A O 1
ATOM 2577 N N . VAL A 1 350 ? 9.032 4.779 -19.294 1.00 98.81 350 VAL A N 1
ATOM 2578 C CA . VAL A 1 350 ? 10.478 4.986 -19.210 1.00 98.81 350 VAL A CA 1
ATOM 2579 C C . VAL A 1 350 ? 10.921 5.764 -20.436 1.00 98.81 350 VAL A C 1
ATOM 2581 O O . VAL A 1 350 ? 10.683 5.332 -21.561 1.00 98.81 350 VAL A O 1
ATOM 2584 N N . VAL A 1 351 ? 11.549 6.908 -20.218 1.00 98.56 351 VAL A N 1
ATOM 2585 C CA . VAL A 1 351 ? 12.117 7.761 -21.257 1.00 98.56 351 VAL A CA 1
ATOM 2586 C C . VAL A 1 351 ? 13.624 7.678 -21.148 1.00 98.56 351 VAL A C 1
ATOM 2588 O O . VAL A 1 351 ? 14.158 7.823 -20.046 1.00 98.56 351 VAL A O 1
ATOM 2591 N N . ILE A 1 352 ? 14.278 7.433 -22.278 1.00 96.81 352 ILE A N 1
ATOM 2592 C CA . ILE A 1 352 ? 15.735 7.397 -22.364 1.00 96.81 352 ILE A CA 1
ATOM 2593 C C . ILE A 1 352 ? 16.174 8.565 -23.244 1.00 96.81 352 ILE A C 1
ATOM 2595 O O . ILE A 1 352 ? 15.806 8.612 -24.417 1.00 96.81 352 ILE A O 1
ATOM 2599 N N . GLU A 1 353 ? 16.889 9.511 -22.647 1.00 94.75 353 GLU A N 1
ATOM 2600 C CA . GLU A 1 353 ? 17.630 10.576 -23.333 1.00 94.75 353 GLU A CA 1
ATOM 2601 C C . GLU A 1 353 ? 19.074 10.106 -23.590 1.00 94.75 353 GLU A C 1
ATOM 2603 O O . GLU A 1 353 ? 19.528 9.133 -22.985 1.00 94.75 353 GLU A O 1
ATOM 2608 N N . GLU A 1 354 ? 19.802 10.779 -24.476 1.00 86.62 354 GLU A N 1
ATOM 2609 C CA . GLU A 1 354 ? 21.179 10.422 -24.827 1.00 86.62 354 GLU A CA 1
ATOM 2610 C C . GLU A 1 354 ? 22.202 11.332 -24.131 1.00 86.62 354 GLU A C 1
ATOM 2612 O O . GLU A 1 354 ? 21.995 12.543 -24.029 1.00 86.62 354 GLU A O 1
ATOM 2617 N N . ASN A 1 355 ? 23.314 10.735 -23.689 1.00 74.56 355 ASN A N 1
ATOM 2618 C CA . ASN A 1 355 ? 24.613 11.357 -23.385 1.00 74.56 355 ASN A CA 1
ATOM 2619 C C . ASN A 1 355 ? 24.588 12.736 -22.710 1.00 74.56 355 ASN A C 1
ATOM 2621 O O . ASN A 1 355 ? 24.701 13.747 -23.389 1.00 74.56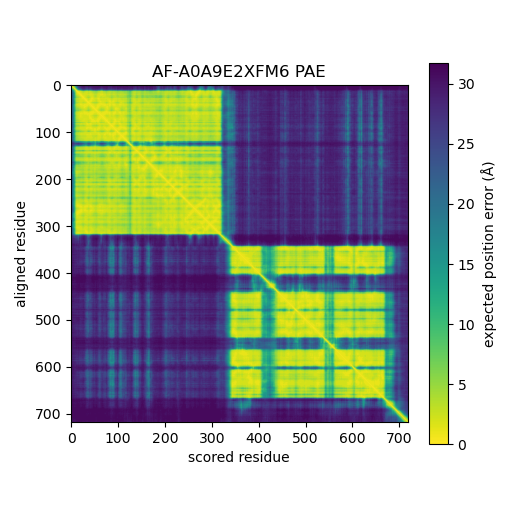 355 ASN A O 1
ATOM 2625 N N . HIS A 1 356 ? 24.580 12.798 -21.380 1.00 83.75 356 HIS A N 1
ATOM 2626 C CA . HIS A 1 356 ? 24.987 14.007 -20.652 1.00 83.75 356 HIS A CA 1
ATOM 2627 C C . HIS A 1 356 ? 25.415 13.667 -19.225 1.00 83.75 356 HIS A C 1
ATOM 2629 O O . HIS A 1 356 ? 24.767 12.871 -18.544 1.00 83.75 356 HIS A O 1
ATOM 2635 N N . ASP A 1 357 ? 26.468 14.324 -18.742 1.00 82.81 357 ASP A N 1
ATOM 2636 C CA . ASP A 1 357 ? 26.795 14.339 -17.322 1.00 82.81 357 ASP A CA 1
ATOM 2637 C C . ASP A 1 357 ? 25.655 14.961 -16.513 1.00 82.81 357 ASP A C 1
ATOM 2639 O O . ASP A 1 357 ? 25.011 15.943 -16.913 1.00 82.81 357 ASP A O 1
ATOM 2643 N N . ALA A 1 358 ? 25.428 14.440 -15.306 1.00 85.69 358 ALA A N 1
ATOM 2644 C CA . ALA A 1 358 ? 24.398 14.989 -14.430 1.00 85.69 358 ALA A CA 1
ATOM 2645 C C . ALA A 1 358 ? 24.605 16.489 -14.142 1.00 85.69 358 ALA A C 1
ATOM 2647 O O . ALA A 1 358 ? 23.629 17.233 -14.024 1.00 85.69 358 ALA A O 1
ATOM 2648 N N . ASP A 1 359 ? 25.851 16.968 -14.068 1.00 84.25 359 ASP A N 1
ATOM 2649 C CA . ASP A 1 359 ? 26.157 18.381 -13.814 1.00 84.25 359 ASP A CA 1
ATOM 2650 C C . ASP A 1 359 ? 25.931 19.304 -15.029 1.00 84.25 359 ASP A C 1
ATOM 2652 O O . ASP A 1 359 ? 25.806 20.522 -14.859 1.00 84.25 359 ASP A O 1
ATOM 2656 N N . GLN A 1 360 ? 25.780 18.744 -16.234 1.00 84.19 360 GLN A N 1
ATOM 2657 C CA . GLN A 1 360 ? 25.359 19.480 -17.426 1.00 84.19 360 GLN A CA 1
ATOM 2658 C C . GLN A 1 360 ? 23.846 19.700 -17.462 1.00 84.19 360 GLN A C 1
ATOM 2660 O O . GLN A 1 360 ? 23.398 20.695 -18.034 1.00 84.19 360 GLN A O 1
ATOM 2665 N N . ILE A 1 361 ? 23.045 18.831 -16.841 1.00 90.00 361 ILE A N 1
ATOM 2666 C CA . ILE A 1 361 ? 21.578 18.946 -16.815 1.00 90.00 361 ILE A CA 1
ATOM 2667 C C . ILE A 1 361 ? 21.085 19.633 -15.544 1.00 90.00 361 ILE A C 1
ATOM 2669 O O . ILE A 1 361 ? 20.249 20.544 -15.601 1.00 90.00 361 ILE A O 1
ATOM 2673 N N . ILE A 1 362 ? 21.584 19.215 -14.383 1.00 91.19 362 ILE A N 1
ATOM 2674 C CA . ILE A 1 362 ? 21.022 19.610 -13.095 1.00 91.19 362 ILE A CA 1
ATOM 2675 C C . ILE A 1 362 ? 21.386 21.059 -12.765 1.00 91.19 362 ILE A C 1
ATOM 2677 O O . ILE A 1 362 ? 22.539 21.462 -12.646 1.00 91.19 362 ILE A O 1
ATOM 2681 N N . GLY A 1 363 ? 20.342 21.869 -12.622 1.00 84.19 363 GLY A N 1
ATOM 2682 C CA . GLY A 1 363 ? 20.380 23.312 -12.447 1.00 84.19 363 GLY A CA 1
ATOM 2683 C C . GLY A 1 363 ? 20.780 24.106 -13.698 1.00 84.19 363 GLY A C 1
ATOM 2684 O O . GLY A 1 363 ? 21.015 25.314 -13.596 1.00 84.19 363 GLY A O 1
ATOM 2685 N N . ASN A 1 364 ? 20.813 23.476 -14.878 1.00 84.88 364 ASN A N 1
ATOM 2686 C CA . ASN A 1 364 ? 21.044 24.166 -16.143 1.00 84.88 364 ASN A CA 1
ATOM 2687 C C . ASN A 1 364 ? 19.811 25.009 -16.538 1.00 84.88 364 ASN A C 1
ATOM 2689 O O . ASN A 1 364 ? 18.707 24.471 -16.662 1.00 84.88 364 ASN A O 1
ATOM 2693 N N . PRO A 1 365 ? 19.958 26.324 -16.798 1.00 88.12 365 PRO A N 1
ATOM 2694 C CA . PRO A 1 365 ? 18.839 27.185 -17.192 1.00 88.12 365 PRO A CA 1
ATOM 2695 C C . PRO A 1 365 ? 18.234 26.845 -18.563 1.00 88.12 365 PRO A C 1
ATOM 2697 O O . PRO A 1 365 ? 17.152 27.338 -18.879 1.00 88.12 365 PRO A O 1
ATOM 2700 N N . ASN A 1 366 ? 18.914 26.034 -19.379 1.00 86.31 366 ASN A N 1
ATOM 2701 C CA . ASN A 1 366 ? 18.388 25.519 -20.643 1.00 86.31 366 ASN A CA 1
ATOM 2702 C C . ASN A 1 366 ? 17.541 24.250 -20.464 1.00 86.31 366 ASN A C 1
ATOM 2704 O O . ASN A 1 366 ? 16.907 23.847 -21.427 1.00 86.31 366 ASN A O 1
ATOM 2708 N N . ALA A 1 367 ? 17.475 23.679 -19.255 1.00 92.69 367 ALA A N 1
ATOM 2709 C CA . ALA A 1 367 ? 16.609 22.553 -18.901 1.00 92.69 367 ALA A CA 1
ATOM 2710 C C . ALA A 1 367 ? 15.543 22.945 -17.845 1.00 92.69 367 ALA A C 1
ATOM 2712 O O . ALA A 1 367 ? 15.531 22.399 -16.732 1.00 92.69 367 ALA A O 1
ATOM 2713 N N . PRO A 1 368 ? 14.702 23.971 -18.101 1.00 94.81 368 PRO A N 1
ATOM 2714 C CA . PRO A 1 368 ? 13.748 24.471 -17.116 1.00 94.81 368 PRO A CA 1
ATOM 2715 C C . PRO A 1 368 ? 12.633 23.480 -16.766 1.00 94.81 368 PRO A C 1
ATOM 2717 O O . 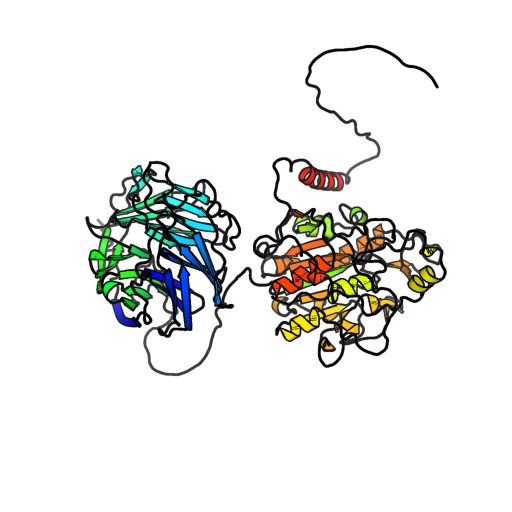PRO A 1 368 ? 12.142 23.538 -15.637 1.00 94.81 368 PRO A O 1
ATOM 2720 N N . TYR A 1 369 ? 12.211 22.596 -17.672 1.00 97.25 369 TYR A N 1
ATOM 2721 C CA . TYR A 1 369 ? 11.206 21.584 -17.360 1.00 97.25 369 TYR A CA 1
ATOM 2722 C C . TYR A 1 369 ? 11.787 20.501 -16.452 1.00 97.25 369 TYR A C 1
ATOM 2724 O O . TYR A 1 369 ? 11.252 20.272 -15.366 1.00 97.25 369 TYR A O 1
ATOM 2732 N N . ILE A 1 370 ? 12.930 19.919 -16.814 1.00 97.44 370 ILE A N 1
ATOM 2733 C CA . ILE A 1 370 ? 13.616 18.910 -16.003 1.00 97.44 370 ILE A CA 1
ATOM 2734 C C . ILE A 1 370 ? 13.879 19.458 -14.598 1.00 97.44 370 ILE A C 1
ATOM 2736 O O . ILE A 1 370 ? 13.477 18.851 -13.611 1.00 97.44 370 ILE A O 1
ATOM 2740 N N . ASN A 1 371 ? 14.471 20.646 -14.479 1.00 95.00 371 ASN A N 1
ATOM 2741 C CA . ASN A 1 371 ? 14.850 21.190 -13.174 1.00 95.00 371 ASN A CA 1
ATOM 2742 C C . ASN A 1 371 ? 13.681 21.797 -12.397 1.00 95.00 371 ASN A C 1
ATOM 2744 O O . ASN A 1 371 ? 13.523 21.563 -11.199 1.00 95.00 371 ASN A O 1
ATOM 2748 N N . GLY A 1 372 ? 12.866 22.614 -13.062 1.00 89.88 372 GLY A N 1
ATOM 2749 C CA . GLY A 1 372 ? 11.767 23.346 -12.435 1.00 89.88 372 GLY A CA 1
ATOM 2750 C C . GLY A 1 372 ? 10.546 22.482 -12.138 1.00 89.88 372 GLY A C 1
ATOM 2751 O O . GLY A 1 372 ? 9.699 22.904 -11.347 1.00 89.88 372 GLY A O 1
ATOM 2752 N N . THR A 1 373 ? 10.472 21.297 -12.747 1.00 93.38 373 THR A N 1
ATOM 2753 C CA . THR A 1 373 ? 9.309 20.413 -12.687 1.00 93.38 373 THR A CA 1
ATOM 2754 C C . THR A 1 373 ? 9.702 19.009 -12.247 1.00 93.38 373 THR A C 1
ATOM 2756 O O . THR A 1 373 ? 9.416 18.660 -11.107 1.00 93.38 373 THR A O 1
ATOM 2759 N N . LEU A 1 374 ? 10.416 18.239 -13.077 1.00 96.31 374 LEU A N 1
ATOM 2760 C CA . LEU A 1 374 ? 10.682 16.820 -12.797 1.00 96.31 374 LEU A CA 1
ATOM 2761 C C . LEU A 1 374 ? 11.531 16.620 -11.532 1.00 96.31 374 LEU A C 1
ATOM 2763 O O . LEU A 1 374 ? 11.139 15.886 -10.636 1.00 96.31 374 LEU A O 1
ATOM 2767 N N . VAL A 1 375 ? 12.664 17.315 -11.406 1.00 93.06 375 VAL A N 1
ATOM 2768 C CA . VAL A 1 375 ? 13.541 17.248 -10.218 1.00 93.06 375 VAL A CA 1
ATOM 2769 C C . VAL A 1 375 ? 12.870 17.873 -8.994 1.00 93.06 375 VAL A C 1
ATOM 2771 O O . VAL A 1 375 ? 13.125 17.471 -7.861 1.00 93.06 375 VAL A O 1
ATOM 2774 N N . LYS A 1 376 ? 12.023 18.889 -9.203 1.00 87.81 376 LYS A N 1
ATOM 2775 C CA . LYS A 1 376 ? 11.339 19.592 -8.112 1.00 87.81 376 LYS A CA 1
ATOM 2776 C C . LYS A 1 376 ? 10.232 18.741 -7.483 1.00 87.81 376 LYS A C 1
ATOM 2778 O O . LYS A 1 376 ? 10.059 18.797 -6.266 1.00 87.81 376 LYS A O 1
ATOM 2783 N N . ASP A 1 377 ? 9.456 18.048 -8.311 1.00 88.44 377 ASP A N 1
ATOM 2784 C CA . ASP A 1 377 ? 8.254 17.314 -7.904 1.00 88.44 377 ASP A CA 1
ATOM 2785 C C . ASP A 1 377 ? 8.496 15.807 -7.753 1.00 88.44 377 ASP A C 1
ATOM 2787 O O . ASP A 1 377 ? 7.794 15.162 -6.978 1.00 88.44 377 ASP A O 1
ATOM 2791 N N . GLY A 1 378 ? 9.499 15.263 -8.440 1.00 93.25 378 GLY A N 1
ATOM 2792 C CA . GLY A 1 378 ? 9.874 13.856 -8.410 1.00 93.25 378 GLY A CA 1
ATOM 2793 C C . GLY A 1 378 ? 11.061 13.538 -7.497 1.00 93.25 378 GLY A C 1
ATOM 2794 O O . GLY A 1 378 ? 11.537 14.353 -6.701 1.00 93.25 378 GLY A O 1
ATOM 2795 N N . LEU A 1 379 ? 11.521 12.296 -7.601 1.00 97.12 379 LEU A N 1
ATOM 2796 C CA . LEU A 1 379 ? 12.696 11.743 -6.945 1.00 97.12 379 LEU A CA 1
ATOM 2797 C C . LEU A 1 379 ? 13.890 11.778 -7.900 1.00 97.12 379 LEU A C 1
ATOM 2799 O O . LEU A 1 379 ? 13.902 11.076 -8.908 1.00 97.12 379 LEU A O 1
ATOM 2803 N N . TYR A 1 380 ? 14.901 12.571 -7.566 1.00 97.56 380 TYR A N 1
ATOM 2804 C CA . TYR A 1 380 ? 16.161 12.640 -8.298 1.00 97.56 380 TYR A CA 1
ATOM 2805 C C . TYR A 1 380 ? 17.209 11.715 -7.668 1.00 97.56 380 TYR A C 1
ATOM 2807 O O . TYR A 1 380 ? 17.516 11.841 -6.481 1.00 97.56 380 TYR A O 1
ATOM 2815 N N . TYR A 1 381 ? 17.789 10.817 -8.463 1.00 96.19 381 TYR A N 1
ATOM 2816 C CA . TYR A 1 381 ? 18.925 9.993 -8.057 1.00 96.19 381 TYR A CA 1
ATOM 2817 C C . TYR A 1 381 ? 20.229 10.708 -8.403 1.00 96.19 381 TYR A C 1
ATOM 2819 O O . TYR A 1 381 ? 20.648 10.731 -9.557 1.00 96.19 381 TYR A O 1
ATOM 2827 N N . SER A 1 382 ? 20.883 11.297 -7.401 1.00 92.44 382 SER A N 1
ATOM 2828 C CA . SER A 1 382 ? 22.064 12.144 -7.609 1.00 92.44 382 SER A CA 1
ATOM 2829 C C . SER A 1 382 ? 23.359 11.381 -7.871 1.00 92.44 382 SER A C 1
ATOM 2831 O O . SER A 1 382 ? 24.381 11.999 -8.153 1.00 92.44 382 SER A O 1
ATOM 2833 N N . ASN A 1 383 ? 23.333 10.059 -7.723 1.00 91.12 383 ASN A N 1
ATOM 2834 C CA . ASN A 1 383 ? 24.470 9.169 -7.934 1.00 91.12 383 ASN A CA 1
ATOM 2835 C C . ASN A 1 383 ? 24.055 7.979 -8.819 1.00 91.12 383 ASN A C 1
ATOM 2837 O O . ASN A 1 383 ? 24.316 6.819 -8.501 1.00 91.12 383 ASN A O 1
ATOM 2841 N N . ALA A 1 384 ? 23.315 8.288 -9.888 1.00 94.00 384 ALA A N 1
ATOM 2842 C CA . ALA A 1 384 ? 22.952 7.338 -10.927 1.00 94.00 384 ALA A CA 1
ATOM 2843 C C . ALA A 1 384 ? 24.062 7.233 -11.984 1.00 94.00 384 ALA A C 1
ATOM 2845 O O . ALA A 1 384 ? 24.758 8.214 -12.266 1.00 94.00 384 ALA A O 1
ATOM 2846 N N . HIS A 1 385 ? 24.222 6.040 -12.555 1.00 90.75 385 HIS A N 1
ATOM 2847 C CA . HIS A 1 385 ? 25.293 5.731 -13.496 1.00 90.75 385 HIS A CA 1
ATOM 2848 C C . HIS A 1 385 ? 24.803 4.960 -14.725 1.00 90.75 385 HIS A C 1
ATOM 2850 O O . HIS A 1 385 ? 24.016 4.016 -14.597 1.00 90.75 385 HIS A O 1
ATOM 2856 N N . GLY A 1 386 ? 25.326 5.320 -15.899 1.00 86.19 386 GLY A N 1
ATOM 2857 C CA . GLY A 1 386 ? 25.283 4.451 -17.072 1.00 86.19 386 GLY A CA 1
ATOM 2858 C C . GLY A 1 386 ? 26.112 3.186 -16.824 1.00 86.19 386 GLY A C 1
ATOM 2859 O O . GLY A 1 386 ? 27.006 3.159 -15.971 1.00 86.19 386 GLY A O 1
ATOM 2860 N N . THR A 1 387 ? 25.794 2.098 -17.519 1.00 79.06 387 THR A N 1
ATOM 2861 C CA . THR A 1 387 ? 26.437 0.795 -17.295 1.00 79.06 387 THR A CA 1
ATOM 2862 C C . THR A 1 387 ? 27.667 0.576 -18.167 1.00 79.06 387 THR A C 1
ATOM 2864 O O . THR A 1 387 ? 28.596 -0.106 -17.727 1.00 79.06 387 THR A O 1
ATOM 2867 N N . ASP A 1 388 ? 27.721 1.181 -19.354 1.00 69.94 388 ASP A N 1
ATOM 2868 C CA . ASP A 1 388 ? 28.856 1.070 -20.274 1.00 69.94 388 ASP A CA 1
ATOM 2869 C C . ASP A 1 388 ? 28.928 2.280 -21.223 1.00 69.94 388 ASP A C 1
ATOM 2871 O O . ASP A 1 388 ? 28.121 3.203 -21.139 1.00 69.94 388 ASP A O 1
ATOM 2875 N N . HIS A 1 389 ? 29.902 2.256 -22.128 1.00 64.88 389 HIS A N 1
ATOM 2876 C CA . HIS A 1 389 ? 29.964 3.100 -23.313 1.00 64.88 389 HIS A CA 1
ATOM 2877 C C . HIS A 1 389 ? 30.298 2.247 -24.544 1.00 64.88 389 HIS A C 1
ATOM 2879 O O . HIS A 1 389 ? 31.122 1.333 -24.441 1.00 64.88 389 HIS A O 1
ATOM 2885 N N . PRO A 1 390 ? 29.788 2.544 -25.753 1.00 67.00 390 PRO A N 1
ATOM 2886 C CA . PRO A 1 390 ? 28.879 3.642 -26.120 1.00 67.00 390 PRO A CA 1
ATOM 2887 C C . PRO A 1 390 ? 27.396 3.327 -25.807 1.00 67.00 390 PRO A C 1
AT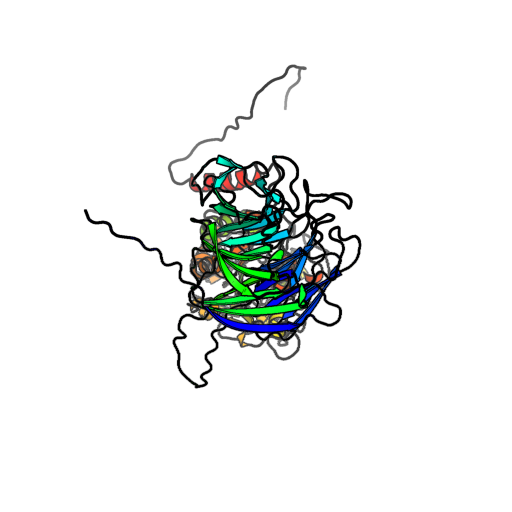OM 2889 O O . PRO A 1 390 ? 27.101 2.272 -25.249 1.00 67.00 390 PRO A O 1
ATOM 2892 N N . SER A 1 391 ? 26.464 4.168 -26.273 1.00 73.25 391 SER A N 1
ATOM 2893 C CA . SER A 1 391 ? 25.007 4.098 -26.046 1.00 73.25 391 SER A CA 1
ATOM 2894 C C . SER A 1 391 ? 24.365 2.702 -26.113 1.00 73.25 391 SER A C 1
ATOM 2896 O O . SER A 1 391 ? 23.659 2.276 -25.202 1.00 73.25 391 SER A O 1
ATOM 2898 N N . GLN A 1 392 ? 24.582 1.946 -27.202 1.00 76.94 392 GLN A N 1
ATOM 2899 C CA . GLN A 1 392 ? 23.836 0.703 -27.482 1.00 76.94 392 GLN A CA 1
ATOM 2900 C C . GLN A 1 392 ? 23.887 -0.341 -26.341 1.00 76.94 392 GLN A C 1
ATOM 2902 O O . GLN A 1 392 ? 22.833 -0.898 -26.014 1.00 76.94 392 GLN A O 1
ATOM 2907 N N . PRO A 1 393 ? 25.059 -0.645 -25.748 1.00 77.00 393 PRO A N 1
ATOM 2908 C CA . PRO A 1 393 ? 25.164 -1.390 -24.498 1.00 77.00 393 PRO A CA 1
ATOM 2909 C C . PRO A 1 393 ? 24.138 -0.998 -23.425 1.00 77.00 393 PRO A C 1
ATOM 2911 O O . PRO A 1 393 ? 23.399 -1.875 -22.984 1.00 77.00 393 PRO A O 1
ATOM 2914 N N . ASN A 1 394 ? 24.014 0.289 -23.083 1.00 85.25 394 ASN A N 1
ATOM 2915 C CA . ASN A 1 394 ? 23.115 0.773 -22.029 1.00 85.25 394 ASN A CA 1
ATOM 2916 C C . ASN A 1 394 ? 21.646 0.442 -22.331 1.00 85.25 394 ASN A C 1
ATOM 2918 O O . ASN A 1 394 ? 20.935 -0.084 -21.474 1.00 85.25 394 ASN A O 1
ATOM 2922 N N . TYR A 1 395 ? 21.201 0.632 -23.579 1.00 88.94 395 TYR A N 1
ATOM 2923 C CA . TYR A 1 395 ? 19.848 0.249 -24.004 1.00 88.94 395 TYR A CA 1
ATOM 2924 C C . TYR A 1 395 ? 19.594 -1.260 -23.891 1.00 88.94 395 TYR A C 1
ATOM 2926 O O . TYR A 1 395 ? 18.513 -1.677 -23.464 1.00 88.94 395 TYR A O 1
ATOM 2934 N N . MET A 1 396 ? 20.561 -2.102 -24.281 1.00 85.12 396 MET A N 1
ATOM 2935 C CA . MET A 1 396 ? 20.401 -3.560 -24.171 1.00 85.12 396 MET A CA 1
ATOM 2936 C C . MET A 1 396 ? 20.432 -4.027 -22.723 1.00 85.12 396 MET A C 1
ATOM 2938 O O . MET A 1 396 ? 19.685 -4.934 -22.356 1.00 85.12 396 MET A O 1
ATOM 2942 N N . GLU A 1 397 ? 21.279 -3.425 -21.902 1.00 85.62 397 GLU A N 1
ATOM 2943 C CA . GLU A 1 397 ? 21.457 -3.780 -20.502 1.00 85.62 397 GLU A CA 1
ATOM 2944 C C . GLU A 1 397 ? 20.253 -3.365 -19.662 1.00 85.62 397 GLU A C 1
ATOM 2946 O O . GLU A 1 397 ? 19.747 -4.190 -18.900 1.00 85.62 397 GLU A O 1
ATOM 2951 N N . LEU A 1 398 ? 19.703 -2.171 -19.899 1.00 92.69 398 LEU A N 1
ATOM 2952 C CA . LEU A 1 398 ? 18.445 -1.733 -19.299 1.00 92.69 398 LEU A CA 1
ATOM 2953 C C . LEU A 1 398 ? 17.251 -2.596 -19.739 1.00 92.69 398 LEU A C 1
ATOM 2955 O O . LEU A 1 398 ? 16.317 -2.791 -18.969 1.00 92.69 398 LEU A O 1
ATOM 2959 N N . PHE A 1 399 ? 17.249 -3.124 -20.967 1.00 93.94 399 PHE A N 1
ATOM 2960 C CA . PHE A 1 399 ? 16.108 -3.891 -21.482 1.00 93.94 399 PHE A CA 1
ATOM 2961 C C . PHE A 1 399 ? 16.188 -5.405 -21.223 1.00 93.94 399 PHE A C 1
ATOM 2963 O O . PHE A 1 399 ? 15.162 -6.082 -21.114 1.00 93.94 399 PHE A O 1
ATOM 2970 N N . SER A 1 400 ? 17.398 -5.963 -21.177 1.00 86.56 400 SER A N 1
ATOM 2971 C CA . SER A 1 400 ? 17.642 -7.412 -21.195 1.00 86.56 400 SER A CA 1
ATOM 2972 C C . SER A 1 40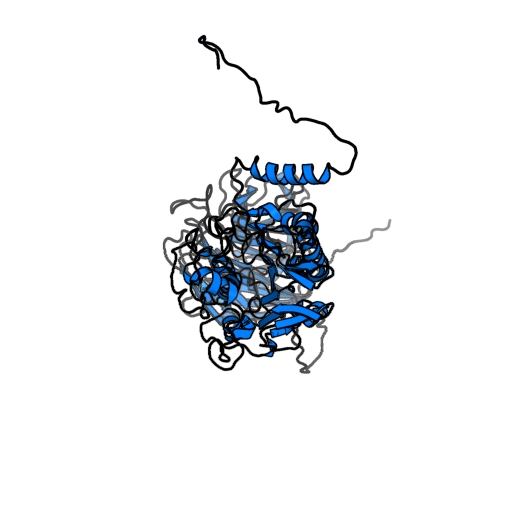0 ? 18.693 -7.888 -20.200 1.00 86.56 400 SER A C 1
ATOM 2974 O O . SER A 1 400 ? 19.108 -9.046 -20.254 1.00 86.56 400 SER A O 1
ATOM 2976 N N . GLY A 1 401 ? 19.195 -7.004 -19.333 1.00 82.06 401 GLY A N 1
ATOM 2977 C CA . GLY A 1 401 ? 20.208 -7.322 -18.327 1.00 82.06 401 GLY A CA 1
ATOM 2978 C C . GLY A 1 401 ? 21.526 -7.857 -18.899 1.00 82.06 401 GLY A C 1
ATOM 2979 O O . GLY A 1 401 ? 22.363 -8.351 -18.146 1.00 82.06 401 GLY A O 1
ATOM 2980 N N . THR A 1 402 ? 21.708 -7.846 -20.221 1.00 76.06 402 THR A N 1
ATOM 2981 C CA . THR A 1 402 ? 22.851 -8.426 -20.932 1.00 76.06 402 THR A CA 1
ATOM 2982 C C . THR A 1 402 ? 23.097 -7.672 -22.236 1.00 76.06 402 THR A C 1
ATOM 2984 O O . THR A 1 402 ? 22.191 -7.045 -22.775 1.00 76.06 402 THR A O 1
ATOM 2987 N N . ASN A 1 403 ? 24.307 -7.791 -22.788 1.00 71.50 403 ASN A N 1
ATOM 2988 C CA . ASN A 1 403 ? 24.652 -7.244 -24.098 1.00 71.50 403 ASN A CA 1
ATOM 2989 C C . ASN A 1 403 ? 24.936 -8.380 -25.112 1.00 71.50 403 ASN A C 1
ATOM 2991 O O . ASN A 1 403 ? 26.083 -8.796 -25.289 1.00 71.50 403 ASN A O 1
ATOM 2995 N N . PRO A 1 404 ? 23.904 -8.949 -25.770 1.00 57.62 404 PRO A N 1
ATOM 2996 C CA . PRO A 1 404 ? 24.057 -10.105 -26.662 1.00 57.62 404 PRO A CA 1
ATOM 2997 C C . PRO A 1 404 ? 24.673 -9.768 -28.035 1.00 57.62 404 PRO A C 1
ATOM 2999 O O . PRO A 1 404 ? 24.982 -10.684 -28.803 1.00 57.62 404 PRO A O 1
ATOM 3002 N N . GLY A 1 405 ? 24.820 -8.479 -28.366 1.00 51.75 405 GLY A N 1
ATOM 3003 C CA . GLY A 1 405 ? 25.096 -7.997 -29.721 1.00 51.75 405 GLY A CA 1
ATOM 3004 C C . GLY A 1 405 ? 26.562 -7.764 -30.080 1.00 51.75 405 GLY A C 1
ATOM 3005 O O . GLY A 1 405 ? 26.857 -7.648 -31.266 1.00 51.75 405 GLY A O 1
ATOM 3006 N N . VAL A 1 406 ? 27.494 -7.740 -29.119 1.00 48.38 406 VAL A N 1
ATOM 3007 C CA . VAL A 1 406 ? 28.885 -7.334 -29.391 1.00 48.38 406 VAL A CA 1
ATOM 3008 C C . VAL A 1 406 ? 29.883 -8.471 -29.094 1.00 48.38 406 VAL A C 1
ATOM 3010 O O . VAL A 1 406 ? 30.207 -8.749 -27.935 1.00 48.38 406 VAL A O 1
ATOM 3013 N N . PRO A 1 407 ? 30.423 -9.165 -30.121 1.00 35.75 407 PRO A N 1
ATOM 3014 C CA . PRO A 1 407 ? 31.443 -10.195 -29.934 1.00 35.75 407 PRO A CA 1
ATOM 3015 C C . PRO A 1 407 ? 32.715 -9.607 -29.306 1.00 35.75 407 PRO A C 1
ATOM 3017 O O . PRO A 1 407 ? 33.477 -8.909 -29.968 1.00 35.75 407 PRO A O 1
ATOM 3020 N N . GLY A 1 408 ? 32.967 -9.924 -28.034 1.00 36.97 408 GLY A N 1
ATOM 3021 C CA . GLY A 1 408 ? 34.131 -9.432 -27.284 1.00 36.97 408 GLY A CA 1
ATOM 3022 C C . GLY A 1 408 ? 33.783 -8.679 -26.000 1.00 36.97 408 GLY A C 1
ATOM 3023 O O . GLY A 1 408 ? 34.671 -8.509 -25.173 1.00 36.97 408 GLY A O 1
ATOM 3024 N N . VAL A 1 409 ? 32.508 -8.337 -25.787 1.00 38.19 409 VAL A N 1
ATOM 3025 C CA . VAL A 1 409 ? 32.011 -7.648 -24.578 1.00 38.19 409 VAL A CA 1
ATOM 3026 C C . VAL A 1 409 ? 31.280 -8.639 -23.669 1.00 38.19 409 VAL A C 1
ATOM 3028 O O . VAL A 1 409 ? 30.192 -8.414 -23.164 1.00 38.19 409 VAL A O 1
ATOM 3031 N N . ASN A 1 410 ? 31.899 -9.806 -23.485 1.00 30.72 410 ASN A N 1
ATOM 3032 C CA . ASN A 1 410 ? 31.561 -10.707 -22.392 1.00 30.72 410 ASN A CA 1
ATOM 3033 C C . ASN A 1 410 ? 32.570 -10.451 -21.271 1.00 30.72 410 ASN A C 1
ATOM 3035 O O . ASN A 1 410 ? 33.565 -11.176 -21.182 1.00 30.72 410 ASN A O 1
ATOM 3039 N N . SER A 1 411 ? 32.339 -9.458 -20.410 1.00 30.86 411 SER A N 1
ATOM 3040 C CA . SER A 1 411 ? 32.928 -9.521 -19.073 1.00 30.86 411 SER A CA 1
ATOM 3041 C C . SER A 1 411 ? 32.017 -8.933 -17.995 1.00 30.86 411 SER A C 1
ATOM 3043 O O . SER A 1 411 ? 31.615 -7.782 -18.102 1.00 30.86 411 SER A O 1
ATOM 3045 N N . PRO A 1 412 ? 31.755 -9.695 -16.918 1.00 30.70 412 PRO A N 1
ATOM 3046 C CA . PRO A 1 412 ? 31.204 -9.167 -15.679 1.00 30.70 412 PRO A CA 1
ATOM 3047 C C . PRO A 1 412 ? 32.210 -8.187 -15.062 1.00 30.70 412 PRO A C 1
ATOM 3049 O O . PRO A 1 412 ? 33.405 -8.479 -15.071 1.00 30.70 412 PRO A O 1
ATOM 3052 N N . LEU A 1 413 ? 31.730 -7.066 -14.513 1.00 31.19 413 LEU A N 1
ATOM 3053 C CA . LEU A 1 413 ? 32.432 -6.211 -13.541 1.00 31.19 413 LEU A CA 1
ATOM 3054 C C . LEU A 1 413 ? 33.969 -6.161 -13.698 1.00 31.19 413 LEU A C 1
ATOM 3056 O O . LEU A 1 413 ? 34.699 -6.571 -12.794 1.00 31.19 413 LEU A O 1
ATOM 3060 N N . GLN A 1 414 ? 34.484 -5.679 -14.832 1.00 27.92 414 GLN A N 1
ATOM 3061 C CA . GLN A 1 414 ? 35.844 -5.138 -14.906 1.00 27.92 414 GLN A CA 1
ATOM 3062 C C . GLN A 1 414 ? 36.103 -4.421 -16.230 1.00 27.92 414 GLN A C 1
ATOM 3064 O O . GLN A 1 414 ? 35.898 -5.010 -17.284 1.00 27.92 414 GLN A O 1
ATOM 3069 N N . GLN A 1 415 ? 36.709 -3.233 -16.104 1.00 32.06 415 GLN A N 1
ATOM 3070 C CA . GLN A 1 415 ? 37.268 -2.367 -17.150 1.00 32.06 415 GLN A CA 1
ATOM 3071 C C . GLN A 1 415 ? 36.199 -1.534 -17.869 1.00 32.06 415 GLN A C 1
ATOM 3073 O O . GLN A 1 415 ? 35.599 -1.989 -18.824 1.00 32.06 415 GLN A O 1
ATOM 3078 N N . HIS A 1 416 ? 35.965 -0.279 -17.454 1.00 35.59 416 HIS A N 1
ATOM 3079 C CA . HIS A 1 416 ? 36.709 0.845 -18.054 1.00 35.59 416 HIS A CA 1
ATOM 3080 C C . HIS A 1 416 ? 37.278 0.413 -19.405 1.00 35.59 416 HIS A C 1
ATOM 3082 O O . HIS A 1 416 ? 38.304 -0.272 -19.407 1.00 35.59 416 HIS A O 1
ATOM 3088 N N . TYR A 1 417 ? 36.694 0.833 -20.530 1.00 35.84 417 TYR A N 1
ATOM 3089 C CA . TYR A 1 417 ? 37.507 1.027 -21.730 1.00 35.84 417 TYR A CA 1
ATOM 3090 C C . TYR A 1 417 ? 38.798 1.700 -21.253 1.00 35.84 417 TYR A C 1
ATOM 3092 O O . TYR A 1 417 ? 38.725 2.805 -20.717 1.00 35.84 417 TYR A O 1
ATOM 3100 N N . PRO A 1 418 ? 39.965 1.024 -21.261 1.00 35.75 418 PRO A N 1
ATOM 3101 C CA . PRO A 1 418 ? 41.112 1.573 -20.565 1.00 35.75 418 PRO A CA 1
ATOM 3102 C C . PRO A 1 418 ? 41.421 2.911 -21.220 1.00 35.75 418 PRO A C 1
ATOM 3104 O O . PRO A 1 418 ? 41.627 2.942 -22.435 1.00 35.75 418 PRO A O 1
ATOM 3107 N N . ALA A 1 419 ? 41.417 3.987 -20.428 1.00 37.03 419 ALA A N 1
ATOM 3108 C CA . ALA A 1 419 ? 41.767 5.333 -20.861 1.00 37.03 419 ALA A CA 1
ATOM 3109 C C . ALA A 1 419 ? 42.964 5.267 -21.831 1.00 37.03 419 ALA A C 1
ATOM 3111 O O . ALA A 1 419 ? 44.078 4.909 -21.434 1.00 37.03 419 ALA A O 1
ATOM 3112 N N . GLY A 1 420 ? 42.720 5.511 -23.125 1.00 37.66 420 GLY A N 1
ATOM 3113 C CA . GLY A 1 420 ? 43.710 5.359 -24.202 1.00 37.66 420 GLY A CA 1
ATOM 3114 C C . GLY A 1 420 ? 43.449 4.264 -25.254 1.00 37.66 420 GLY A C 1
ATOM 3115 O O . GLY A 1 420 ? 44.184 4.210 -26.244 1.00 37.66 420 GLY A O 1
ATOM 3116 N N . ALA A 1 421 ? 42.413 3.427 -25.120 1.00 40.41 421 ALA A N 1
ATOM 3117 C CA . ALA A 1 421 ? 41.996 2.487 -26.172 1.00 40.41 421 ALA A CA 1
ATOM 3118 C C . ALA A 1 421 ? 41.450 3.198 -27.430 1.00 40.41 421 ALA A C 1
ATOM 3120 O O . ALA A 1 421 ? 41.572 2.663 -28.535 1.00 40.41 421 ALA A O 1
ATOM 3121 N N . GLU A 1 422 ? 40.960 4.431 -27.289 1.00 38.69 422 GLU A N 1
ATOM 3122 C CA . GLU A 1 422 ? 40.514 5.316 -28.378 1.00 38.69 422 GLU A CA 1
ATOM 3123 C C . GLU A 1 422 ? 41.604 5.645 -29.403 1.00 38.69 422 GLU A C 1
ATOM 3125 O O . GLU A 1 422 ? 41.312 5.932 -30.559 1.00 38.69 422 GLU A O 1
ATOM 3130 N N . GLY A 1 423 ? 42.883 5.602 -29.013 1.00 39.12 423 GLY A N 1
ATOM 3131 C CA . GLY A 1 423 ? 44.001 5.804 -29.940 1.00 39.12 423 GLY A CA 1
ATOM 3132 C C . GLY A 1 423 ? 44.321 4.566 -30.780 1.00 39.12 423 GLY A C 1
ATOM 3133 O O . GLY A 1 423 ? 45.167 4.623 -31.677 1.00 39.12 423 GLY A O 1
ATOM 3134 N N . THR A 1 424 ? 43.695 3.428 -30.473 1.00 42.03 424 THR A N 1
ATOM 3135 C CA . THR A 1 424 ? 43.925 2.177 -31.187 1.00 42.03 424 THR A CA 1
ATOM 3136 C C . THR A 1 424 ? 42.943 2.041 -32.336 1.00 42.03 424 THR A C 1
ATOM 3138 O O . THR A 1 424 ? 41.772 2.396 -32.225 1.00 42.03 424 THR A O 1
ATOM 3141 N N . ALA A 1 425 ? 43.409 1.451 -33.436 1.00 42.59 425 ALA A N 1
ATOM 3142 C CA . ALA A 1 425 ? 42.543 1.149 -34.565 1.00 42.59 425 ALA A CA 1
ATOM 3143 C C . ALA A 1 425 ? 41.335 0.297 -34.144 1.00 42.59 425 ALA A C 1
ATOM 3145 O O . ALA A 1 425 ? 40.288 0.477 -34.726 1.00 42.59 425 ALA A O 1
ATOM 3146 N N . ALA A 1 426 ? 41.446 -0.566 -33.126 1.00 39.31 426 ALA A N 1
ATOM 3147 C CA . ALA A 1 426 ? 40.341 -1.398 -32.640 1.00 39.31 426 ALA A CA 1
ATOM 3148 C C . ALA A 1 426 ? 39.296 -0.621 -31.815 1.00 39.31 426 ALA A C 1
ATOM 3150 O O . ALA A 1 426 ? 38.111 -0.891 -31.958 1.00 39.31 426 ALA A O 1
ATOM 3151 N N . GLY A 1 427 ? 39.713 0.353 -30.996 1.00 42.19 427 GLY A N 1
ATOM 3152 C CA . GLY A 1 427 ? 38.788 1.248 -30.286 1.00 42.19 427 GLY A CA 1
ATOM 3153 C C . GLY A 1 427 ? 38.060 2.185 -31.248 1.00 42.19 427 GLY A C 1
ATOM 3154 O O . GLY A 1 427 ? 36.845 2.310 -31.185 1.00 42.19 427 GLY A O 1
ATOM 3155 N N . GLN A 1 428 ? 38.777 2.744 -32.229 1.00 45.00 428 GLN A N 1
ATOM 3156 C CA . GLN A 1 428 ? 38.155 3.492 -33.326 1.00 45.00 428 GLN A CA 1
ATOM 3157 C C . GLN A 1 428 ? 37.279 2.598 -34.213 1.00 45.00 428 GLN A C 1
ATOM 3159 O O . GLN A 1 428 ? 36.256 3.066 -34.683 1.00 45.00 428 GLN A O 1
ATOM 3164 N N . ASP A 1 429 ? 37.627 1.333 -34.453 1.00 41.62 429 ASP A N 1
ATOM 3165 C CA . ASP A 1 429 ? 36.799 0.403 -35.236 1.00 41.62 429 ASP A CA 1
ATOM 3166 C C . ASP A 1 429 ? 35.524 0.002 -34.477 1.00 41.62 429 ASP A C 1
ATOM 3168 O O . ASP A 1 429 ? 34.473 -0.084 -35.090 1.00 41.62 429 ASP A O 1
ATOM 3172 N N . ALA A 1 430 ? 35.570 -0.155 -33.150 1.00 42.88 430 ALA A N 1
ATOM 3173 C CA . ALA A 1 430 ? 34.383 -0.386 -32.321 1.00 42.88 430 ALA A CA 1
ATOM 3174 C C . ALA A 1 430 ? 33.458 0.846 -32.258 1.00 42.88 430 ALA A C 1
ATOM 3176 O O . ALA A 1 430 ? 32.246 0.693 -32.351 1.00 42.88 430 ALA A O 1
ATOM 3177 N N . LEU A 1 431 ? 34.026 2.057 -32.189 1.00 46.19 431 LEU A N 1
ATOM 3178 C CA . LEU A 1 431 ? 33.277 3.322 -32.233 1.00 46.19 431 LEU A CA 1
ATOM 3179 C C . LEU A 1 431 ? 32.731 3.654 -33.637 1.00 46.19 431 LEU A C 1
ATOM 3181 O O . LEU A 1 431 ? 31.686 4.277 -33.750 1.00 46.19 431 LEU A O 1
ATOM 3185 N N . ASN A 1 432 ? 33.421 3.244 -34.711 1.00 40.69 432 ASN A N 1
ATOM 3186 C CA . ASN A 1 432 ? 33.022 3.524 -36.102 1.00 40.69 432 ASN A CA 1
ATOM 3187 C C . ASN A 1 432 ? 32.218 2.387 -36.771 1.00 40.69 432 ASN A C 1
ATOM 3189 O O . ASN A 1 432 ? 31.563 2.636 -37.779 1.00 40.69 432 ASN A O 1
ATOM 3193 N N . ASN A 1 433 ? 32.296 1.147 -36.269 1.00 40.62 433 ASN A N 1
ATOM 3194 C CA . ASN A 1 433 ? 31.583 -0.031 -36.797 1.00 40.62 433 ASN A CA 1
ATOM 3195 C C . ASN A 1 433 ? 30.642 -0.689 -35.768 1.00 40.62 433 ASN A C 1
ATOM 3197 O O . ASN A 1 433 ? 30.078 -1.743 -36.065 1.00 40.62 433 ASN A O 1
ATOM 3201 N N . GLY A 1 434 ? 30.459 -0.107 -34.577 1.00 45.81 434 GLY A N 1
ATOM 3202 C CA . GLY A 1 434 ? 29.396 -0.498 -33.636 1.00 45.81 434 GLY A CA 1
ATOM 3203 C C . GLY A 1 434 ? 27.986 -0.182 -34.155 1.00 45.81 434 GLY A C 1
ATOM 3204 O O . GLY A 1 434 ? 26.991 -0.618 -33.585 1.00 45.81 434 GLY A O 1
ATOM 3205 N N . ASP A 1 435 ? 27.901 0.539 -35.275 1.00 46.34 435 ASP A N 1
ATOM 3206 C CA . ASP A 1 435 ? 26.672 0.985 -35.911 1.00 46.34 435 ASP A CA 1
ATOM 3207 C C . ASP A 1 435 ? 25.847 -0.182 -36.484 1.00 46.34 435 ASP A C 1
ATOM 3209 O O . ASP A 1 435 ? 26.117 -0.702 -37.570 1.00 46.34 435 ASP A O 1
ATOM 3213 N N . ASN A 1 436 ? 24.743 -0.493 -35.801 1.00 50.97 436 ASN A N 1
ATOM 3214 C CA . ASN A 1 436 ? 23.631 -1.331 -36.266 1.00 50.97 436 ASN A CA 1
ATOM 3215 C C . ASN A 1 436 ? 23.966 -2.823 -36.413 1.00 50.97 436 ASN A C 1
ATOM 3217 O O . ASN A 1 436 ? 24.009 -3.372 -37.520 1.00 50.97 436 ASN A O 1
ATOM 3221 N N . TYR A 1 437 ? 24.101 -3.518 -35.283 1.00 51.28 437 TYR A N 1
ATOM 3222 C CA . TYR A 1 437 ? 24.144 -4.983 -35.222 1.00 51.28 437 TYR A CA 1
ATOM 3223 C C . TYR A 1 437 ? 22.787 -5.651 -35.550 1.00 51.28 437 TYR A C 1
ATOM 3225 O O . TYR A 1 437 ? 22.320 -6.547 -34.854 1.00 51.28 437 TYR A O 1
ATOM 3233 N N . ASN A 1 438 ? 22.163 -5.304 -36.678 1.00 52.16 438 ASN A N 1
ATOM 3234 C CA . ASN A 1 438 ? 21.067 -6.097 -37.227 1.00 52.16 438 ASN A CA 1
ATOM 3235 C C . ASN A 1 438 ? 21.652 -7.286 -38.007 1.00 52.16 438 ASN A C 1
ATOM 3237 O O . ASN A 1 438 ? 21.867 -7.232 -39.220 1.00 52.16 438 ASN A O 1
ATOM 3241 N N . THR A 1 439 ? 21.913 -8.392 -37.305 1.00 54.25 439 THR A N 1
ATOM 3242 C CA . THR A 1 439 ? 22.388 -9.648 -37.924 1.00 54.25 439 THR A CA 1
ATOM 3243 C C . THR A 1 439 ? 21.326 -10.327 -38.807 1.00 54.25 439 THR A C 1
ATOM 3245 O O . THR A 1 439 ? 21.580 -11.381 -39.396 1.00 54.25 439 THR A O 1
ATOM 3248 N N . GLY A 1 440 ? 20.121 -9.748 -38.906 1.00 58.19 440 GLY A N 1
ATOM 3249 C CA . GLY A 1 440 ? 18.957 -10.344 -39.555 1.00 58.19 440 GLY A CA 1
ATOM 3250 C C . GLY A 1 440 ? 18.363 -11.520 -38.776 1.00 58.19 440 GLY A C 1
ATOM 3251 O O . GLY A 1 440 ? 17.489 -12.212 -39.303 1.00 58.19 440 GLY A O 1
ATOM 3252 N N . GLN A 1 441 ? 18.847 -11.785 -37.559 1.00 65.62 441 GLN A N 1
ATOM 3253 C CA . GLN A 1 441 ? 18.317 -12.779 -36.633 1.00 65.62 441 GLN A CA 1
ATOM 3254 C C . GLN A 1 441 ? 18.000 -12.108 -35.293 1.00 65.62 441 GLN A C 1
ATOM 3256 O O . GLN A 1 441 ? 18.864 -11.399 -34.775 1.00 65.62 441 GLN A O 1
ATOM 3261 N N . PRO A 1 442 ? 16.805 -12.339 -34.725 1.00 78.31 442 PRO A N 1
ATOM 3262 C CA . PRO A 1 442 ? 16.471 -11.807 -33.413 1.00 78.31 442 PRO A CA 1
ATOM 3263 C C . PRO A 1 442 ? 17.357 -12.381 -32.303 1.00 78.31 442 PRO A C 1
ATOM 3265 O O . PRO A 1 442 ? 17.702 -13.570 -32.321 1.00 78.31 442 PRO A O 1
ATOM 3268 N N . PHE A 1 443 ? 17.675 -11.565 -31.300 1.00 82.38 443 PHE A N 1
ATOM 3269 C CA . PHE A 1 443 ? 18.285 -12.050 -30.066 1.00 82.38 443 PHE A CA 1
ATOM 3270 C C . PHE A 1 443 ? 17.305 -12.928 -29.288 1.00 82.38 443 PHE A C 1
ATOM 3272 O O . PHE A 1 443 ? 16.093 -12.761 -29.372 1.00 82.38 443 PHE A O 1
ATOM 3279 N N . SER A 1 444 ? 17.833 -13.897 -28.540 1.00 82.12 444 SER A N 1
ATOM 3280 C CA . SER A 1 444 ? 17.037 -14.898 -27.805 1.00 82.12 444 SER A CA 1
ATOM 3281 C C . SER A 1 444 ? 17.330 -14.942 -26.304 1.00 82.12 444 SER A C 1
ATOM 3283 O O . SER A 1 444 ? 16.819 -15.818 -25.602 1.00 82.12 444 SER A O 1
ATOM 3285 N N . VAL A 1 445 ? 18.133 -14.004 -25.797 1.00 81.12 445 VAL A N 1
ATOM 3286 C CA . VAL A 1 445 ? 18.306 -13.809 -24.350 1.00 81.12 445 VAL A CA 1
ATOM 3287 C C . VAL A 1 445 ? 17.004 -13.282 -23.730 1.00 81.12 445 VAL A C 1
ATOM 3289 O O . VAL A 1 445 ? 16.212 -12.676 -24.458 1.00 81.12 445 VAL A O 1
ATOM 3292 N N . PRO A 1 446 ? 16.733 -13.537 -22.436 1.00 85.56 446 PRO A N 1
ATOM 3293 C CA . PRO A 1 446 ? 15.549 -12.984 -21.781 1.00 85.56 446 PRO A CA 1
ATOM 3294 C C . PRO A 1 446 ? 15.559 -11.452 -21.818 1.00 85.56 446 PRO A C 1
ATOM 3296 O O . PRO A 1 446 ? 16.609 -10.841 -21.999 1.00 85.56 446 PRO A O 1
ATOM 3299 N N . ASN A 1 447 ? 14.379 -10.845 -21.738 1.00 91.75 447 ASN A N 1
ATOM 3300 C CA . ASN A 1 447 ? 14.204 -9.397 -21.769 1.00 91.75 447 ASN A CA 1
ATOM 3301 C C . ASN A 1 447 ? 12.883 -9.002 -21.113 1.00 91.75 447 ASN A C 1
ATOM 3303 O O . ASN A 1 447 ? 11.907 -9.755 -21.193 1.00 91.75 447 ASN A O 1
ATOM 3307 N N . LEU A 1 448 ? 12.846 -7.788 -20.561 1.00 95.88 448 LEU A N 1
ATOM 3308 C CA . LEU A 1 448 ? 11.715 -7.255 -19.805 1.00 95.88 448 LEU A CA 1
ATOM 3309 C C . LEU A 1 448 ? 10.395 -7.356 -20.580 1.00 95.88 448 LEU A C 1
ATOM 3311 O O . LEU A 1 448 ? 9.376 -7.784 -20.042 1.00 95.88 448 LEU A O 1
ATOM 3315 N N . GLY A 1 449 ? 10.403 -6.997 -21.868 1.00 96.00 449 GLY A N 1
ATOM 3316 C CA . GLY A 1 449 ? 9.196 -7.033 -22.693 1.00 96.00 449 GLY A CA 1
ATOM 3317 C C . GLY A 1 449 ? 8.614 -8.444 -22.823 1.00 96.00 449 GLY A C 1
ATOM 3318 O O . GLY A 1 449 ? 7.409 -8.637 -22.667 1.00 96.00 449 GLY A O 1
ATOM 3319 N N . ALA A 1 450 ? 9.454 -9.449 -23.075 1.00 94.00 450 ALA A N 1
ATOM 3320 C CA . ALA A 1 450 ? 9.002 -10.827 -23.215 1.00 94.00 450 ALA A CA 1
ATOM 3321 C C . ALA A 1 450 ? 8.554 -11.425 -21.874 1.00 94.00 450 ALA A C 1
ATOM 3323 O O . ALA A 1 450 ? 7.604 -12.210 -21.849 1.00 94.00 450 ALA A O 1
ATOM 3324 N N . GLU A 1 451 ? 9.193 -11.039 -20.770 1.00 90.00 451 GLU A N 1
ATOM 3325 C CA . GLU A 1 451 ? 8.799 -11.449 -19.420 1.00 90.00 451 GLU A CA 1
ATOM 3326 C C . GLU A 1 451 ? 7.439 -10.875 -19.021 1.00 90.00 451 GLU A C 1
ATOM 3328 O O . GLU A 1 451 ? 6.574 -11.619 -18.555 1.00 90.00 451 GLU A O 1
ATOM 3333 N N . LEU A 1 452 ? 7.199 -9.591 -19.305 1.00 94.19 452 LEU A N 1
ATOM 3334 C CA . LEU A 1 452 ? 5.896 -8.953 -19.119 1.00 94.19 452 LEU A CA 1
ATOM 3335 C C . LEU A 1 452 ? 4.803 -9.682 -19.908 1.00 94.19 452 LEU A C 1
ATOM 3337 O O . LEU A 1 452 ? 3.776 -10.057 -19.340 1.00 94.19 452 LEU A O 1
ATOM 3341 N N . LEU A 1 453 ? 5.034 -9.945 -21.199 1.00 94.25 453 LEU A N 1
ATOM 3342 C CA . LEU A 1 453 ? 4.074 -10.669 -22.038 1.00 94.25 453 LEU A CA 1
ATOM 3343 C C . LEU A 1 453 ? 3.816 -12.092 -21.519 1.00 94.25 453 LEU A C 1
ATOM 3345 O O . LEU A 1 453 ? 2.670 -12.547 -21.503 1.00 94.25 453 LEU A O 1
ATOM 3349 N N . ALA A 1 454 ? 4.857 -12.794 -21.061 1.00 87.94 454 ALA A N 1
ATOM 3350 C CA . ALA A 1 454 ? 4.731 -14.128 -20.477 1.00 87.94 454 ALA A CA 1
ATOM 3351 C C . ALA A 1 454 ? 3.934 -14.124 -19.160 1.00 87.94 454 ALA A C 1
ATOM 3353 O O . ALA A 1 454 ? 3.213 -15.085 -18.883 1.00 87.94 454 ALA A O 1
ATOM 3354 N N . ALA A 1 455 ? 4.010 -13.039 -18.386 1.00 78.75 455 ALA A N 1
ATOM 3355 C CA . ALA A 1 455 ? 3.240 -12.818 -17.163 1.00 78.75 455 ALA A CA 1
ATOM 3356 C C . ALA A 1 455 ? 1.810 -12.284 -17.411 1.00 78.75 455 ALA A C 1
ATOM 3358 O O . ALA A 1 455 ? 1.097 -11.953 -16.462 1.00 78.75 455 ALA A O 1
ATOM 3359 N N . GLY A 1 456 ? 1.369 -12.184 -18.671 1.00 86.81 456 GLY A N 1
ATOM 3360 C CA . GLY A 1 456 ? 0.048 -11.652 -19.028 1.00 86.81 456 GLY A CA 1
ATOM 3361 C C . GLY A 1 456 ? -0.077 -10.132 -18.873 1.00 86.81 456 GLY A C 1
ATOM 3362 O O . GLY A 1 456 ? -1.193 -9.615 -18.816 1.00 86.81 456 GLY A O 1
ATOM 3363 N N . LYS A 1 457 ? 1.051 -9.419 -18.790 1.00 92.12 457 LYS A N 1
ATOM 3364 C CA . LYS A 1 457 ? 1.148 -7.955 -18.828 1.00 92.12 457 LYS A CA 1
ATOM 3365 C C . LYS A 1 457 ? 1.405 -7.481 -20.260 1.00 92.12 457 LYS A C 1
ATOM 3367 O O . LYS A 1 457 ? 1.590 -8.288 -21.171 1.00 92.12 457 LYS A O 1
ATOM 3372 N N . SER A 1 458 ? 1.397 -6.169 -20.476 1.00 97.19 458 SER A N 1
ATOM 3373 C CA . SER A 1 458 ? 1.617 -5.573 -21.797 1.00 97.19 458 SER A CA 1
ATOM 3374 C C . SER A 1 458 ? 2.883 -4.721 -21.840 1.00 97.19 458 SER A C 1
ATOM 3376 O O . SER A 1 458 ? 3.240 -4.045 -20.878 1.00 97.19 458 SER A O 1
ATOM 3378 N N . PHE A 1 459 ? 3.547 -4.740 -22.992 1.00 98.56 459 PHE A N 1
ATOM 3379 C CA . PHE A 1 459 ? 4.743 -3.953 -23.268 1.00 98.56 459 PHE A CA 1
ATOM 3380 C C . PHE A 1 459 ? 4.631 -3.305 -24.649 1.00 98.56 459 PHE A C 1
ATOM 3382 O O . PHE A 1 459 ? 4.198 -3.961 -25.601 1.00 98.56 459 PHE A O 1
ATOM 3389 N N . ALA A 1 460 ? 5.060 -2.050 -24.773 1.00 98.50 460 ALA A N 1
ATOM 3390 C CA . ALA A 1 460 ? 5.407 -1.469 -26.066 1.00 98.50 460 ALA A CA 1
ATOM 3391 C C . ALA A 1 460 ? 6.527 -0.438 -25.918 1.00 98.50 460 ALA A C 1
ATOM 3393 O O . ALA A 1 460 ? 6.592 0.289 -24.933 1.00 98.50 460 ALA A O 1
ATOM 3394 N N . GLY A 1 461 ? 7.381 -0.337 -26.923 1.00 98.50 461 GLY A N 1
ATOM 3395 C CA . GLY A 1 461 ? 8.320 0.761 -27.054 1.00 98.50 461 GLY A CA 1
ATOM 3396 C C . GLY A 1 461 ? 7.912 1.697 -28.186 1.00 98.50 461 GLY A C 1
ATOM 3397 O O . GLY A 1 461 ? 7.461 1.256 -29.245 1.00 98.50 461 GLY A O 1
ATOM 3398 N N . TYR A 1 462 ? 8.063 2.993 -27.948 1.00 98.56 462 TYR A N 1
ATOM 3399 C CA . TYR A 1 462 ? 7.649 4.087 -28.808 1.00 98.56 462 TYR A CA 1
ATOM 3400 C C . TYR A 1 462 ? 8.876 4.900 -29.211 1.00 98.56 462 TYR A C 1
ATOM 3402 O O . TYR A 1 462 ? 9.430 5.633 -28.398 1.00 98.56 462 TYR A O 1
ATOM 3410 N N . SER A 1 463 ? 9.298 4.797 -30.470 1.00 97.94 463 SER A N 1
ATOM 3411 C CA . SER A 1 463 ? 10.440 5.574 -30.970 1.00 97.94 463 SER A CA 1
ATOM 3412 C C . SER A 1 463 ? 9.973 6.713 -31.867 1.00 97.94 463 SER A C 1
ATOM 3414 O O . SER A 1 463 ? 9.148 6.526 -32.776 1.00 97.94 463 SER A O 1
ATOM 3416 N N . GLU A 1 464 ? 10.497 7.913 -31.638 1.00 95.75 464 GLU A N 1
ATOM 3417 C CA . GLU A 1 464 ? 10.217 9.053 -32.499 1.00 95.75 464 GLU A CA 1
ATOM 3418 C C . GLU A 1 464 ? 10.829 8.831 -33.888 1.00 95.75 464 GLU A C 1
ATOM 3420 O O . GLU A 1 464 ? 11.945 8.352 -34.052 1.00 95.75 464 GLU A O 1
ATOM 3425 N N . THR A 1 465 ? 10.083 9.183 -34.936 1.00 93.56 465 THR A N 1
ATOM 3426 C CA . THR A 1 465 ? 10.495 8.972 -36.339 1.00 93.56 465 THR A CA 1
ATOM 3427 C C . THR A 1 465 ? 10.629 7.498 -36.760 1.00 93.56 465 THR A C 1
ATOM 3429 O O . THR A 1 465 ? 11.116 7.221 -37.857 1.00 93.56 465 THR A O 1
ATOM 3432 N N . LEU A 1 466 ? 10.124 6.538 -35.968 1.00 94.94 466 LEU A N 1
ATOM 3433 C CA . LEU A 1 466 ? 9.956 5.159 -36.438 1.00 94.94 466 LEU A CA 1
ATOM 3434 C C . LEU A 1 466 ? 8.985 5.141 -37.643 1.00 94.94 466 LEU A C 1
ATOM 3436 O O . LEU A 1 466 ? 7.846 5.599 -37.510 1.00 94.94 466 LEU A O 1
ATOM 3440 N N . PRO A 1 467 ? 9.373 4.610 -38.819 1.00 94.56 467 PRO A N 1
ATOM 3441 C CA . PRO A 1 467 ? 8.566 4.726 -40.041 1.00 94.56 467 PRO A CA 1
ATOM 3442 C C . PRO A 1 467 ? 7.205 4.033 -39.992 1.00 94.56 467 PRO A C 1
ATOM 3444 O O . PRO A 1 467 ? 6.251 4.467 -40.641 1.00 94.56 467 PRO A O 1
ATOM 3447 N N . SER A 1 468 ? 7.134 2.907 -39.289 1.00 96.38 468 SER A N 1
ATOM 3448 C CA . SER A 1 468 ? 5.950 2.061 -39.202 1.00 96.38 468 SER A CA 1
ATOM 3449 C C . SER A 1 468 ? 6.062 1.121 -38.010 1.00 96.38 468 SER A C 1
ATOM 3451 O O . SER A 1 468 ? 7.169 0.794 -37.584 1.00 96.38 468 SER A O 1
ATOM 3453 N N . VAL A 1 469 ? 4.920 0.621 -37.539 1.00 98.06 469 VAL A N 1
ATOM 3454 C CA . VAL A 1 469 ? 4.861 -0.462 -36.547 1.00 98.06 469 VAL A CA 1
ATOM 3455 C C . VAL A 1 469 ? 5.746 -1.634 -36.987 1.00 98.06 469 VAL A C 1
ATOM 3457 O O . VAL A 1 469 ? 5.688 -2.046 -38.150 1.00 98.06 469 VAL A O 1
ATOM 3460 N N . GLY A 1 470 ? 6.577 -2.143 -36.079 1.00 95.62 470 GLY A N 1
ATOM 3461 C CA . GLY A 1 470 ? 7.454 -3.290 -36.323 1.00 95.62 470 GLY A CA 1
ATOM 3462 C C . GLY A 1 470 ? 8.701 -3.004 -37.162 1.00 95.62 470 GLY A C 1
ATOM 3463 O O . GLY A 1 470 ? 9.386 -3.940 -37.569 1.00 95.62 470 GLY A O 1
ATOM 3464 N N . PHE A 1 471 ? 9.029 -1.744 -37.461 1.00 93.50 471 PHE A N 1
ATOM 3465 C CA . PHE A 1 471 ? 10.208 -1.429 -38.272 1.00 93.50 471 PHE A CA 1
ATOM 3466 C C . PHE A 1 471 ? 11.513 -1.877 -37.585 1.00 93.50 471 PHE A C 1
ATOM 3468 O O . PHE A 1 471 ? 11.812 -1.451 -36.477 1.00 93.50 471 PHE A O 1
ATOM 3475 N N . THR A 1 472 ? 12.298 -2.725 -38.257 1.00 88.00 472 THR A N 1
ATOM 3476 C CA . THR A 1 472 ? 13.601 -3.248 -37.786 1.00 88.00 472 THR A CA 1
ATOM 3477 C C . THR A 1 472 ? 14.787 -2.730 -38.606 1.00 88.00 472 THR A C 1
ATOM 3479 O O . THR A 1 472 ? 15.888 -3.277 -38.549 1.00 88.00 472 THR A O 1
ATOM 3482 N N . GLY A 1 473 ? 14.572 -1.720 -39.455 1.00 83.12 473 GLY A N 1
ATOM 3483 C CA . GLY A 1 473 ? 15.649 -1.150 -40.261 1.00 83.12 473 GLY A CA 1
ATOM 3484 C C . GLY A 1 473 ? 16.621 -0.337 -39.407 1.00 83.12 473 GLY A C 1
ATOM 3485 O O . GLY A 1 473 ? 16.210 0.305 -38.451 1.00 83.12 473 GLY A O 1
ATOM 3486 N N . ALA A 1 474 ? 17.895 -0.325 -39.800 1.00 77.25 474 ALA A N 1
ATOM 3487 C CA . ALA A 1 474 ? 18.987 0.315 -39.058 1.00 77.25 474 ALA A CA 1
ATOM 3488 C C . ALA A 1 474 ? 18.757 1.804 -38.733 1.00 77.25 474 ALA A C 1
ATOM 3490 O O . ALA A 1 474 ? 19.176 2.296 -37.694 1.00 77.25 474 ALA A O 1
ATOM 3491 N N . SER A 1 475 ? 18.114 2.548 -39.634 1.00 82.75 475 SER A N 1
ATOM 3492 C CA . SER A 1 475 ? 17.776 3.951 -39.400 1.00 82.75 475 SER A CA 1
ATOM 3493 C C . SER A 1 475 ? 16.628 4.416 -40.286 1.00 82.75 475 SER A C 1
ATOM 3495 O O . SER A 1 475 ? 16.276 3.768 -41.280 1.00 82.75 475 SER A O 1
ATOM 3497 N N . ALA A 1 476 ? 16.060 5.567 -39.938 1.00 83.06 476 ALA A N 1
ATOM 3498 C CA . ALA A 1 476 ? 15.121 6.288 -40.779 1.00 83.06 476 ALA A CA 1
ATOM 3499 C C . ALA A 1 476 ? 15.390 7.791 -40.763 1.00 83.06 476 ALA A C 1
ATOM 3501 O O . ALA A 1 476 ? 15.861 8.358 -39.775 1.00 83.06 476 ALA A O 1
ATOM 3502 N N . ASN A 1 477 ? 15.073 8.433 -41.887 1.00 83.00 477 ASN A N 1
ATOM 3503 C CA . ASN A 1 477 ? 15.269 9.863 -42.049 1.00 83.00 477 ASN A CA 1
ATOM 3504 C C . ASN A 1 477 ? 14.071 10.653 -41.511 1.00 83.00 477 ASN A C 1
ATOM 3506 O O . ASN A 1 477 ? 12.922 10.311 -41.796 1.00 83.00 477 ASN A O 1
ATOM 3510 N N . GLY A 1 478 ? 14.357 11.748 -40.813 1.00 73.88 478 GLY A N 1
ATOM 3511 C CA . GLY A 1 478 ? 13.392 12.729 -40.336 1.00 73.88 478 GLY A CA 1
ATOM 3512 C C . GLY A 1 478 ? 13.425 14.031 -41.139 1.00 73.88 478 GLY A C 1
ATOM 3513 O O . GLY A 1 478 ? 13.418 14.049 -42.377 1.00 73.88 478 GLY A O 1
ATOM 3514 N N . ILE A 1 479 ? 13.423 15.153 -40.420 1.00 61.84 479 ILE A N 1
ATOM 3515 C CA . ILE A 1 479 ? 13.319 16.500 -40.990 1.00 61.84 479 ILE A CA 1
ATOM 3516 C C . ILE A 1 479 ? 14.484 16.772 -41.962 1.00 61.84 479 ILE A C 1
ATOM 3518 O O . ILE A 1 479 ? 15.647 16.482 -41.693 1.00 61.84 479 ILE A O 1
ATOM 3522 N N . ASN A 1 480 ? 14.165 17.345 -43.129 1.00 62.84 480 ASN A N 1
ATOM 3523 C CA . ASN A 1 480 ? 15.114 17.656 -44.210 1.00 62.84 480 ASN A CA 1
ATOM 3524 C C . ASN A 1 480 ? 15.878 16.449 -44.789 1.00 62.84 480 ASN A C 1
ATOM 3526 O O . ASN A 1 480 ? 16.850 16.636 -45.519 1.00 62.84 480 ASN A O 1
ATOM 3530 N N . GLY A 1 481 ? 15.417 15.222 -44.526 1.00 66.38 481 GLY A N 1
ATOM 3531 C CA . GLY A 1 481 ? 16.014 14.006 -45.073 1.00 66.38 481 GLY A CA 1
ATOM 3532 C C . GLY A 1 481 ? 17.298 13.558 -44.374 1.00 66.38 481 GLY A C 1
ATOM 3533 O O . GLY A 1 481 ? 17.976 12.687 -44.916 1.00 66.38 481 GLY A O 1
ATOM 3534 N N . ASN A 1 482 ? 17.633 14.119 -43.208 1.00 67.81 482 ASN A N 1
ATOM 3535 C CA . ASN A 1 482 ? 18.719 13.576 -42.390 1.00 67.81 482 ASN A CA 1
ATOM 3536 C C . ASN A 1 482 ? 18.218 12.396 -41.556 1.00 67.81 482 ASN A C 1
ATOM 3538 O O . ASN A 1 482 ? 17.014 12.281 -41.331 1.00 67.81 482 ASN A O 1
ATOM 3542 N N . ARG A 1 483 ? 19.153 11.567 -41.082 1.00 75.00 483 ARG A N 1
ATOM 3543 C CA . ARG A 1 483 ? 18.911 10.534 -40.065 1.00 75.00 483 ARG A CA 1
ATOM 3544 C C . ARG A 1 483 ? 18.224 11.160 -38.839 1.00 75.00 483 ARG A C 1
ATOM 3546 O O . ARG A 1 483 ? 18.385 12.357 -38.615 1.00 75.00 483 ARG A O 1
ATOM 3553 N N . ALA A 1 484 ? 17.372 10.399 -38.166 1.00 80.06 484 ALA A N 1
ATOM 3554 C CA . ALA A 1 484 ? 16.663 10.845 -36.968 1.00 80.06 484 ALA A CA 1
ATOM 3555 C C . ALA A 1 484 ? 16.324 9.657 -36.064 1.00 80.06 484 ALA A C 1
ATOM 3557 O O . ALA A 1 484 ? 16.498 9.723 -34.859 1.00 80.06 484 ALA A O 1
ATOM 3558 N N . TYR A 1 485 ? 15.843 8.556 -36.645 1.00 87.62 485 TYR A N 1
ATOM 3559 C CA . TYR A 1 485 ? 15.692 7.295 -35.923 1.00 87.62 485 TYR A CA 1
ATOM 3560 C C . TYR A 1 485 ? 16.897 6.401 -36.199 1.00 87.62 485 TYR A C 1
ATOM 3562 O O . TYR A 1 485 ? 17.281 6.235 -37.365 1.00 87.62 485 TYR A O 1
ATOM 3570 N N . VAL A 1 486 ? 17.411 5.765 -35.151 1.00 83.88 486 VAL A N 1
ATOM 3571 C CA . VAL A 1 486 ? 18.440 4.727 -35.209 1.00 83.88 486 VAL A CA 1
ATOM 3572 C C . VAL A 1 486 ? 18.011 3.522 -34.381 1.00 83.88 486 VAL A C 1
ATOM 3574 O O . VAL A 1 486 ? 17.506 3.650 -33.270 1.00 83.88 486 VAL A O 1
ATOM 3577 N N . GLU A 1 487 ? 18.194 2.328 -34.938 1.00 84.75 487 GLU A N 1
ATOM 3578 C CA . GLU A 1 487 ? 17.773 1.080 -34.293 1.00 84.75 487 GLU A CA 1
ATOM 3579 C C . GLU A 1 487 ? 18.597 0.756 -33.043 1.00 84.75 487 GLU A C 1
ATOM 3581 O O . GLU A 1 487 ? 18.078 0.134 -32.121 1.00 84.75 487 GLU A O 1
ATOM 3586 N N . LYS A 1 488 ? 19.833 1.262 -32.950 1.00 77.38 488 LYS A N 1
ATOM 3587 C CA . LYS A 1 488 ? 20.674 1.096 -31.760 1.00 77.38 488 LYS A CA 1
ATOM 3588 C C . LYS A 1 488 ? 20.066 1.654 -30.461 1.00 77.38 488 LYS A C 1
ATOM 3590 O O . LYS A 1 488 ? 20.423 1.146 -29.407 1.00 77.38 488 LYS A O 1
ATOM 3595 N N . HIS A 1 489 ? 19.136 2.614 -30.534 1.00 86.69 489 HIS A N 1
ATOM 3596 C CA . HIS A 1 489 ? 18.414 3.172 -29.371 1.00 86.69 489 HIS A CA 1
ATOM 3597 C C . HIS A 1 489 ? 17.051 2.473 -29.152 1.00 86.69 489 HIS A C 1
ATOM 3599 O O . HIS A 1 489 ? 16.229 2.876 -28.336 1.00 86.69 489 HIS A O 1
ATOM 3605 N N . ASN A 1 490 ? 16.752 1.423 -29.925 1.00 90.81 490 ASN A N 1
ATOM 3606 C CA . ASN A 1 490 ? 15.492 0.684 -29.902 1.00 90.81 490 ASN A CA 1
ATOM 3607 C C . ASN A 1 490 ? 15.781 -0.816 -29.684 1.00 90.81 490 ASN A C 1
ATOM 3609 O O . ASN A 1 490 ? 15.784 -1.604 -30.637 1.00 90.81 490 ASN A O 1
ATOM 3613 N N . PRO A 1 491 ? 16.022 -1.239 -28.429 1.00 88.12 491 PRO A N 1
ATOM 3614 C CA . PRO A 1 491 ? 16.401 -2.615 -28.116 1.00 88.12 491 PRO A CA 1
ATOM 3615 C C . PRO A 1 491 ? 15.344 -3.635 -28.526 1.00 88.12 491 PRO A C 1
ATOM 3617 O O . PRO A 1 491 ? 15.668 -4.692 -29.065 1.00 88.12 491 PRO A O 1
ATOM 3620 N N . TRP A 1 492 ? 14.061 -3.322 -28.351 1.00 93.12 492 TRP A N 1
ATOM 3621 C CA . TRP A 1 492 ? 12.980 -4.260 -28.655 1.00 93.12 492 TRP A CA 1
ATOM 3622 C C . TRP A 1 492 ? 12.865 -4.594 -30.150 1.00 93.12 492 TRP A C 1
ATOM 3624 O O . TRP A 1 492 ? 12.359 -5.668 -30.486 1.00 93.12 492 TRP A O 1
ATOM 3634 N N . ALA A 1 493 ? 13.375 -3.756 -31.062 1.00 90.56 493 ALA A N 1
ATOM 3635 C CA . ALA A 1 493 ? 13.449 -4.099 -32.480 1.00 90.56 493 ALA A CA 1
ATOM 3636 C C . ALA A 1 493 ? 14.296 -5.359 -32.739 1.00 90.56 493 ALA A C 1
ATOM 3638 O O . ALA A 1 493 ? 13.962 -6.139 -33.635 1.00 90.56 493 ALA A O 1
ATOM 3639 N N . GLN A 1 494 ? 15.321 -5.599 -31.916 1.00 85.88 494 GLN A N 1
ATOM 3640 C CA . GLN A 1 494 ? 16.247 -6.730 -32.030 1.00 85.88 494 GLN A CA 1
ATOM 3641 C C . GLN A 1 494 ? 15.700 -8.040 -31.455 1.00 85.88 494 GLN A C 1
ATOM 3643 O O . GLN A 1 494 ? 16.277 -9.102 -31.684 1.00 85.88 494 GLN A O 1
ATOM 3648 N N . PHE A 1 495 ? 14.566 -7.989 -30.758 1.00 89.38 495 PHE A N 1
ATOM 3649 C CA . PHE A 1 495 ? 13.878 -9.160 -30.209 1.00 89.38 495 PHE A CA 1
ATOM 3650 C C . PHE A 1 495 ? 12.602 -9.512 -30.987 1.00 89.38 495 PHE A C 1
ATOM 3652 O O . PHE A 1 495 ? 11.878 -10.422 -30.588 1.00 89.38 495 PHE A O 1
ATOM 3659 N N . GLN A 1 496 ? 12.296 -8.819 -32.094 1.00 92.50 496 GLN A N 1
ATOM 3660 C CA . GLN A 1 496 ? 11.079 -9.073 -32.869 1.00 92.50 496 GLN A CA 1
ATOM 3661 C C . GLN A 1 496 ? 11.112 -10.444 -33.561 1.00 92.50 496 GLN A C 1
ATOM 3663 O O . GLN A 1 496 ? 11.877 -10.665 -34.502 1.00 92.50 496 GLN A O 1
ATOM 3668 N N . GLY A 1 497 ? 10.228 -11.356 -33.158 1.00 90.38 497 GLY A N 1
ATOM 3669 C CA . GLY A 1 497 ? 10.212 -12.720 -33.678 1.00 90.38 497 GLY A CA 1
ATOM 3670 C C . GLY A 1 497 ? 9.102 -13.591 -33.096 1.00 90.38 497 GLY A C 1
ATOM 3671 O O . GLY A 1 497 ? 8.068 -13.108 -32.644 1.00 90.38 497 GLY A O 1
ATOM 3672 N N . THR A 1 498 ? 9.303 -14.910 -33.114 1.00 89.19 498 THR A N 1
ATOM 3673 C CA . THR A 1 498 ? 8.361 -15.884 -32.535 1.00 89.19 498 THR A CA 1
ATOM 3674 C C . THR A 1 498 ? 9.087 -16.886 -31.650 1.00 89.19 498 THR A C 1
ATOM 3676 O O . THR A 1 498 ? 10.089 -17.456 -32.082 1.00 89.19 498 THR A O 1
ATOM 3679 N N . GLY A 1 499 ? 8.544 -17.177 -30.471 1.00 87.25 499 GLY A N 1
ATOM 3680 C CA . GLY A 1 499 ? 9.105 -18.156 -29.538 1.00 87.25 499 GLY A CA 1
ATOM 3681 C C . GLY A 1 499 ? 9.554 -17.519 -28.228 1.00 87.25 499 GLY A C 1
ATOM 3682 O O . GLY A 1 499 ? 9.158 -16.406 -27.898 1.00 87.25 499 GLY A O 1
ATOM 3683 N N . THR A 1 500 ? 10.354 -18.254 -27.460 1.00 85.75 500 THR A N 1
ATOM 3684 C CA . THR A 1 500 ? 10.846 -17.805 -26.153 1.00 85.75 500 THR A CA 1
ATOM 3685 C C . THR A 1 500 ? 11.686 -16.536 -26.290 1.00 85.75 500 THR A C 1
ATOM 3687 O O . THR A 1 500 ? 12.549 -16.457 -27.165 1.00 85.75 500 THR A O 1
ATOM 3690 N N . ASN A 1 501 ? 11.427 -15.566 -25.412 1.00 86.56 501 ASN A N 1
ATOM 3691 C CA . ASN A 1 501 ? 12.097 -14.264 -25.357 1.00 86.56 501 ASN A CA 1
ATOM 3692 C C . ASN A 1 501 ? 11.934 -13.390 -26.614 1.00 86.56 501 ASN A C 1
ATOM 3694 O O . ASN A 1 501 ? 12.695 -12.448 -26.811 1.00 86.56 501 ASN A O 1
ATOM 3698 N N . GLN A 1 502 ? 10.967 -13.704 -27.479 1.00 93.00 502 GLN A N 1
ATOM 3699 C CA . GLN A 1 502 ? 10.679 -12.918 -28.676 1.00 93.00 502 GLN A CA 1
ATOM 3700 C C . GLN A 1 502 ? 9.502 -11.975 -28.446 1.00 93.00 502 GLN A C 1
ATOM 3702 O O . GLN A 1 502 ? 8.545 -12.322 -27.753 1.00 93.00 502 GLN A O 1
ATOM 3707 N N . LEU A 1 503 ? 9.550 -10.819 -29.096 1.00 95.81 503 LEU A N 1
ATOM 3708 C CA . LEU A 1 503 ? 8.508 -9.807 -29.058 1.00 95.81 503 LEU A CA 1
ATOM 3709 C C . LEU A 1 503 ? 7.676 -9.817 -30.348 1.00 95.81 503 LEU A C 1
ATOM 3711 O O . LEU A 1 503 ? 8.229 -9.945 -31.446 1.00 95.81 503 LEU A O 1
ATOM 3715 N N . PRO A 1 504 ? 6.349 -9.662 -30.249 1.00 96.25 504 PRO A N 1
ATOM 3716 C CA . PRO A 1 504 ? 5.502 -9.351 -31.391 1.00 96.25 504 PRO A CA 1
ATOM 3717 C C . PRO A 1 504 ? 5.904 -8.034 -32.068 1.00 96.25 504 PRO A C 1
ATOM 3719 O O . PRO A 1 504 ? 6.340 -7.089 -31.421 1.00 96.25 504 PRO A O 1
ATOM 3722 N N . ALA A 1 505 ? 5.715 -7.934 -33.385 1.00 95.62 505 ALA A N 1
ATOM 3723 C CA . ALA A 1 505 ? 6.106 -6.732 -34.125 1.00 95.62 505 ALA A CA 1
ATOM 3724 C C . ALA A 1 505 ? 5.326 -5.468 -33.715 1.00 95.62 505 ALA A C 1
ATOM 3726 O O . ALA A 1 505 ? 5.815 -4.350 -33.862 1.00 95.62 505 ALA A O 1
ATOM 3727 N N . ASP A 1 506 ? 4.115 -5.636 -33.185 1.00 96.25 506 ASP A N 1
ATOM 3728 C CA . ASP A 1 506 ? 3.272 -4.551 -32.688 1.00 96.25 506 ASP A CA 1
ATOM 3729 C C . ASP A 1 506 ? 3.665 -4.039 -31.296 1.00 96.25 506 ASP A C 1
ATOM 3731 O O . ASP A 1 506 ? 3.082 -3.058 -30.841 1.00 96.25 506 ASP A O 1
ATOM 3735 N N . THR A 1 507 ? 4.702 -4.584 -30.655 1.00 97.56 507 THR A N 1
ATOM 3736 C CA . THR A 1 507 ? 5.315 -3.926 -29.491 1.00 97.56 507 THR A CA 1
ATOM 3737 C C . THR A 1 507 ? 6.288 -2.816 -29.893 1.00 97.56 507 THR A C 1
ATOM 3739 O O . THR A 1 507 ? 6.717 -2.063 -29.030 1.00 97.56 507 THR A O 1
ATOM 3742 N N . ASN A 1 508 ? 6.657 -2.694 -31.175 1.00 98.00 508 ASN A N 1
ATOM 3743 C CA . ASN A 1 508 ? 7.533 -1.634 -31.679 1.00 98.00 508 ASN A CA 1
ATOM 3744 C C . ASN A 1 508 ? 6.714 -0.566 -32.415 1.00 98.00 508 ASN A C 1
ATOM 3746 O O . ASN A 1 508 ? 6.347 -0.742 -33.581 1.00 98.00 508 ASN A O 1
ATOM 3750 N N . GLN A 1 509 ? 6.393 0.523 -31.728 1.00 98.56 509 GLN A N 1
ATOM 3751 C CA . GLN A 1 509 ? 5.420 1.520 -32.156 1.00 98.56 509 GLN A CA 1
ATOM 3752 C C . GLN A 1 509 ? 6.086 2.841 -32.572 1.00 98.56 509 GLN A C 1
ATOM 3754 O O . GLN A 1 509 ? 7.057 3.282 -31.955 1.00 98.56 509 GLN A O 1
ATOM 3759 N N . PRO A 1 510 ? 5.552 3.539 -33.590 1.00 98.31 510 PRO A N 1
ATOM 3760 C CA . PRO A 1 510 ? 5.873 4.942 -33.804 1.00 98.31 510 PRO A CA 1
ATOM 3761 C C . PRO A 1 510 ? 5.409 5.800 -32.630 1.00 98.31 510 PRO A C 1
ATOM 3763 O O . PRO A 1 510 ? 4.304 5.615 -32.118 1.00 98.31 510 PRO A O 1
ATOM 3766 N N . PHE A 1 511 ? 6.210 6.795 -32.249 1.00 97.94 511 PHE A N 1
ATOM 3767 C CA . PHE A 1 511 ? 5.850 7.719 -31.167 1.00 97.94 511 PHE A CA 1
ATOM 3768 C C . PHE A 1 511 ? 4.539 8.481 -31.404 1.00 97.94 511 PHE A C 1
ATOM 3770 O O . PHE A 1 511 ? 3.846 8.843 -30.457 1.00 97.94 511 PHE A O 1
ATOM 3777 N N . THR A 1 512 ? 4.125 8.651 -32.661 1.00 96.69 512 THR A N 1
ATOM 3778 C CA . THR A 1 512 ? 2.819 9.238 -32.993 1.00 96.69 512 THR A CA 1
ATOM 3779 C C . THR A 1 512 ? 1.641 8.455 -32.403 1.00 96.69 512 THR A C 1
ATOM 3781 O O . THR A 1 512 ? 0.594 9.050 -32.157 1.00 96.69 512 THR A O 1
ATOM 3784 N N . THR A 1 513 ? 1.797 7.153 -32.129 1.00 96.81 513 THR A N 1
ATOM 3785 C CA . THR A 1 513 ? 0.803 6.349 -31.401 1.00 96.81 513 THR A CA 1
ATOM 3786 C C . THR A 1 513 ? 0.693 6.796 -29.940 1.00 96.81 513 THR A C 1
ATOM 3788 O O . THR A 1 513 ? -0.417 6.976 -29.443 1.00 96.81 513 THR A O 1
ATOM 3791 N N . PHE A 1 514 ? 1.823 7.049 -29.270 1.00 97.25 514 PHE A N 1
ATOM 3792 C CA . PHE A 1 514 ? 1.836 7.597 -27.911 1.00 97.25 514 PHE A CA 1
ATOM 3793 C C . PHE A 1 514 ? 1.234 9.008 -27.889 1.00 97.25 514 PHE A C 1
ATOM 3795 O O . PHE A 1 514 ? 0.296 9.257 -27.140 1.00 97.25 514 PHE A O 1
ATOM 3802 N N . GLN A 1 515 ? 1.667 9.897 -28.793 1.00 94.25 515 GLN A N 1
ATOM 3803 C CA . GLN A 1 515 ? 1.148 11.273 -28.902 1.00 94.25 515 GLN A CA 1
ATOM 3804 C C . GLN A 1 515 ? -0.361 11.346 -29.180 1.00 94.25 515 GLN A C 1
ATOM 3806 O O . GLN A 1 515 ? -1.021 12.309 -28.798 1.00 94.25 515 GLN A O 1
ATOM 3811 N N . ALA A 1 516 ? -0.920 10.353 -29.877 1.00 94.56 516 ALA A N 1
ATOM 3812 C CA . ALA A 1 516 ? -2.353 10.279 -30.149 1.00 94.56 516 ALA A CA 1
ATOM 3813 C C . ALA A 1 516 ? -3.174 9.747 -28.958 1.00 94.56 516 ALA A C 1
ATOM 3815 O O . ALA A 1 516 ? -4.408 9.770 -29.011 1.00 94.56 516 ALA A O 1
ATOM 3816 N N . THR A 1 517 ? -2.520 9.259 -27.900 1.00 93.25 517 THR A N 1
ATOM 3817 C CA . THR A 1 517 ? -3.189 8.736 -26.707 1.00 93.25 517 THR A CA 1
ATOM 3818 C C . THR A 1 517 ? -3.827 9.886 -25.936 1.00 93.25 517 THR A C 1
ATOM 3820 O O . THR A 1 517 ? -3.165 10.828 -25.520 1.00 93.25 517 THR A O 1
ATOM 3823 N N . THR A 1 518 ? -5.145 9.810 -25.762 1.00 86.56 518 THR A N 1
ATOM 3824 C CA . THR A 1 518 ? -5.935 10.797 -24.999 1.00 86.56 518 THR A CA 1
ATOM 3825 C C . THR A 1 518 ? -6.449 10.239 -23.675 1.00 86.56 518 THR A C 1
ATOM 3827 O O . THR A 1 518 ? -6.911 10.997 -22.828 1.00 86.56 518 THR A O 1
ATOM 3830 N N . ASP A 1 519 ? -6.349 8.922 -23.500 1.00 91.38 519 ASP A N 1
ATOM 3831 C CA . ASP A 1 519 ? -6.679 8.196 -22.282 1.00 91.38 519 ASP A CA 1
ATOM 3832 C C . ASP A 1 519 ? -5.523 7.246 -21.962 1.00 91.38 519 ASP A C 1
ATOM 3834 O O . ASP A 1 519 ? -5.386 6.178 -22.571 1.00 91.38 519 ASP A O 1
ATOM 3838 N N . PHE A 1 520 ? -4.677 7.676 -21.025 1.00 94.75 520 PHE A N 1
ATOM 3839 C CA . PHE A 1 520 ? -3.455 6.978 -20.640 1.00 94.75 520 PHE A CA 1
ATOM 3840 C C . PHE A 1 520 ? -3.708 5.657 -19.902 1.00 94.75 520 PHE A C 1
ATOM 3842 O O . PHE A 1 520 ? -2.795 4.841 -19.835 1.00 94.75 520 PHE A O 1
ATOM 3849 N N . SER A 1 521 ? -4.941 5.375 -19.457 1.00 89.06 521 SER A N 1
ATOM 3850 C CA . SER A 1 521 ? -5.295 4.065 -18.880 1.00 89.06 521 SER A CA 1
ATOM 3851 C C . SER A 1 521 ? -5.218 2.907 -19.887 1.00 89.06 521 SER A C 1
ATOM 3853 O O . SER A 1 521 ? -5.210 1.740 -19.504 1.00 89.06 521 SER A O 1
ATOM 3855 N N . ASN A 1 522 ? -5.143 3.220 -21.187 1.00 90.19 522 ASN A N 1
ATOM 3856 C CA . ASN A 1 522 ? -4.973 2.236 -22.258 1.00 90.19 522 ASN A CA 1
ATOM 3857 C C . ASN A 1 522 ? -3.504 1.997 -22.635 1.00 90.19 522 ASN A C 1
ATOM 3859 O O . ASN A 1 522 ? -3.238 1.237 -23.571 1.00 90.19 522 ASN A O 1
ATOM 3863 N N . LEU A 1 523 ? -2.551 2.660 -21.970 1.00 96.94 523 LEU A N 1
ATOM 3864 C CA . LEU A 1 523 ? -1.137 2.406 -22.219 1.00 96.94 523 LEU A CA 1
ATOM 3865 C C . LEU A 1 523 ? -0.763 0.964 -21.825 1.00 96.94 523 LEU A C 1
ATOM 3867 O O . LEU A 1 523 ? -1.431 0.328 -21.007 1.00 96.94 523 LEU A O 1
ATOM 3871 N N . PRO A 1 524 ? 0.320 0.413 -22.392 1.00 98.19 524 PRO A N 1
ATOM 3872 C CA . PRO A 1 524 ? 0.919 -0.810 -21.882 1.00 98.19 524 PRO A CA 1
ATOM 3873 C C . PRO A 1 524 ? 1.282 -0.721 -20.393 1.00 98.19 524 PRO A C 1
ATOM 3875 O O . PRO A 1 524 ? 1.468 0.374 -19.861 1.00 98.19 524 PRO A O 1
ATOM 3878 N N . THR A 1 525 ? 1.439 -1.873 -19.739 1.00 96.25 525 THR A N 1
ATOM 3879 C CA . THR A 1 525 ? 1.940 -1.963 -18.359 1.00 96.25 525 THR A CA 1
ATOM 3880 C C . THR A 1 525 ? 3.304 -1.284 -18.225 1.00 96.25 525 THR A C 1
ATOM 3882 O O . THR A 1 525 ? 3.495 -0.464 -17.335 1.00 96.25 525 THR A O 1
ATOM 3885 N N . VAL A 1 526 ? 4.226 -1.558 -19.153 1.00 98.69 526 VAL A N 1
ATOM 3886 C CA . VAL A 1 526 ? 5.484 -0.808 -19.276 1.00 98.69 526 VAL A CA 1
ATOM 3887 C C . VAL A 1 526 ? 5.629 -0.292 -20.699 1.00 98.69 526 VAL A C 1
ATOM 3889 O O . VAL A 1 526 ? 5.518 -1.050 -21.666 1.00 98.69 526 VAL A O 1
ATOM 3892 N N . SER A 1 527 ? 5.878 1.007 -20.815 1.00 98.75 527 SER A N 1
ATOM 3893 C CA . SER A 1 527 ? 6.128 1.699 -22.070 1.00 98.75 527 SER A CA 1
ATOM 3894 C C . SER A 1 527 ? 7.529 2.288 -22.073 1.00 98.75 527 SER A C 1
ATOM 3896 O O . SER A 1 527 ? 7.886 2.989 -21.134 1.00 98.75 527 SER A O 1
ATOM 3898 N N . PHE A 1 528 ? 8.299 2.059 -23.131 1.00 98.69 528 PHE A N 1
ATOM 3899 C CA . PHE A 1 528 ? 9.535 2.811 -23.363 1.00 98.69 528 PHE A CA 1
ATOM 3900 C C . PHE A 1 528 ? 9.280 3.910 -24.387 1.00 98.69 528 PHE A C 1
ATOM 3902 O O . PHE A 1 528 ? 8.572 3.682 -25.363 1.00 98.69 528 PHE A O 1
ATOM 3909 N N . VAL A 1 529 ? 9.850 5.089 -24.185 1.00 98.62 529 VAL A N 1
ATOM 3910 C CA . VAL A 1 529 ? 9.781 6.227 -25.099 1.00 98.62 529 VAL A CA 1
ATOM 3911 C C . VAL A 1 529 ? 11.205 6.666 -25.403 1.00 98.62 529 VAL A C 1
ATOM 3913 O O . VAL A 1 529 ? 11.985 6.912 -24.492 1.00 98.62 529 VAL A O 1
ATOM 3916 N N . VAL A 1 530 ? 11.541 6.746 -26.687 1.00 96.94 530 VAL A N 1
ATOM 3917 C CA . VAL A 1 530 ? 12.879 7.135 -27.146 1.00 96.94 530 VAL A CA 1
ATOM 3918 C C . VAL A 1 530 ? 12.721 8.300 -28.127 1.00 96.94 530 VAL A C 1
ATOM 3920 O O . VAL A 1 530 ? 12.132 8.093 -29.205 1.00 96.94 530 VAL A O 1
ATOM 3923 N N . PRO A 1 531 ? 13.165 9.519 -27.760 1.00 95.31 531 PRO A N 1
ATOM 3924 C CA . PRO A 1 531 ? 13.238 10.649 -28.677 1.00 95.31 531 PRO A CA 1
ATOM 3925 C C . PRO A 1 531 ? 14.144 10.328 -29.873 1.00 95.31 531 PRO A C 1
ATOM 3927 O O . PRO A 1 531 ? 14.910 9.367 -29.873 1.00 95.31 531 PRO A O 1
ATOM 3930 N N . ASN A 1 532 ? 14.015 11.095 -30.949 1.00 89.81 532 ASN A N 1
ATOM 3931 C CA . ASN A 1 532 ? 14.915 10.957 -32.091 1.00 89.81 532 ASN A CA 1
ATOM 3932 C C . ASN A 1 532 ? 16.221 11.731 -31.840 1.00 89.81 532 ASN A C 1
ATOM 3934 O O . ASN A 1 532 ? 16.280 12.571 -30.947 1.00 89.81 532 ASN A O 1
ATOM 3938 N N . GLU A 1 533 ? 17.193 11.566 -32.735 1.00 82.56 533 GLU A N 1
ATOM 3939 C CA . GLU A 1 533 ? 18.491 12.267 -32.719 1.00 82.56 533 GLU A CA 1
ATOM 3940 C C . GLU A 1 533 ? 18.390 13.810 -32.787 1.00 82.56 533 GLU A C 1
ATOM 3942 O O . GLU A 1 533 ? 19.383 14.511 -32.888 1.00 82.56 533 GLU A O 1
ATOM 3947 N N . TYR A 1 534 ? 17.199 14.407 -32.823 1.00 80.81 534 TYR A N 1
ATOM 3948 C CA . TYR A 1 534 ? 17.045 15.860 -32.694 1.00 80.81 534 TYR A CA 1
ATOM 3949 C C . TYR A 1 534 ? 16.648 16.316 -31.299 1.00 80.81 534 TYR A C 1
ATOM 3951 O O . TYR A 1 534 ? 16.826 17.49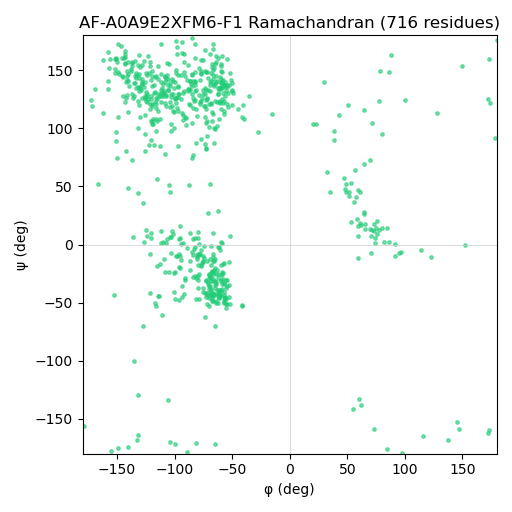1 -30.967 1.00 80.81 534 TYR A O 1
ATOM 3959 N N . ASN A 1 535 ? 16.031 15.414 -30.550 1.00 87.25 535 ASN A N 1
ATOM 3960 C CA . ASN A 1 535 ? 15.337 15.701 -29.312 1.00 87.25 535 ASN A CA 1
ATOM 3961 C C . ASN A 1 535 ? 15.916 14.912 -28.135 1.00 87.25 535 ASN A C 1
ATOM 3963 O O . ASN A 1 535 ? 15.538 15.223 -27.019 1.00 87.25 535 ASN A O 1
ATOM 3967 N N . ASP A 1 536 ? 16.823 13.963 -28.380 1.00 86.88 536 ASP A N 1
ATOM 3968 C CA . ASP A 1 536 ? 17.487 13.127 -27.371 1.00 86.88 536 ASP A CA 1
ATOM 3969 C C . ASP A 1 536 ? 18.659 13.817 -26.648 1.00 86.88 536 ASP A C 1
ATOM 3971 O O . ASP A 1 536 ? 19.359 13.194 -25.867 1.00 86.88 536 ASP A O 1
ATOM 3975 N N . MET A 1 537 ? 18.881 15.108 -26.917 1.00 85.62 537 MET A N 1
ATOM 3976 C CA . MET A 1 537 ? 19.928 15.966 -26.340 1.00 85.62 537 MET A CA 1
ATOM 3977 C C . MET A 1 537 ? 21.382 15.695 -26.776 1.00 85.62 537 MET A C 1
ATOM 3979 O O . MET A 1 537 ? 22.236 16.552 -26.543 1.00 85.62 537 MET A O 1
ATOM 3983 N N . HIS A 1 538 ? 21.662 14.633 -27.529 1.00 74.25 538 HIS A N 1
ATOM 3984 C CA . HIS A 1 538 ? 23.029 14.301 -27.956 1.00 74.25 538 HIS A CA 1
ATOM 3985 C C . HIS A 1 538 ? 23.416 14.860 -29.339 1.00 74.25 538 HIS A C 1
ATOM 3987 O O . HIS A 1 538 ? 24.551 15.290 -29.572 1.00 74.25 538 HIS A O 1
ATOM 3993 N N . ASP A 1 539 ? 22.478 14.901 -30.286 1.00 66.38 539 ASP A N 1
ATOM 3994 C CA . ASP A 1 539 ? 22.749 15.299 -31.671 1.00 66.38 539 ASP A CA 1
ATOM 3995 C C . ASP A 1 539 ? 22.166 16.705 -31.990 1.00 66.38 539 ASP A C 1
ATOM 3997 O O . ASP A 1 539 ? 21.081 17.098 -31.561 1.00 66.38 539 ASP A O 1
ATOM 4001 N N . THR A 1 540 ? 22.876 17.519 -32.792 1.00 56.09 540 THR A N 1
ATOM 4002 C CA . THR A 1 540 ? 22.378 18.831 -33.271 1.00 56.09 540 THR A CA 1
ATOM 4003 C C . THR A 1 540 ? 21.967 18.866 -34.732 1.00 56.09 540 THR A C 1
ATOM 4005 O O . THR A 1 540 ? 22.496 18.163 -35.594 1.00 56.09 540 THR A O 1
ATOM 4008 N N . VAL A 1 541 ? 21.084 19.825 -35.047 1.00 49.59 541 VAL A N 1
ATOM 4009 C CA . VAL A 1 541 ? 20.804 20.275 -36.418 1.00 49.59 541 VAL A CA 1
ATOM 4010 C C . VAL A 1 541 ? 21.671 21.480 -36.756 1.00 49.59 541 VAL A C 1
ATOM 4012 O O . VAL A 1 541 ? 21.441 22.581 -36.255 1.00 49.59 541 VAL A O 1
ATOM 4015 N N . SER A 1 542 ? 22.609 21.329 -37.688 1.00 47.69 542 SER A N 1
ATOM 4016 C CA . SER A 1 542 ? 23.194 22.484 -38.374 1.00 47.69 542 SER A CA 1
ATOM 4017 C C . SER A 1 542 ? 22.438 22.768 -39.675 1.00 47.69 542 SER A C 1
ATOM 4019 O O . SER A 1 542 ? 21.707 21.924 -40.200 1.00 47.69 542 SER A O 1
ATOM 4021 N N . LYS A 1 543 ? 22.629 23.961 -40.265 1.00 40.94 543 LYS A N 1
ATOM 4022 C CA . LYS A 1 543 ? 22.065 24.320 -41.590 1.00 40.94 543 LYS A CA 1
ATOM 4023 C C . LYS A 1 543 ? 22.393 23.305 -42.699 1.00 40.94 543 LYS A C 1
ATOM 4025 O O . LYS A 1 543 ? 21.768 23.368 -43.756 1.00 40.94 543 LYS A O 1
ATOM 4030 N N . ASN A 1 544 ? 23.355 22.410 -42.466 1.00 44.91 544 ASN A N 1
ATOM 4031 C CA . ASN A 1 544 ? 23.829 21.407 -43.407 1.00 44.91 544 ASN A CA 1
ATOM 4032 C C . ASN A 1 544 ? 23.449 19.957 -43.033 1.00 44.91 544 ASN A C 1
ATOM 4034 O O . ASN A 1 544 ? 23.889 19.058 -43.743 1.00 44.91 544 ASN A O 1
ATOM 4038 N N . GLY A 1 545 ? 22.705 19.685 -41.950 1.00 48.94 545 GLY A N 1
ATOM 4039 C CA . GLY A 1 545 ? 22.272 18.324 -41.565 1.00 48.94 545 GLY A CA 1
ATOM 4040 C C . GLY A 1 545 ? 22.379 17.996 -40.067 1.00 48.94 545 GLY A C 1
ATOM 4041 O O . GLY A 1 545 ? 22.578 18.905 -39.266 1.00 48.94 545 GLY A O 1
ATOM 4042 N N . LEU A 1 546 ? 22.226 16.710 -39.716 1.00 49.69 546 LEU A N 1
ATOM 4043 C CA . LEU A 1 546 ? 22.374 16.158 -38.355 1.00 49.69 546 LEU A CA 1
ATOM 4044 C C . LEU A 1 546 ? 23.859 15.894 -38.021 1.00 49.69 546 LEU A C 1
ATOM 4046 O O . LEU A 1 546 ? 24.560 15.288 -38.844 1.00 49.69 546 LEU A O 1
ATOM 4050 N N . TYR A 1 547 ? 24.323 16.329 -36.845 1.00 53.50 547 TYR A N 1
ATOM 4051 C CA . TYR A 1 547 ? 25.688 16.121 -36.342 1.00 53.50 547 TYR A CA 1
ATOM 4052 C C . TYR A 1 547 ? 25.703 15.861 -34.834 1.00 53.50 547 TYR A C 1
ATOM 4054 O O . TYR A 1 547 ? 25.254 16.720 -34.079 1.00 53.50 547 TYR A O 1
ATOM 4062 N N . ALA A 1 548 ? 26.318 14.753 -34.417 1.00 48.84 548 ALA A N 1
ATOM 4063 C CA . ALA A 1 548 ? 26.698 14.528 -33.024 1.00 48.84 548 ALA A CA 1
ATOM 4064 C C . ALA A 1 548 ? 27.595 15.659 -32.518 1.00 48.84 548 ALA A C 1
ATOM 4066 O O . ALA A 1 548 ? 28.502 16.105 -33.245 1.00 48.84 548 ALA A O 1
ATOM 4067 N N . VAL A 1 549 ? 27.346 16.132 -31.294 1.00 49.09 549 VAL A N 1
ATOM 4068 C CA . VAL A 1 549 ? 28.220 17.105 -30.632 1.00 49.09 549 VAL A CA 1
ATOM 4069 C C . VAL A 1 549 ? 29.504 16.390 -30.212 1.00 49.09 549 VAL A C 1
ATOM 4071 O O . VAL A 1 549 ? 29.683 15.959 -29.087 1.00 49.09 549 VAL A O 1
ATOM 4074 N N . GLY A 1 550 ? 30.445 16.235 -31.142 1.00 47.78 550 GLY A N 1
ATOM 4075 C CA . GLY A 1 550 ? 31.807 15.862 -30.773 1.00 47.78 550 GLY A CA 1
ATOM 4076 C C . GLY A 1 550 ? 32.486 16.993 -29.989 1.00 47.78 550 GLY A C 1
ATOM 4077 O O . GLY A 1 550 ? 32.184 18.170 -30.203 1.00 47.78 550 GLY A O 1
ATOM 4078 N N . ASN A 1 551 ? 33.486 16.628 -29.178 1.00 41.12 551 ASN A N 1
ATOM 4079 C CA . ASN A 1 551 ? 34.329 17.444 -28.275 1.00 41.12 551 ASN A CA 1
ATOM 4080 C C . ASN A 1 551 ? 35.014 18.698 -28.904 1.00 41.12 551 ASN A C 1
ATOM 4082 O O . ASN A 1 551 ? 35.882 19.341 -28.317 1.00 41.12 551 ASN A O 1
ATOM 4086 N N . THR A 1 552 ? 34.688 19.052 -30.151 1.00 46.69 552 THR A N 1
ATOM 4087 C CA . THR A 1 552 ? 35.208 20.216 -30.875 1.00 46.69 552 THR A CA 1
ATOM 4088 C C . THR A 1 552 ? 34.309 21.454 -30.794 1.00 46.69 552 THR A C 1
ATOM 4090 O O . THR A 1 552 ? 34.744 22.520 -31.237 1.00 46.69 552 THR A O 1
ATOM 4093 N N . GLY A 1 553 ? 33.075 21.346 -30.272 1.00 52.16 553 GLY A N 1
ATOM 4094 C CA . GLY A 1 553 ? 32.115 22.465 -30.204 1.00 52.16 553 GLY A CA 1
ATOM 4095 C C . GLY A 1 553 ? 31.739 23.028 -31.580 1.00 52.16 553 GLY A C 1
ATOM 4096 O O . GLY A 1 553 ? 31.301 24.173 -31.714 1.00 52.16 553 GLY A O 1
ATOM 4097 N N . VAL A 1 554 ? 31.983 22.240 -32.630 1.00 47.19 554 VAL A N 1
ATOM 4098 C CA . VAL A 1 554 ? 31.694 22.550 -34.027 1.00 47.19 554 VAL A CA 1
ATOM 4099 C C . VAL A 1 554 ? 31.275 21.280 -34.760 1.00 47.19 554 VAL A C 1
ATOM 4101 O O . VAL A 1 554 ? 31.833 20.215 -34.507 1.00 47.19 554 VAL A O 1
ATOM 4104 N N . ASP A 1 555 ? 30.334 21.396 -35.696 1.00 50.41 555 ASP A N 1
ATOM 4105 C CA . ASP A 1 555 ? 29.943 20.304 -36.585 1.00 50.41 555 ASP A CA 1
ATOM 4106 C C . ASP A 1 555 ? 31.085 19.925 -37.554 1.00 50.41 555 ASP A C 1
ATOM 4108 O O . ASP A 1 555 ? 32.095 20.627 -37.684 1.00 50.41 555 ASP A O 1
ATOM 4112 N N . LYS A 1 556 ? 30.917 18.839 -38.326 1.00 39.75 556 LYS A N 1
ATOM 4113 C CA . LYS A 1 556 ? 31.915 18.395 -39.326 1.00 39.75 556 LYS A CA 1
ATOM 4114 C C . LYS A 1 556 ? 32.172 19.401 -40.471 1.00 39.75 556 LYS A C 1
ATOM 4116 O O . LYS A 1 556 ? 33.011 19.144 -41.335 1.00 39.75 556 LYS A O 1
ATOM 4121 N N . PHE A 1 557 ? 31.457 20.530 -40.492 1.00 44.41 557 PHE A N 1
ATOM 4122 C CA . PHE A 1 557 ? 31.599 21.654 -41.421 1.00 44.41 557 PHE A CA 1
ATOM 4123 C C . PHE A 1 557 ? 32.127 22.937 -40.751 1.00 44.41 557 PHE A C 1
ATOM 4125 O O . PHE A 1 557 ? 32.298 23.946 -41.441 1.00 44.41 557 PHE A O 1
ATOM 4132 N N . GLY A 1 558 ? 32.428 22.907 -39.448 1.00 45.78 558 GLY A N 1
ATOM 4133 C CA . GLY A 1 558 ? 32.961 24.031 -38.681 1.00 45.78 558 GLY A CA 1
ATOM 4134 C C . GLY A 1 558 ? 31.913 25.018 -38.148 1.00 45.78 558 GLY A C 1
ATOM 4135 O O . GLY A 1 558 ? 32.288 26.131 -37.774 1.00 45.78 558 GLY A O 1
ATOM 4136 N N . ALA A 1 559 ? 30.620 24.673 -38.140 1.00 46.06 559 ALA A N 1
ATOM 4137 C CA . ALA A 1 559 ? 29.574 25.490 -37.522 1.00 46.06 559 ALA A CA 1
ATOM 4138 C C . ALA A 1 559 ? 29.526 25.236 -36.007 1.00 46.06 559 ALA A C 1
ATOM 4140 O O . ALA A 1 559 ? 29.510 24.071 -35.632 1.00 46.06 559 ALA A O 1
ATOM 4141 N N . PRO A 1 560 ? 29.477 26.267 -35.142 1.00 51.22 560 PRO A N 1
ATOM 4142 C CA . PRO A 1 560 ? 29.417 26.075 -33.696 1.00 51.22 560 PRO A CA 1
ATOM 4143 C C . PRO A 1 560 ? 28.203 25.254 -33.273 1.00 51.22 560 PRO A C 1
ATOM 4145 O O . PRO A 1 560 ? 27.088 25.522 -33.723 1.00 51.22 560 PRO A O 1
ATOM 4148 N N . VAL A 1 561 ? 28.447 24.302 -32.385 1.00 55.50 561 VAL A N 1
ATOM 4149 C CA . VAL A 1 561 ? 27.453 23.453 -31.741 1.00 55.50 561 VAL A CA 1
ATOM 4150 C C . VAL A 1 561 ? 27.648 23.625 -30.236 1.00 55.50 561 VAL A C 1
ATOM 4152 O O . VAL A 1 561 ? 28.787 23.588 -29.777 1.00 55.50 561 VAL A O 1
ATOM 4155 N N . ASN A 1 562 ? 26.580 23.908 -29.489 1.00 59.03 562 ASN A N 1
ATOM 4156 C CA . ASN A 1 562 ? 26.640 24.057 -28.037 1.00 59.03 562 ASN A CA 1
ATOM 4157 C C . ASN A 1 562 ? 25.557 23.216 -27.354 1.00 59.03 562 ASN A C 1
ATOM 4159 O O . ASN A 1 562 ? 24.394 23.286 -27.744 1.00 59.03 562 ASN A O 1
ATOM 4163 N N . ASP A 1 563 ? 25.938 22.509 -26.294 1.00 66.62 563 ASP A N 1
ATOM 4164 C CA . ASP A 1 563 ? 25.081 21.621 -25.489 1.00 66.62 563 ASP A CA 1
ATOM 4165 C C . ASP A 1 563 ? 23.830 22.353 -24.981 1.00 66.62 563 ASP A C 1
ATOM 4167 O O . ASP A 1 563 ? 22.735 21.815 -24.911 1.00 66.62 563 ASP A O 1
ATOM 4171 N N . ALA A 1 564 ? 23.939 23.664 -24.743 1.00 73.62 564 ALA A N 1
ATOM 4172 C CA . ALA A 1 564 ? 22.803 24.514 -24.391 1.00 73.62 564 ALA A CA 1
ATOM 4173 C C . ALA A 1 564 ? 21.619 24.421 -25.379 1.00 73.62 564 ALA A C 1
ATOM 4175 O O . ALA A 1 564 ? 20.471 24.554 -24.962 1.00 73.62 564 ALA A O 1
ATOM 4176 N N . GLY A 1 565 ? 21.882 24.236 -26.677 1.00 75.31 565 GLY A N 1
ATOM 4177 C CA . GLY A 1 565 ? 20.845 24.129 -27.702 1.00 75.31 565 GLY A CA 1
ATOM 4178 C C . GLY A 1 565 ? 20.198 22.746 -27.776 1.00 75.31 565 GLY A C 1
ATOM 4179 O O . GLY A 1 565 ? 18.992 22.669 -28.003 1.00 75.31 565 GLY A O 1
ATOM 4180 N N . THR A 1 566 ? 20.964 21.670 -27.582 1.00 79.50 566 THR A N 1
ATOM 4181 C CA . THR A 1 566 ? 20.424 20.301 -27.560 1.00 79.50 566 THR A CA 1
ATOM 4182 C C . THR A 1 566 ? 19.633 20.042 -26.288 1.00 79.50 566 THR A C 1
ATOM 4184 O O . THR A 1 566 ? 18.486 19.613 -26.379 1.00 79.50 566 THR A O 1
ATOM 4187 N N . ILE A 1 567 ? 20.176 20.444 -25.135 1.00 86.69 567 ILE A N 1
ATOM 4188 C CA . ILE A 1 567 ? 19.512 20.373 -23.829 1.00 86.69 567 ILE A CA 1
ATOM 4189 C C . ILE A 1 567 ? 18.174 21.118 -23.868 1.00 86.69 567 ILE A C 1
ATOM 4191 O O . ILE A 1 567 ? 17.152 20.584 -23.449 1.00 86.69 567 ILE A O 1
ATOM 4195 N N . GLN A 1 568 ? 18.140 22.332 -24.433 1.00 86.88 568 GLN A N 1
ATOM 4196 C CA . GLN A 1 568 ? 16.888 23.084 -24.563 1.00 86.88 568 GLN A CA 1
ATOM 4197 C C . GLN A 1 568 ? 15.864 22.386 -25.461 1.00 86.88 568 GLN A C 1
ATOM 4199 O O . GLN A 1 568 ? 14.664 22.441 -25.172 1.00 86.88 568 GLN A O 1
ATOM 4204 N N . ASN A 1 569 ? 16.309 21.769 -26.557 1.00 86.19 569 ASN A N 1
ATOM 4205 C CA . ASN A 1 569 ? 15.411 21.060 -27.463 1.00 86.19 569 ASN A CA 1
ATOM 4206 C C . ASN A 1 569 ? 14.806 19.832 -26.783 1.00 86.19 569 ASN A C 1
ATOM 4208 O O . ASN A 1 569 ? 13.584 19.693 -26.819 1.00 86.19 569 ASN A O 1
ATOM 4212 N N . GLY A 1 570 ? 15.625 19.002 -26.132 1.00 91.38 570 GLY A N 1
ATOM 4213 C CA . GLY A 1 570 ? 15.138 17.826 -25.417 1.00 91.38 570 GLY A CA 1
ATOM 4214 C C . GLY A 1 570 ? 14.260 18.186 -24.223 1.00 91.38 570 GLY A C 1
ATOM 4215 O O . GLY A 1 570 ? 13.165 17.653 -24.093 1.00 91.38 570 GLY A O 1
ATOM 4216 N N . ASP A 1 571 ? 14.625 19.197 -23.428 1.00 96.06 571 ASP A N 1
ATOM 4217 C CA . ASP A 1 571 ? 13.789 19.675 -22.315 1.00 96.06 571 ASP A CA 1
ATOM 4218 C C . ASP A 1 571 ? 12.410 20.151 -22.802 1.00 96.06 571 ASP A C 1
ATOM 4220 O O . ASP A 1 571 ? 11.367 19.779 -22.257 1.00 96.06 571 ASP A O 1
ATOM 4224 N N . THR A 1 572 ? 12.395 20.912 -23.901 1.00 94.38 572 THR A N 1
ATOM 4225 C CA . THR A 1 572 ? 11.156 21.361 -24.551 1.00 94.38 572 THR A CA 1
ATOM 4226 C C . THR A 1 572 ? 10.360 20.181 -25.111 1.00 94.38 572 THR A C 1
ATOM 4228 O O . THR A 1 572 ? 9.126 20.190 -25.083 1.00 94.38 572 THR A O 1
ATOM 4231 N N . TRP A 1 573 ? 11.035 19.168 -25.652 1.00 96.19 573 TRP A N 1
ATOM 4232 C CA . TRP A 1 573 ? 10.393 17.973 -26.180 1.00 96.19 573 TRP A CA 1
ATOM 4233 C C . TRP A 1 573 ? 9.753 17.144 -25.063 1.00 96.19 573 TRP A C 1
ATOM 4235 O O . TRP A 1 573 ? 8.571 16.810 -25.179 1.00 96.19 573 TRP A O 1
ATOM 4245 N N . LEU A 1 574 ? 10.469 16.901 -23.964 1.00 98.38 574 LEU A N 1
ATOM 4246 C CA . LEU A 1 574 ? 9.957 16.236 -22.766 1.00 98.38 574 LEU A CA 1
ATOM 4247 C C . LEU A 1 574 ? 8.708 16.956 -22.251 1.00 98.38 574 LEU A C 1
ATOM 4249 O O . LEU A 1 574 ? 7.652 16.337 -22.109 1.00 98.38 574 LEU A O 1
ATOM 4253 N N . GLN A 1 575 ? 8.783 18.279 -22.076 1.00 97.94 575 GLN A N 1
ATOM 4254 C CA . GLN A 1 575 ? 7.648 19.078 -21.615 1.00 97.94 575 GLN A CA 1
ATOM 4255 C C . GLN A 1 575 ? 6.428 18.925 -22.530 1.00 97.94 575 GLN A C 1
ATOM 4257 O O . GLN A 1 575 ? 5.317 18.672 -22.067 1.00 97.94 575 GLN A O 1
ATOM 4262 N N . ASN A 1 576 ? 6.620 19.090 -23.839 1.00 96.56 576 ASN A N 1
ATOM 4263 C CA . ASN A 1 576 ? 5.510 19.107 -24.790 1.00 96.56 576 ASN A CA 1
ATOM 4264 C C . ASN A 1 576 ? 4.835 17.746 -24.954 1.00 96.56 576 ASN A C 1
ATOM 4266 O O . ASN A 1 576 ? 3.658 17.698 -25.314 1.00 96.56 576 ASN A O 1
ATOM 4270 N N . ASN A 1 577 ? 5.572 16.655 -24.746 1.00 97.56 577 ASN A N 1
ATOM 4271 C CA . ASN A 1 577 ? 5.085 15.323 -25.071 1.00 97.56 577 ASN A CA 1
ATOM 4272 C C . ASN A 1 577 ? 4.741 14.465 -23.852 1.00 97.56 577 ASN A C 1
ATOM 4274 O O . ASN A 1 577 ? 3.929 13.549 -23.986 1.00 97.56 577 ASN A O 1
ATOM 4278 N N . LEU A 1 578 ? 5.326 14.740 -22.685 1.00 97.75 578 LEU A N 1
ATOM 4279 C CA . LEU A 1 578 ? 5.180 13.882 -21.510 1.00 97.75 578 LEU A CA 1
ATOM 4280 C C . LEU A 1 578 ? 4.454 14.540 -20.347 1.00 97.75 578 LEU A C 1
ATOM 4282 O O . LEU A 1 578 ? 3.933 13.810 -19.510 1.00 97.75 578 LEU A O 1
ATOM 4286 N N . GLU A 1 579 ? 4.340 15.871 -20.302 1.00 97.31 579 GLU A N 1
ATOM 4287 C CA . GLU A 1 579 ? 3.724 16.543 -19.149 1.00 97.31 579 GLU A CA 1
ATOM 4288 C C . GLU A 1 579 ? 2.282 16.086 -18.907 1.00 97.31 579 GLU A C 1
ATOM 4290 O O . GLU A 1 579 ? 1.894 15.840 -17.770 1.00 97.31 579 GLU A O 1
ATOM 4295 N N . ALA A 1 580 ? 1.507 15.863 -19.972 1.00 96.88 580 ALA A N 1
ATOM 4296 C CA . ALA A 1 580 ? 0.147 15.345 -19.842 1.00 96.88 580 ALA A CA 1
ATOM 4297 C C . ALA A 1 580 ? 0.107 13.947 -19.194 1.00 96.88 580 ALA A C 1
ATOM 4299 O O . ALA A 1 580 ? -0.781 13.671 -18.386 1.00 96.88 580 ALA A O 1
ATOM 4300 N N . TYR A 1 581 ? 1.060 13.068 -19.529 1.00 98.25 581 TYR A N 1
ATOM 4301 C CA . TYR A 1 581 ? 1.174 11.758 -18.886 1.00 98.25 581 TYR A CA 1
ATOM 4302 C C . TYR A 1 581 ? 1.684 11.894 -17.452 1.00 98.25 581 TYR A C 1
ATOM 4304 O O . TYR A 1 581 ? 1.129 11.259 -16.562 1.00 98.25 581 TYR A O 1
ATOM 4312 N N . ARG A 1 582 ? 2.694 12.740 -17.212 1.00 97.88 582 ARG A N 1
ATOM 4313 C CA . ARG A 1 582 ? 3.245 13.001 -15.879 1.00 97.88 582 ARG A CA 1
ATOM 4314 C C . ARG A 1 582 ? 2.141 13.442 -14.927 1.00 97.88 582 ARG A C 1
ATOM 4316 O O . ARG A 1 582 ? 1.957 12.817 -13.887 1.00 97.88 582 ARG A O 1
ATOM 4323 N N . GLU A 1 583 ? 1.384 14.480 -15.290 1.00 95.44 583 GLU A N 1
ATOM 4324 C CA . GLU A 1 583 ? 0.268 14.992 -14.485 1.00 95.44 583 GLU A CA 1
ATOM 4325 C C . GLU A 1 583 ? -0.758 13.890 -14.203 1.00 95.44 583 GLU A C 1
ATOM 4327 O O . GLU A 1 583 ? -1.190 13.715 -13.062 1.00 95.44 583 GLU A O 1
ATOM 4332 N N . TRP A 1 584 ? -1.111 13.103 -15.222 1.00 96.62 584 TRP A N 1
ATOM 4333 C CA . TRP A 1 584 ? -2.026 11.977 -15.065 1.00 96.62 584 TRP A CA 1
ATOM 4334 C C . TRP A 1 584 ? -1.470 10.922 -14.096 1.00 96.62 584 TRP A C 1
ATOM 4336 O O . TRP A 1 584 ? -2.171 10.504 -13.173 1.00 96.62 584 TRP A O 1
ATOM 4346 N N . ALA A 1 585 ? -0.197 10.553 -14.232 1.00 94.25 585 ALA A N 1
ATOM 4347 C CA . ALA A 1 585 ? 0.452 9.521 -13.434 1.00 94.25 585 ALA A CA 1
ATOM 4348 C C . ALA A 1 585 ? 0.426 9.828 -11.929 1.00 94.25 585 ALA A C 1
ATOM 4350 O O . ALA A 1 585 ? 0.219 8.905 -11.142 1.00 94.25 585 ALA A O 1
ATOM 4351 N N . THR A 1 586 ? 0.507 11.109 -11.534 1.00 88.62 586 THR A N 1
ATOM 4352 C CA . THR A 1 586 ? 0.450 11.545 -10.119 1.00 88.62 586 THR A CA 1
ATOM 4353 C C . THR A 1 586 ? -0.808 11.115 -9.356 1.00 88.62 586 THR A C 1
ATOM 4355 O O . THR A 1 586 ? -0.832 11.166 -8.128 1.00 88.62 586 THR A O 1
ATOM 4358 N N . THR A 1 587 ? -1.862 10.693 -10.059 1.00 80.69 587 THR A N 1
ATOM 4359 C CA . THR A 1 587 ? -3.140 10.281 -9.456 1.00 80.69 587 THR A CA 1
ATOM 4360 C C . THR A 1 587 ? -3.611 8.891 -9.892 1.00 80.69 587 THR A C 1
ATOM 4362 O O . THR A 1 587 ? -4.683 8.454 -9.473 1.00 80.69 587 THR A O 1
ATOM 4365 N N . HIS A 1 588 ? -2.835 8.177 -10.717 1.00 84.19 588 HIS A N 1
ATOM 4366 C CA . HIS A 1 588 ? -3.282 6.959 -11.409 1.00 84.19 588 HIS A CA 1
ATOM 4367 C C . HIS A 1 588 ? -2.360 5.748 -11.202 1.00 84.19 588 HIS A C 1
ATOM 4369 O O . HIS A 1 588 ? -2.204 4.932 -12.113 1.00 84.19 588 HIS A O 1
ATOM 4375 N N . ASN A 1 589 ? -1.765 5.595 -10.012 1.00 83.94 589 ASN A N 1
ATOM 4376 C CA . ASN A 1 589 ? -0.917 4.446 -9.663 1.00 83.94 589 ASN A CA 1
ATOM 4377 C C . ASN A 1 589 ? 0.132 4.166 -10.753 1.00 83.94 589 ASN A C 1
ATOM 4379 O O . ASN A 1 589 ? 0.250 3.045 -11.241 1.00 83.94 589 ASN A O 1
ATOM 4383 N N . SER A 1 590 ? 0.796 5.211 -11.239 1.00 95.44 590 SER A N 1
ATOM 4384 C CA . SER A 1 590 ? 1.674 5.133 -12.405 1.00 95.44 590 SER A CA 1
ATOM 4385 C C . SER A 1 590 ? 2.926 5.977 -12.191 1.00 95.44 590 SER A C 1
ATOM 4387 O O . SER A 1 590 ? 2.925 6.903 -11.376 1.00 95.44 590 SER A O 1
ATOM 4389 N N . LEU A 1 591 ? 3.993 5.647 -12.919 1.00 98.31 591 LEU A N 1
ATOM 4390 C CA . LEU A 1 591 ? 5.293 6.318 -12.832 1.00 98.31 591 LEU A CA 1
ATOM 4391 C C . LEU A 1 591 ? 5.753 6.825 -14.204 1.00 98.31 591 LEU A C 1
ATOM 4393 O O . LEU A 1 591 ? 5.487 6.205 -15.239 1.00 98.31 591 LEU A O 1
ATOM 4397 N N . LEU A 1 592 ? 6.474 7.940 -14.190 1.00 98.75 592 LEU A N 1
ATOM 4398 C CA . LEU A 1 592 ? 7.319 8.440 -15.266 1.00 98.75 592 LEU A CA 1
ATOM 4399 C C . LEU A 1 592 ? 8.777 8.353 -14.804 1.00 98.75 592 LEU A C 1
ATOM 4401 O O . LEU A 1 592 ? 9.142 8.944 -13.792 1.00 98.75 592 LEU A O 1
ATOM 4405 N N . VAL A 1 593 ? 9.605 7.642 -15.560 1.00 98.81 593 VAL A N 1
ATOM 4406 C CA . VAL A 1 593 ? 11.057 7.569 -15.371 1.00 98.81 593 VAL A CA 1
ATOM 4407 C C . VAL A 1 593 ? 11.713 8.315 -16.525 1.00 98.81 593 VAL A C 1
ATOM 4409 O O . VAL A 1 593 ? 11.409 8.022 -17.678 1.00 98.81 593 VAL A O 1
ATOM 4412 N N . VAL A 1 594 ? 12.603 9.256 -16.225 1.00 98.62 594 VAL A N 1
ATOM 4413 C CA . VAL A 1 594 ? 13.456 9.934 -17.210 1.00 98.62 594 VAL A CA 1
ATOM 4414 C C . VAL A 1 594 ? 14.907 9.690 -16.815 1.00 98.62 594 VAL A C 1
ATOM 4416 O O . VAL A 1 594 ? 15.324 10.093 -15.727 1.00 98.62 594 VAL A O 1
ATOM 4419 N N . ALA A 1 595 ? 15.652 9.000 -17.672 1.00 97.06 595 ALA A N 1
ATOM 4420 C CA . ALA A 1 595 ? 17.053 8.652 -17.460 1.00 97.06 595 ALA A CA 1
ATOM 4421 C C . ALA A 1 595 ? 17.853 8.875 -18.747 1.00 97.06 595 ALA A C 1
ATOM 4423 O O . ALA A 1 595 ? 17.284 8.867 -19.836 1.00 97.06 595 ALA A O 1
ATOM 4424 N N . TRP A 1 596 ? 19.161 9.060 -18.610 1.00 94.62 596 TRP A N 1
ATOM 4425 C CA . TRP A 1 596 ? 20.084 9.108 -19.740 1.00 94.62 596 TRP A CA 1
ATOM 4426 C C . TRP A 1 596 ? 20.759 7.753 -19.898 1.00 94.62 596 TRP A C 1
ATOM 4428 O O . TRP A 1 596 ? 20.918 7.021 -18.922 1.00 94.62 596 TRP A O 1
ATOM 4438 N N . ASP A 1 597 ? 21.123 7.385 -21.115 1.00 90.50 597 ASP A N 1
ATOM 4439 C CA . ASP A 1 597 ? 21.797 6.119 -21.377 1.00 90.50 597 ASP A CA 1
ATOM 4440 C C . ASP A 1 597 ? 23.239 6.109 -20.830 1.00 90.50 597 ASP A C 1
ATOM 4442 O O . ASP A 1 597 ? 23.617 5.174 -20.123 1.00 90.50 597 ASP A O 1
ATOM 4446 N N . GLU A 1 598 ? 24.000 7.172 -21.077 1.00 82.25 598 GLU A N 1
ATOM 4447 C CA . GLU A 1 598 ? 25.383 7.387 -20.651 1.00 82.25 598 GLU A CA 1
ATOM 4448 C C . GLU A 1 598 ? 25.677 8.884 -20.438 1.00 82.25 598 GLU A C 1
ATOM 4450 O O . GLU A 1 598 ? 24.835 9.745 -20.700 1.00 82.25 598 GLU A O 1
ATOM 4455 N N . ASN A 1 599 ? 26.856 9.215 -19.911 1.00 77.12 599 ASN A N 1
ATOM 4456 C CA . ASN A 1 599 ? 27.341 10.591 -19.840 1.00 77.12 599 ASN A CA 1
ATOM 4457 C C . ASN A 1 599 ? 28.140 11.008 -21.091 1.00 77.12 599 ASN A C 1
ATOM 4459 O O . ASN A 1 599 ? 28.297 10.243 -22.048 1.00 77.12 599 ASN A O 1
ATOM 4463 N N . ASP A 1 600 ? 28.645 12.244 -21.106 1.00 72.44 600 ASP A N 1
ATOM 4464 C CA . ASP A 1 600 ? 29.355 12.800 -22.258 1.00 72.44 600 ASP A CA 1
ATOM 4465 C C . ASP A 1 600 ? 30.798 12.264 -22.386 1.00 72.44 600 ASP A C 1
ATOM 4467 O O . ASP A 1 600 ? 31.751 12.853 -21.891 1.00 72.44 600 ASP A O 1
ATOM 4471 N N . TYR A 1 601 ? 30.968 11.161 -23.128 1.00 62.00 601 TYR A N 1
ATOM 4472 C CA . TYR A 1 601 ? 32.229 10.637 -23.699 1.00 62.00 601 TYR A CA 1
ATOM 4473 C C . TYR A 1 601 ? 33.522 10.835 -22.875 1.00 62.00 601 TYR A C 1
ATOM 4475 O O . TYR A 1 601 ? 34.578 11.154 -23.442 1.00 62.00 601 TYR A O 1
ATOM 4483 N N . ASP A 1 602 ? 33.493 10.576 -21.568 1.00 55.91 602 ASP A N 1
ATOM 4484 C CA . ASP A 1 602 ? 34.701 10.435 -20.758 1.00 55.91 602 ASP A CA 1
ATOM 4485 C C . ASP A 1 602 ? 34.777 9.028 -20.158 1.00 55.91 602 ASP A C 1
ATOM 4487 O O . ASP A 1 602 ? 34.453 8.776 -19.003 1.00 55.91 602 ASP A O 1
ATOM 4491 N N . PHE A 1 603 ? 35.338 8.091 -20.933 1.00 55.62 603 PHE A N 1
ATOM 4492 C CA . PHE A 1 603 ? 35.611 6.711 -20.503 1.00 55.62 603 PHE A CA 1
ATOM 4493 C C . PHE A 1 603 ? 36.557 6.603 -19.281 1.00 55.62 603 PHE A C 1
ATOM 4495 O O . PHE A 1 603 ? 36.960 5.497 -18.898 1.00 55.62 603 PHE A O 1
ATOM 4502 N N . THR A 1 604 ? 37.001 7.731 -18.714 1.00 48.78 604 THR A N 1
ATOM 4503 C CA . THR A 1 604 ? 37.853 7.816 -17.526 1.00 48.78 604 THR A CA 1
ATOM 4504 C C . THR A 1 604 ? 37.108 8.201 -16.250 1.00 48.78 604 THR A C 1
ATOM 4506 O O . THR A 1 604 ? 37.707 8.118 -15.171 1.00 48.78 604 THR A O 1
ATOM 4509 N N . ASP A 1 605 ? 35.830 8.566 -16.345 1.00 61.50 605 ASP A N 1
ATOM 4510 C CA . ASP A 1 605 ? 35.016 8.966 -15.206 1.00 61.50 605 ASP A CA 1
ATOM 4511 C C . ASP A 1 605 ? 34.026 7.870 -14.761 1.00 61.50 605 ASP A C 1
ATOM 4513 O O . ASP A 1 605 ? 34.158 6.686 -15.089 1.00 61.50 605 ASP A O 1
ATOM 4517 N N . SER A 1 606 ? 33.108 8.241 -13.869 1.00 68.38 606 SER A N 1
ATOM 4518 C CA . SER A 1 606 ? 32.145 7.325 -13.265 1.00 68.38 606 SER A CA 1
ATOM 4519 C C . SER A 1 606 ? 30.891 7.072 -14.111 1.00 68.38 606 SER A C 1
ATOM 4521 O O . SER A 1 606 ? 30.002 6.402 -13.597 1.00 68.38 606 SER A O 1
ATOM 4523 N N . ASN A 1 607 ? 30.783 7.589 -15.341 1.00 80.69 607 ASN A N 1
ATOM 4524 C CA . ASN A 1 607 ? 29.582 7.533 -16.184 1.00 80.69 607 ASN A CA 1
ATOM 4525 C C . ASN A 1 607 ? 28.334 8.062 -15.450 1.00 80.69 607 ASN A C 1
ATOM 4527 O O . ASN A 1 607 ? 27.357 7.339 -15.261 1.00 80.69 607 ASN A O 1
ATOM 4531 N N . ASN A 1 608 ? 28.418 9.273 -14.886 1.00 87.62 608 ASN A N 1
ATOM 4532 C CA . ASN A 1 608 ? 27.373 9.815 -14.010 1.00 87.62 608 ASN A CA 1
ATOM 4533 C C . ASN A 1 608 ? 26.252 10.472 -14.821 1.00 87.62 608 ASN A C 1
ATOM 4535 O O . ASN A 1 608 ? 26.469 11.484 -15.477 1.00 87.62 608 ASN A O 1
ATOM 4539 N N . ILE A 1 609 ? 25.043 9.928 -14.707 1.00 92.56 609 ILE A N 1
ATOM 4540 C CA . ILE A 1 609 ? 23.884 10.332 -15.506 1.00 92.56 609 ILE A CA 1
ATOM 4541 C C . ILE A 1 609 ? 22.792 10.961 -14.634 1.00 92.56 609 ILE A C 1
ATOM 4543 O O . ILE A 1 609 ? 22.656 10.610 -13.456 1.00 92.56 609 ILE A O 1
ATOM 4547 N N . PRO A 1 610 ? 21.946 11.846 -15.183 1.00 93.94 610 PRO A N 1
ATOM 4548 C CA . PRO A 1 610 ? 20.705 12.201 -14.520 1.00 93.94 610 PRO A CA 1
ATOM 4549 C C . PRO A 1 610 ? 19.715 11.021 -14.536 1.00 93.94 610 PRO A C 1
ATOM 4551 O O . PRO A 1 610 ? 19.540 10.333 -15.540 1.00 93.94 610 PRO A O 1
ATOM 4554 N N . MET A 1 611 ? 19.009 10.815 -13.423 1.00 98.00 611 MET A N 1
ATOM 4555 C CA . MET A 1 611 ? 17.837 9.939 -13.363 1.00 98.00 611 MET A CA 1
ATOM 4556 C C . MET A 1 611 ? 16.790 10.538 -12.428 1.00 98.00 611 MET A C 1
ATOM 4558 O O . MET A 1 611 ? 17.058 10.799 -11.253 1.00 98.00 611 MET A O 1
ATOM 4562 N N . VAL A 1 612 ? 15.586 10.755 -12.952 1.00 98.19 612 VAL A N 1
ATOM 4563 C CA . VAL A 1 612 ? 14.462 11.348 -12.224 1.00 98.19 612 VAL A CA 1
ATOM 4564 C C . VAL A 1 612 ? 13.229 10.469 -12.382 1.00 98.19 612 VAL A C 1
ATOM 4566 O O . VAL A 1 612 ? 12.888 10.058 -13.490 1.00 98.19 612 VAL A O 1
ATOM 4569 N N . ILE A 1 613 ? 12.544 10.197 -11.273 1.00 98.50 613 ILE A N 1
ATOM 4570 C CA . ILE A 1 613 ? 11.291 9.441 -11.255 1.00 98.50 613 ILE A CA 1
ATOM 4571 C C . ILE A 1 613 ? 10.191 10.309 -10.645 1.00 98.50 613 ILE A C 1
ATOM 4573 O O . ILE A 1 613 ? 10.298 10.731 -9.500 1.00 98.50 613 ILE A O 1
ATOM 4577 N N . ASP A 1 614 ? 9.125 10.560 -11.394 1.00 97.62 614 ASP A N 1
ATOM 4578 C CA . ASP A 1 614 ? 7.936 11.304 -10.957 1.00 97.62 614 ASP A CA 1
ATOM 4579 C C . ASP A 1 614 ? 6.692 10.416 -11.146 1.00 97.62 614 ASP A C 1
ATOM 4581 O O . ASP A 1 614 ? 6.725 9.415 -11.861 1.00 97.62 614 ASP A O 1
ATOM 4585 N N . GLY A 1 615 ? 5.582 10.736 -10.495 1.00 94.44 615 GLY A N 1
ATOM 4586 C CA . GLY A 1 615 ? 4.346 9.975 -10.607 1.00 94.44 615 GLY A CA 1
ATOM 4587 C C . GLY A 1 615 ? 3.564 9.943 -9.310 1.00 94.44 615 GLY A C 1
ATOM 4588 O O . GLY A 1 615 ? 3.598 10.876 -8.509 1.00 94.44 615 GLY A O 1
ATOM 4589 N N . ASP A 1 616 ? 2.787 8.881 -9.130 1.00 91.19 616 ASP A N 1
ATOM 4590 C CA . ASP A 1 616 ? 1.889 8.766 -7.988 1.00 91.19 616 ASP A CA 1
ATOM 4591 C C . ASP A 1 616 ? 2.664 8.843 -6.658 1.00 91.19 616 ASP A C 1
ATOM 4593 O O . ASP A 1 616 ? 3.562 8.025 -6.434 1.00 91.19 616 ASP A O 1
ATOM 4597 N N . PRO A 1 617 ? 2.315 9.758 -5.732 1.00 82.38 617 PRO A N 1
ATOM 4598 C CA . PRO A 1 617 ? 2.989 9.871 -4.441 1.00 82.38 617 PRO A CA 1
ATOM 4599 C C . PRO A 1 617 ? 2.950 8.595 -3.592 1.00 82.38 617 PRO A C 1
ATOM 4601 O O . PRO A 1 617 ? 3.733 8.478 -2.646 1.00 82.38 617 PRO A O 1
ATOM 4604 N N . ARG A 1 618 ? 2.056 7.644 -3.906 1.00 77.88 618 ARG A N 1
ATOM 4605 C CA . ARG A 1 618 ? 2.020 6.298 -3.309 1.00 77.88 618 ARG A CA 1
ATOM 4606 C C . ARG A 1 618 ? 3.189 5.417 -3.759 1.00 77.88 618 ARG A C 1
ATOM 4608 O O . ARG A 1 618 ? 3.617 4.558 -3.000 1.00 77.88 618 ARG A O 1
ATOM 4615 N N . LEU A 1 619 ? 3.718 5.652 -4.958 1.00 82.44 619 LEU A N 1
ATOM 4616 C CA . LEU A 1 619 ? 4.777 4.865 -5.598 1.00 82.44 619 LEU A CA 1
ATOM 4617 C C . LEU A 1 619 ? 6.143 5.558 -5.569 1.00 82.44 619 LEU A C 1
ATOM 4619 O O . LEU A 1 619 ? 7.166 4.882 -5.629 1.00 82.44 619 LEU A O 1
ATOM 4623 N N . VAL A 1 620 ? 6.189 6.888 -5.442 1.00 90.94 620 VAL A N 1
ATOM 4624 C CA . VAL A 1 620 ? 7.445 7.649 -5.388 1.00 90.94 620 VAL A CA 1
ATOM 4625 C C . VAL A 1 620 ? 7.386 8.808 -4.392 1.00 90.94 620 VAL A C 1
ATOM 4627 O O . VAL A 1 620 ? 6.367 9.477 -4.216 1.00 90.94 620 VAL A O 1
ATOM 4630 N N . GLN A 1 621 ? 8.490 9.040 -3.686 1.00 89.00 621 GLN A N 1
ATOM 4631 C CA . GLN A 1 621 ? 8.678 10.177 -2.794 1.00 89.00 621 GLN A CA 1
ATOM 4632 C C . GLN A 1 621 ? 9.543 11.245 -3.445 1.00 89.00 621 GLN A C 1
ATOM 4634 O O . GLN A 1 621 ? 10.726 11.014 -3.665 1.00 89.00 621 GLN A O 1
ATOM 4639 N N . ALA A 1 622 ? 8.991 12.445 -3.619 1.00 88.50 622 ALA A N 1
ATOM 4640 C CA . ALA A 1 622 ? 9.759 13.601 -4.062 1.00 88.50 622 ALA A CA 1
ATOM 4641 C C . ALA A 1 622 ? 10.988 13.862 -3.173 1.00 88.50 622 ALA A C 1
ATOM 4643 O O . ALA A 1 622 ? 10.892 13.822 -1.938 1.00 88.50 622 ALA A O 1
ATOM 4644 N N . GLY A 1 623 ? 12.129 14.178 -3.782 1.00 87.50 623 GLY A N 1
ATOM 4645 C CA . GLY A 1 623 ? 13.367 14.472 -3.065 1.00 87.50 623 GLY A CA 1
ATOM 4646 C C . GLY A 1 623 ? 14.615 14.029 -3.814 1.00 87.50 623 GLY A C 1
ATOM 4647 O O . GLY A 1 623 ? 14.600 13.859 -5.028 1.00 87.50 623 GLY A O 1
ATOM 4648 N N . VAL A 1 624 ? 15.708 13.861 -3.072 1.00 89.62 624 VAL A N 1
ATOM 4649 C CA . VAL A 1 624 ? 16.985 13.380 -3.610 1.00 89.62 624 VAL A CA 1
ATOM 4650 C C . VAL A 1 624 ? 17.338 12.063 -2.937 1.00 89.62 624 VAL A C 1
ATOM 4652 O O . VAL A 1 624 ? 17.170 11.924 -1.723 1.00 89.62 624 VAL A O 1
ATOM 4655 N N . ASN A 1 625 ? 17.817 11.112 -3.727 1.00 92.31 625 ASN A N 1
ATOM 4656 C CA . ASN A 1 625 ? 18.423 9.879 -3.257 1.00 92.31 625 ASN A CA 1
ATOM 4657 C C . ASN A 1 625 ? 19.865 9.799 -3.777 1.00 92.31 625 ASN A C 1
ATOM 4659 O O . ASN A 1 625 ? 20.104 9.958 -4.973 1.00 92.31 625 ASN A O 1
ATOM 4663 N N . SER A 1 626 ? 20.823 9.578 -2.882 1.00 92.69 626 SER A N 1
ATOM 4664 C CA . SER A 1 626 ? 22.258 9.546 -3.194 1.00 92.69 626 SER A CA 1
ATOM 4665 C C . SER A 1 626 ? 22.833 8.132 -3.305 1.00 92.69 626 SER A C 1
ATOM 4667 O O . SER A 1 626 ? 24.052 7.961 -3.401 1.00 92.69 626 SER A O 1
ATOM 4669 N N . ALA A 1 627 ? 21.981 7.102 -3.304 1.00 86.62 627 ALA A N 1
ATOM 4670 C CA . ALA A 1 627 ? 22.415 5.731 -3.516 1.00 86.62 627 ALA A CA 1
ATOM 4671 C C . ALA A 1 627 ? 23.111 5.582 -4.872 1.00 86.62 627 ALA A C 1
ATOM 4673 O O . ALA A 1 627 ? 22.687 6.145 -5.877 1.00 86.62 627 ALA A O 1
ATOM 4674 N N . ASN A 1 628 ? 24.183 4.792 -4.873 1.00 88.31 628 ASN A N 1
ATOM 4675 C CA . ASN A 1 628 ? 24.873 4.379 -6.085 1.00 88.31 628 ASN A CA 1
ATOM 4676 C C . ASN A 1 628 ? 24.004 3.370 -6.842 1.00 88.31 628 ASN A C 1
ATOM 4678 O O . ASN A 1 628 ? 23.879 2.233 -6.386 1.00 88.31 628 ASN A O 1
ATOM 4682 N N . VAL A 1 629 ? 23.403 3.799 -7.948 1.00 92.94 629 VAL A N 1
ATOM 4683 C CA . VAL A 1 629 ? 22.462 3.004 -8.752 1.00 92.94 629 VAL A CA 1
ATOM 4684 C C . VAL A 1 629 ? 22.822 3.075 -10.233 1.00 92.94 629 VAL A C 1
ATOM 4686 O O . VAL A 1 629 ? 23.425 4.046 -10.681 1.00 92.94 629 VAL A O 1
ATOM 4689 N N . ASN A 1 630 ? 22.446 2.062 -11.007 1.00 91.56 630 ASN A N 1
ATOM 4690 C CA . ASN A 1 630 ? 22.651 2.030 -12.459 1.00 91.56 630 ASN A CA 1
ATOM 4691 C C . ASN A 1 630 ? 21.448 1.426 -13.210 1.00 91.56 630 ASN A C 1
ATOM 4693 O O . ASN A 1 630 ? 20.421 1.095 -12.611 1.00 91.56 630 ASN A O 1
ATOM 4697 N N . HIS A 1 631 ? 21.571 1.243 -14.528 1.00 94.19 631 HIS A N 1
ATOM 4698 C CA . HIS A 1 631 ? 20.505 0.669 -15.364 1.00 94.19 631 HIS A CA 1
ATOM 4699 C C . HIS A 1 631 ? 20.050 -0.734 -14.948 1.00 94.19 631 HIS A C 1
ATOM 4701 O O . HIS A 1 631 ? 18.877 -1.066 -15.120 1.00 94.19 631 HIS A O 1
ATOM 4707 N N . PHE A 1 632 ? 20.920 -1.556 -14.355 1.00 89.56 632 PHE A N 1
ATOM 4708 C CA . PHE A 1 632 ? 20.514 -2.857 -13.819 1.00 89.56 632 PHE A CA 1
ATOM 4709 C C . PHE A 1 632 ? 19.654 -2.723 -12.563 1.00 89.56 632 PHE A C 1
ATOM 4711 O O . PHE A 1 632 ? 18.765 -3.550 -12.364 1.00 89.56 632 PHE A O 1
ATOM 4718 N N . ASP A 1 633 ? 19.879 -1.700 -11.734 1.00 93.94 633 ASP A N 1
ATOM 4719 C CA . ASP A 1 633 ? 19.019 -1.407 -10.585 1.00 93.94 633 ASP A CA 1
ATOM 4720 C C . ASP A 1 633 ? 17.636 -0.933 -11.046 1.00 93.94 633 ASP A C 1
ATOM 4722 O O . ASP A 1 633 ? 16.622 -1.385 -10.511 1.00 93.94 633 ASP A O 1
ATOM 4726 N N . LEU A 1 634 ? 17.578 -0.101 -12.092 1.00 97.50 634 LEU A N 1
ATOM 4727 C CA . LEU A 1 634 ? 16.313 0.292 -12.713 1.00 97.50 634 LEU A CA 1
ATOM 4728 C C . LEU A 1 634 ? 15.579 -0.924 -13.303 1.00 97.50 634 LEU A C 1
ATOM 4730 O O . LEU A 1 634 ? 14.412 -1.140 -12.975 1.00 97.50 634 LEU A O 1
ATOM 4734 N N . LEU A 1 635 ? 16.251 -1.757 -14.106 1.00 95.31 635 LEU A N 1
ATOM 4735 C CA . LEU A 1 635 ? 15.660 -2.981 -14.661 1.00 95.31 635 LEU A CA 1
ATOM 4736 C C . LEU A 1 635 ? 15.152 -3.912 -13.550 1.00 95.31 635 LEU A C 1
ATOM 4738 O O . LEU A 1 635 ? 13.997 -4.335 -13.586 1.00 95.31 635 LEU A O 1
ATOM 4742 N N . LYS A 1 636 ? 15.969 -4.152 -12.518 1.00 87.31 636 LYS A N 1
ATOM 4743 C CA . LYS A 1 636 ? 15.597 -4.969 -11.359 1.00 87.31 636 LYS A CA 1
ATOM 4744 C C . LYS A 1 636 ? 14.343 -4.442 -10.666 1.00 87.31 636 LYS A C 1
ATOM 4746 O O . LYS A 1 636 ? 13.488 -5.230 -10.264 1.00 87.31 636 LYS A O 1
ATOM 4751 N N . THR A 1 637 ? 14.211 -3.126 -10.526 1.00 91.44 637 THR A N 1
ATOM 4752 C CA . THR A 1 637 ? 13.013 -2.501 -9.957 1.00 91.44 637 THR A CA 1
ATOM 4753 C C . THR A 1 637 ? 11.786 -2.700 -10.847 1.00 91.44 637 THR A C 1
ATOM 4755 O O . THR A 1 637 ? 10.727 -3.062 -10.333 1.00 91.44 637 THR A O 1
ATOM 4758 N N . LEU A 1 638 ? 11.911 -2.529 -12.168 1.00 95.50 638 LEU A N 1
ATOM 4759 C CA . LEU A 1 638 ? 10.812 -2.770 -13.113 1.00 95.50 638 LEU A CA 1
ATOM 4760 C C . LEU A 1 638 ? 10.345 -4.233 -13.074 1.00 95.50 638 LEU A C 1
ATOM 4762 O O . LEU A 1 638 ? 9.147 -4.497 -12.992 1.00 95.50 638 LEU A O 1
ATOM 4766 N N . GLU A 1 639 ? 11.279 -5.182 -13.078 1.00 85.81 639 GLU A N 1
ATOM 4767 C CA . GLU A 1 639 ? 10.993 -6.616 -12.952 1.00 85.81 639 GLU A CA 1
ATOM 4768 C C . GLU A 1 639 ? 10.337 -6.938 -11.601 1.00 85.81 639 GLU A C 1
ATOM 4770 O O . GLU A 1 639 ? 9.333 -7.656 -11.538 1.00 85.81 639 GLU A O 1
ATOM 4775 N N . GLY A 1 640 ? 10.868 -6.349 -10.526 1.00 76.25 640 GLY A N 1
ATOM 4776 C CA . GLY A 1 640 ? 10.399 -6.528 -9.157 1.00 76.25 640 GLY A CA 1
ATOM 4777 C C . GLY A 1 640 ? 8.952 -6.090 -8.951 1.00 76.25 640 GLY A C 1
ATOM 4778 O O . GLY A 1 640 ? 8.184 -6.840 -8.348 1.00 76.25 640 GLY A O 1
ATOM 4779 N N . TYR A 1 641 ? 8.546 -4.941 -9.506 1.00 81.62 641 TYR A N 1
ATOM 4780 C CA . TYR A 1 641 ? 7.160 -4.465 -9.419 1.00 81.62 641 TYR A CA 1
ATOM 4781 C C . TYR A 1 641 ? 6.148 -5.490 -9.934 1.00 81.62 641 TYR A C 1
ATOM 4783 O O . TYR A 1 641 ? 5.068 -5.626 -9.368 1.00 81.62 641 TYR A O 1
ATOM 4791 N N . TYR A 1 642 ? 6.485 -6.229 -10.990 1.00 79.31 642 TYR A N 1
ATOM 4792 C CA . TYR A 1 642 ? 5.569 -7.177 -11.627 1.00 79.31 642 TYR A CA 1
ATOM 4793 C C . TYR A 1 642 ? 5.836 -8.639 -11.251 1.00 79.31 642 TYR A C 1
ATOM 4795 O O . TYR A 1 642 ? 5.266 -9.538 -11.872 1.00 79.31 642 TYR A O 1
ATOM 4803 N N . GLY A 1 643 ? 6.673 -8.887 -10.235 1.00 69.75 643 GLY A N 1
ATOM 4804 C CA . GLY A 1 643 ? 7.008 -10.233 -9.764 1.00 69.75 643 GLY A CA 1
ATOM 4805 C C . GLY A 1 643 ? 7.759 -11.077 -10.799 1.00 69.75 643 GLY A C 1
ATOM 4806 O O . GLY A 1 643 ? 7.651 -12.306 -10.786 1.00 69.75 643 GLY A O 1
ATOM 4807 N N . LEU A 1 644 ? 8.477 -10.431 -11.720 1.00 74.62 644 LEU A N 1
ATOM 4808 C CA . LEU A 1 644 ? 9.264 -11.095 -12.755 1.00 74.62 644 LEU A CA 1
ATOM 4809 C C . LEU A 1 644 ? 10.585 -11.604 -12.165 1.00 74.62 644 LEU A C 1
ATOM 4811 O O . LEU A 1 644 ? 11.107 -11.070 -11.184 1.00 74.62 644 LEU A O 1
ATOM 4815 N N . ALA A 1 645 ? 11.123 -12.672 -12.752 1.00 70.00 645 ALA A N 1
ATOM 4816 C CA . ALA A 1 645 ? 12.449 -13.146 -12.383 1.00 70.00 645 ALA A CA 1
ATOM 4817 C C . ALA A 1 645 ? 13.492 -12.183 -12.967 1.00 70.00 645 ALA A C 1
ATOM 4819 O O . ALA A 1 645 ? 13.428 -11.930 -14.161 1.00 70.00 645 ALA A O 1
ATOM 4820 N N . PRO A 1 646 ? 14.461 -11.687 -12.181 1.00 68.12 646 PRO A N 1
ATOM 4821 C CA . PRO A 1 646 ? 15.420 -10.736 -12.714 1.00 68.12 646 PRO A CA 1
ATOM 4822 C C . PRO A 1 646 ? 16.274 -11.301 -13.846 1.00 68.12 646 PRO A C 1
ATOM 4824 O O . PRO A 1 646 ? 16.897 -12.361 -13.683 1.00 68.12 646 PRO A O 1
ATOM 4827 N N . THR A 1 647 ? 16.359 -10.583 -14.960 1.00 77.75 647 THR A N 1
ATOM 4828 C CA . THR A 1 647 ? 17.120 -11.009 -16.128 1.00 77.75 647 THR A CA 1
ATOM 4829 C C . THR A 1 647 ? 18.588 -10.593 -16.034 1.00 77.75 647 THR A C 1
ATOM 4831 O O . THR A 1 647 ? 18.941 -9.482 -15.644 1.00 77.75 647 THR A O 1
ATOM 4834 N N . GLY A 1 648 ? 19.489 -11.478 -16.471 1.00 77.00 648 GLY A N 1
ATOM 4835 C CA . GLY A 1 648 ? 20.885 -11.114 -16.715 1.00 77.00 648 GLY A CA 1
ATOM 4836 C C . GLY A 1 648 ? 21.592 -10.589 -15.462 1.00 77.00 648 GLY A C 1
ATOM 4837 O O . GLY A 1 648 ? 21.518 -11.198 -14.394 1.00 77.00 648 GLY A O 1
ATOM 4838 N N . LEU A 1 649 ? 22.298 -9.468 -15.593 1.00 74.69 649 LEU A N 1
ATOM 4839 C CA . LEU A 1 649 ? 23.019 -8.811 -14.503 1.00 74.69 649 LEU A CA 1
ATOM 4840 C C . LEU A 1 649 ? 22.098 -8.055 -13.529 1.00 74.69 649 LEU A C 1
ATOM 4842 O O . LEU A 1 649 ? 22.508 -7.840 -12.386 1.00 74.69 649 LEU A O 1
ATOM 4846 N N . ALA A 1 650 ? 20.833 -7.784 -13.879 1.00 73.69 650 ALA A N 1
ATOM 4847 C CA . ALA A 1 650 ? 19.841 -7.260 -12.929 1.00 73.69 650 ALA A CA 1
ATOM 4848 C C . ALA A 1 650 ? 19.546 -8.248 -11.783 1.00 73.69 650 ALA A C 1
ATOM 4850 O O . ALA A 1 650 ? 19.174 -7.862 -10.672 1.00 73.69 650 ALA A O 1
ATOM 4851 N N . ALA A 1 651 ? 19.822 -9.542 -11.978 1.00 64.56 651 ALA A N 1
ATOM 4852 C CA . ALA A 1 651 ? 19.795 -10.526 -10.896 1.00 64.56 651 ALA A CA 1
ATOM 4853 C C . ALA A 1 651 ? 20.818 -10.248 -9.784 1.00 64.56 651 ALA A C 1
ATOM 4855 O O . ALA A 1 651 ? 20.593 -10.663 -8.647 1.00 64.56 651 ALA A O 1
ATOM 4856 N N . THR A 1 652 ? 21.909 -9.542 -10.097 1.00 69.81 652 THR A N 1
ATOM 4857 C CA . THR A 1 652 ? 22.967 -9.170 -9.142 1.00 69.81 652 THR A CA 1
ATOM 4858 C C . THR A 1 652 ? 22.852 -7.743 -8.613 1.00 69.81 652 THR A C 1
ATOM 4860 O O . THR A 1 652 ? 23.570 -7.404 -7.679 1.00 69.81 652 THR A O 1
ATOM 4863 N N . ALA A 1 653 ? 21.959 -6.944 -9.197 1.00 71.31 653 ALA A N 1
ATOM 4864 C CA . ALA A 1 653 ? 21.649 -5.592 -8.762 1.00 71.31 653 ALA A CA 1
ATOM 4865 C C . ALA A 1 653 ? 20.751 -5.599 -7.516 1.00 71.31 653 ALA A C 1
ATOM 4867 O O . ALA A 1 653 ? 19.922 -6.510 -7.333 1.00 71.31 653 ALA A O 1
ATOM 4868 N N . ASP A 1 654 ? 20.913 -4.567 -6.690 1.00 76.56 654 ASP A N 1
ATOM 4869 C CA . ASP A 1 654 ? 20.143 -4.372 -5.460 1.00 76.56 654 ASP A CA 1
ATOM 4870 C C . ASP A 1 654 ? 18.745 -3.812 -5.776 1.00 76.56 654 ASP A C 1
ATOM 4872 O O . ASP A 1 654 ? 17.790 -4.086 -5.044 1.00 76.56 654 ASP A O 1
ATOM 4876 N N . GLY A 1 655 ? 18.603 -3.126 -6.915 1.00 83.81 655 GLY A N 1
ATOM 4877 C CA . GLY A 1 655 ? 17.395 -2.400 -7.285 1.00 83.81 655 GLY A CA 1
ATOM 4878 C C . GLY A 1 655 ? 17.419 -0.976 -6.738 1.00 83.81 655 GLY A C 1
ATOM 4879 O O . GLY A 1 655 ? 18.190 -0.639 -5.838 1.00 83.81 655 GLY A O 1
ATOM 4880 N N . LEU A 1 656 ? 16.558 -0.118 -7.279 1.00 92.69 656 LEU A N 1
ATOM 4881 C CA . LEU A 1 656 ? 16.407 1.233 -6.754 1.00 92.69 656 LEU A CA 1
ATOM 4882 C C . LEU A 1 656 ? 15.961 1.187 -5.280 1.00 92.69 656 LEU A C 1
ATOM 4884 O O . LEU A 1 656 ? 15.096 0.380 -4.931 1.00 92.69 656 LEU A O 1
ATOM 4888 N N . PRO A 1 657 ? 16.508 2.058 -4.408 1.00 84.56 657 PRO A N 1
ATOM 4889 C CA . PRO A 1 657 ? 16.089 2.164 -3.019 1.00 84.56 657 PRO A CA 1
ATOM 4890 C C . PRO A 1 657 ? 14.584 2.375 -2.885 1.00 84.56 657 PRO A C 1
ATOM 4892 O O . PRO A 1 657 ? 14.021 3.378 -3.337 1.00 84.56 657 PRO A O 1
ATOM 4895 N N . MET A 1 658 ? 13.944 1.416 -2.228 1.00 74.69 658 MET A N 1
ATOM 4896 C CA . MET A 1 658 ? 12.507 1.400 -2.025 1.00 74.69 658 MET A CA 1
ATOM 4897 C C . MET A 1 658 ? 12.174 1.134 -0.571 1.00 74.69 658 MET A C 1
ATOM 4899 O O . MET A 1 658 ? 12.805 0.325 0.111 1.00 74.69 658 MET A O 1
ATOM 4903 N N . GLU A 1 659 ? 11.117 1.800 -0.135 1.00 57.88 659 GLU A N 1
ATOM 4904 C CA . GLU A 1 659 ? 10.496 1.629 1.150 1.00 57.88 659 GLU A CA 1
ATOM 4905 C C . GLU A 1 659 ? 9.073 1.084 0.945 1.00 57.88 659 GLU A C 1
ATOM 4907 O O . GLU A 1 659 ? 8.199 1.813 0.495 1.00 57.88 659 GLU A O 1
ATOM 4912 N N . HIS A 1 660 ? 8.822 -0.199 1.228 1.00 52.97 660 HIS A N 1
ATOM 4913 C CA . HIS A 1 660 ? 7.479 -0.807 1.130 1.00 52.97 660 HIS A CA 1
ATOM 4914 C C . HIS A 1 660 ? 6.820 -0.716 -0.261 1.00 52.97 660 HIS A C 1
ATOM 4916 O O . HIS A 1 660 ? 5.629 -0.438 -0.383 1.00 52.97 660 HIS A O 1
ATOM 4922 N N . GLY A 1 661 ? 7.591 -0.918 -1.332 1.00 59.88 661 GLY A N 1
ATOM 4923 C CA . GLY A 1 661 ? 7.063 -0.796 -2.697 1.00 59.88 661 GLY A CA 1
ATOM 4924 C C . GLY A 1 661 ? 6.991 0.647 -3.216 1.00 59.88 661 GLY A C 1
ATOM 4925 O O . GLY A 1 661 ? 6.587 0.851 -4.355 1.00 59.88 661 GLY A O 1
ATOM 4926 N N . ARG A 1 662 ? 7.435 1.635 -2.427 1.00 79.38 662 ARG A N 1
ATOM 4927 C CA . ARG A 1 662 ? 7.538 3.047 -2.813 1.00 79.38 662 ARG A CA 1
ATOM 4928 C C . ARG A 1 662 ? 8.998 3.462 -2.960 1.00 79.38 662 ARG A C 1
ATOM 4930 O O . ARG A 1 662 ? 9.800 3.206 -2.073 1.00 79.38 662 ARG A O 1
ATOM 4937 N N . LEU A 1 663 ? 9.363 4.131 -4.045 1.00 87.94 663 LEU A N 1
ATOM 4938 C CA . LEU A 1 663 ? 10.700 4.706 -4.234 1.00 87.94 663 LEU A CA 1
ATOM 4939 C C . LEU A 1 663 ? 10.904 5.881 -3.272 1.00 87.94 663 LEU A C 1
ATOM 4941 O O . LEU A 1 663 ? 10.026 6.740 -3.162 1.00 87.94 663 LEU A O 1
ATOM 4945 N N . VAL A 1 664 ? 12.039 5.929 -2.569 1.00 85.56 664 VAL A N 1
ATOM 4946 C CA . VAL A 1 664 ? 12.248 6.898 -1.478 1.00 85.56 664 VAL A CA 1
ATOM 4947 C C . VAL A 1 664 ? 13.476 7.779 -1.643 1.00 85.56 664 VAL A C 1
ATOM 4949 O O . VAL A 1 664 ? 14.516 7.346 -2.128 1.00 85.56 664 VAL A O 1
ATOM 4952 N N . ALA A 1 665 ? 13.353 9.023 -1.179 1.00 86.19 665 ALA A N 1
ATOM 4953 C CA . ALA A 1 665 ? 14.480 9.920 -0.944 1.00 86.19 665 ALA A CA 1
ATOM 4954 C C . ALA A 1 665 ? 15.324 9.443 0.249 1.00 86.19 665 ALA A C 1
ATOM 4956 O O . ALA A 1 665 ? 14.854 8.656 1.075 1.00 86.19 665 ALA A O 1
ATOM 4957 N N . ASP A 1 666 ? 16.548 9.954 0.371 1.00 80.81 666 ASP A N 1
ATOM 4958 C CA . ASP A 1 666 ? 17.422 9.590 1.484 1.00 80.81 666 ASP A CA 1
ATOM 4959 C C . ASP A 1 666 ? 16.772 9.903 2.843 1.00 80.81 666 ASP A C 1
ATOM 4961 O O . ASP A 1 666 ? 16.126 10.951 3.009 1.00 80.81 666 ASP A O 1
ATOM 4965 N N . PRO A 1 667 ? 16.963 9.038 3.860 1.00 58.06 667 PRO A N 1
ATOM 4966 C CA . PRO A 1 667 ? 16.492 9.313 5.206 1.00 58.06 667 PRO A CA 1
ATOM 4967 C C . PRO A 1 667 ? 17.077 10.639 5.686 1.00 58.06 667 PRO A C 1
ATOM 4969 O O . PRO A 1 667 ? 18.293 10.832 5.678 1.00 58.06 667 PRO A O 1
ATOM 4972 N N . SER A 1 668 ? 16.233 11.555 6.160 1.00 47.06 668 SER A N 1
ATOM 4973 C CA . SER A 1 668 ? 16.702 12.820 6.721 1.00 47.06 668 SER A CA 1
ATOM 4974 C C . SER A 1 668 ? 17.493 12.559 8.009 1.00 47.06 668 SER A C 1
ATOM 4976 O O . SER A 1 668 ? 16.945 12.558 9.113 1.00 47.06 668 SER A O 1
ATOM 4978 N N . HIS A 1 669 ? 18.796 12.311 7.901 1.00 37.06 669 HIS A N 1
ATOM 4979 C CA . HIS A 1 669 ? 19.690 12.337 9.046 1.00 37.06 669 HIS A CA 1
ATOM 4980 C C . HIS A 1 669 ? 19.773 13.778 9.551 1.00 37.06 669 HIS A C 1
ATOM 4982 O O . HIS A 1 669 ? 19.765 14.724 8.766 1.00 37.06 669 HIS A O 1
ATOM 4988 N N . GLY A 1 670 ? 19.843 13.969 10.872 1.00 35.94 670 GLY A N 1
ATOM 4989 C CA . GLY A 1 670 ? 19.906 15.269 11.562 1.00 35.94 670 GLY A CA 1
ATOM 4990 C C . GLY A 1 670 ? 21.134 16.143 11.250 1.00 35.94 670 GLY A C 1
ATOM 4991 O O . GLY A 1 670 ? 21.551 16.927 12.096 1.00 35.94 670 GLY A O 1
ATOM 4992 N N . GLN A 1 671 ? 21.708 16.011 10.055 1.00 34.84 671 GLN A N 1
ATOM 4993 C CA . GLN A 1 671 ? 22.629 16.934 9.397 1.00 34.84 671 GLN A CA 1
ATOM 4994 C C . GLN A 1 671 ? 22.147 17.354 7.988 1.00 34.84 671 GLN A C 1
ATOM 4996 O O . GLN A 1 671 ? 22.889 17.991 7.251 1.00 34.84 671 GLN A O 1
ATOM 5001 N N . GLY A 1 672 ? 20.888 17.079 7.618 1.00 37.06 672 GLY A N 1
ATOM 5002 C CA . GLY A 1 672 ? 20.268 17.418 6.323 1.00 37.06 672 GLY A CA 1
ATOM 5003 C C . GLY A 1 672 ? 19.980 18.909 6.091 1.00 37.06 672 GLY A C 1
ATOM 5004 O O . GLY A 1 672 ? 19.046 19.263 5.375 1.00 37.06 672 GLY A O 1
ATOM 5005 N N . GLY A 1 673 ? 20.752 19.788 6.730 1.00 35.84 673 GLY A N 1
ATOM 5006 C CA . GLY A 1 673 ? 20.708 21.230 6.516 1.00 35.84 673 GLY A CA 1
ATOM 5007 C C . GLY A 1 673 ? 21.602 21.705 5.374 1.00 35.84 673 GLY A C 1
ATOM 5008 O O . GLY A 1 673 ? 21.418 22.835 4.948 1.00 35.84 673 GLY A O 1
ATOM 5009 N N . GLU A 1 674 ? 22.538 20.890 4.873 1.00 38.88 674 GLU A N 1
ATOM 5010 C CA . GLU A 1 674 ? 23.472 21.316 3.819 1.00 38.88 674 GLU A CA 1
ATOM 5011 C C . GLU A 1 674 ? 23.056 20.847 2.418 1.00 38.88 674 GLU A C 1
ATOM 5013 O O . GLU A 1 674 ? 22.964 21.692 1.543 1.00 38.88 674 GLU A O 1
ATOM 5018 N N . GLU A 1 675 ? 22.668 19.591 2.177 1.00 44.78 675 GLU A N 1
ATOM 5019 C CA . GLU A 1 675 ? 22.299 19.124 0.817 1.00 44.78 675 GLU A CA 1
ATOM 5020 C C . GLU A 1 675 ? 20.936 19.640 0.329 1.00 44.78 675 GLU A C 1
ATOM 5022 O O . GLU A 1 675 ? 20.809 20.150 -0.785 1.00 44.78 675 GLU A O 1
ATOM 5027 N N . ASN A 1 676 ? 19.929 19.651 1.207 1.00 42.47 676 ASN A N 1
ATOM 5028 C CA . ASN A 1 676 ? 18.649 20.312 0.933 1.00 42.47 676 ASN A CA 1
ATOM 5029 C C . ASN A 1 676 ? 18.797 21.843 0.827 1.00 42.47 676 ASN A C 1
ATOM 5031 O O . ASN A 1 676 ? 17.985 22.497 0.172 1.00 42.47 676 ASN A O 1
ATOM 5035 N N . ALA A 1 677 ? 19.818 22.433 1.462 1.00 39.38 677 ALA A N 1
ATOM 5036 C CA . ALA A 1 677 ? 20.150 23.844 1.284 1.00 39.38 677 ALA A CA 1
ATOM 5037 C C . ALA A 1 677 ? 20.991 24.093 0.033 1.00 39.38 677 ALA A C 1
ATOM 5039 O O . ALA A 1 677 ? 20.875 25.174 -0.525 1.00 39.38 677 ALA A O 1
ATOM 5040 N N . LEU A 1 678 ? 21.785 23.134 -0.443 1.00 43.34 678 LEU A N 1
ATOM 5041 C CA . LEU A 1 678 ? 22.498 23.220 -1.712 1.00 43.34 678 LEU A CA 1
ATOM 5042 C C . LEU A 1 678 ? 21.492 23.202 -2.859 1.00 43.34 678 LEU A C 1
ATOM 5044 O O . LEU A 1 678 ? 21.506 24.145 -3.633 1.00 43.34 678 LEU A O 1
ATOM 5048 N N . LEU A 1 679 ? 20.524 22.278 -2.887 1.00 46.62 679 LEU A N 1
ATOM 5049 C CA . LEU A 1 679 ? 19.457 22.288 -3.899 1.00 46.62 679 LEU A CA 1
ATOM 5050 C C . LEU A 1 679 ? 18.592 23.565 -3.809 1.00 46.62 679 LEU A C 1
ATOM 5052 O O . LEU A 1 679 ? 18.322 24.209 -4.820 1.00 46.62 679 LEU A O 1
ATOM 5056 N N . ARG A 1 680 ? 18.220 24.019 -2.598 1.00 44.16 680 ARG A N 1
ATOM 5057 C CA . ARG A 1 680 ? 17.453 25.272 -2.410 1.00 44.16 680 ARG A CA 1
ATOM 5058 C C . ARG A 1 680 ? 18.253 26.538 -2.736 1.00 44.16 680 ARG A C 1
ATOM 5060 O O . ARG A 1 680 ? 17.665 27.478 -3.259 1.00 44.16 680 ARG A O 1
ATOM 5067 N N . ASN A 1 681 ? 19.557 26.590 -2.461 1.00 39.41 681 ASN A N 1
ATOM 5068 C CA . ASN A 1 681 ? 20.421 27.732 -2.787 1.00 39.41 681 ASN A CA 1
ATOM 5069 C C . ASN A 1 681 ? 20.838 27.728 -4.270 1.00 39.41 681 ASN A C 1
ATOM 5071 O O . ASN A 1 681 ? 20.981 28.799 -4.860 1.00 39.41 681 ASN A O 1
ATOM 5075 N N . PHE A 1 682 ? 20.971 26.557 -4.901 1.00 44.78 682 PHE A N 1
ATOM 5076 C CA . PHE A 1 682 ? 21.212 26.412 -6.342 1.00 44.78 682 PHE A CA 1
ATOM 5077 C C . PHE A 1 682 ? 19.969 26.829 -7.142 1.00 44.78 682 PHE A C 1
ATOM 5079 O O . PHE A 1 682 ? 20.060 27.644 -8.058 1.00 44.78 682 PHE A O 1
ATOM 5086 N N . MET A 1 683 ? 18.780 26.402 -6.705 1.00 45.88 683 MET A N 1
ATOM 5087 C CA . MET A 1 683 ? 17.501 26.859 -7.259 1.00 45.88 683 MET A CA 1
ATOM 5088 C C . MET A 1 683 ? 17.250 28.353 -6.970 1.00 45.88 683 MET A C 1
ATOM 5090 O O . MET A 1 683 ? 16.868 29.101 -7.861 1.00 45.88 683 MET A O 1
ATOM 5094 N N . ALA A 1 684 ? 17.535 28.864 -5.767 1.00 37.84 684 ALA A N 1
ATOM 5095 C CA . ALA A 1 684 ? 17.350 30.292 -5.471 1.00 37.84 684 ALA A CA 1
ATOM 5096 C C . ALA A 1 684 ? 18.327 31.221 -6.226 1.00 37.84 684 ALA A C 1
ATOM 5098 O O . ALA A 1 684 ? 17.981 32.370 -6.501 1.00 37.84 684 ALA A O 1
ATOM 5099 N N . SER A 1 685 ? 19.531 30.750 -6.575 1.00 37.62 685 SER A N 1
ATOM 5100 C CA . SER A 1 685 ? 20.519 31.537 -7.334 1.00 37.62 685 SER A CA 1
ATOM 5101 C C . SER A 1 685 ? 20.260 31.550 -8.845 1.00 37.62 685 SER A C 1
ATOM 5103 O O . SER A 1 685 ? 20.533 32.563 -9.493 1.00 37.62 685 SER A O 1
ATOM 5105 N N . SER A 1 686 ? 19.647 30.501 -9.398 1.00 38.06 686 SER A N 1
ATOM 5106 C CA . SER A 1 686 ? 19.238 30.436 -10.807 1.00 38.06 686 SER A CA 1
ATOM 5107 C C . SER A 1 686 ? 18.017 31.321 -11.115 1.00 38.06 686 SER A C 1
ATOM 5109 O O . SER A 1 686 ? 17.972 31.937 -12.180 1.00 38.06 686 SER A O 1
ATOM 5111 N N . PHE A 1 687 ? 17.103 31.537 -10.155 1.00 36.28 687 PHE A N 1
ATOM 5112 C CA . PHE A 1 687 ? 15.996 32.507 -10.292 1.00 36.28 687 PHE A CA 1
ATOM 5113 C C . PHE A 1 687 ? 16.380 33.977 -10.017 1.00 36.28 687 PHE A C 1
ATOM 5115 O O . PHE A 1 687 ? 15.607 34.881 -10.337 1.00 36.28 687 PHE A O 1
ATOM 5122 N N . ALA A 1 688 ? 17.560 34.258 -9.448 1.00 31.25 688 ALA A N 1
ATOM 5123 C CA . ALA A 1 688 ? 17.977 35.619 -9.083 1.00 31.25 688 ALA A CA 1
ATOM 5124 C C . ALA A 1 688 ? 18.715 36.388 -10.200 1.00 31.25 688 ALA A C 1
ATOM 5126 O O . ALA A 1 688 ? 19.039 37.561 -10.022 1.00 31.25 688 ALA A O 1
ATOM 5127 N N . SER A 1 689 ? 18.970 35.774 -11.361 1.00 32.38 689 SER A N 1
ATOM 5128 C CA . SER A 1 689 ? 19.734 36.404 -12.455 1.00 32.38 689 SER A CA 1
ATOM 5129 C C . SER A 1 689 ? 18.885 37.094 -13.535 1.00 32.38 689 SER A C 1
ATOM 5131 O O . SER A 1 689 ? 19.401 37.459 -14.590 1.00 32.38 689 SER A O 1
ATOM 5133 N N . SER A 1 690 ? 17.603 37.371 -13.268 1.00 34.84 690 SER A N 1
ATOM 5134 C CA . SER A 1 690 ? 16.755 38.187 -14.148 1.00 34.84 690 SER A CA 1
ATOM 5135 C C . SER A 1 690 ? 16.507 39.605 -13.608 1.00 34.84 690 SER A C 1
ATOM 5137 O O . SER A 1 690 ? 15.362 40.042 -13.539 1.00 34.84 690 SER A O 1
ATOM 5139 N N . SER A 1 691 ? 17.553 40.343 -13.226 1.00 32.22 691 SER A N 1
ATOM 5140 C CA . SER A 1 691 ? 17.545 41.819 -13.269 1.00 32.22 691 SER A CA 1
ATOM 5141 C C . SER A 1 691 ? 18.929 42.415 -12.969 1.00 32.22 691 SER A C 1
ATOM 5143 O O . SER A 1 691 ? 19.431 42.276 -11.860 1.00 32.22 691 SER A O 1
ATOM 5145 N N . ASP A 1 692 ? 19.459 43.143 -13.956 1.00 30.06 692 ASP A N 1
ATOM 5146 C CA . ASP A 1 692 ? 20.462 44.220 -13.882 1.00 30.06 692 ASP A CA 1
ATOM 5147 C C . ASP A 1 692 ? 21.949 43.921 -13.556 1.00 30.06 692 ASP A C 1
ATOM 5149 O O . ASP A 1 692 ? 22.361 43.873 -12.406 1.00 30.06 692 ASP A O 1
ATOM 5153 N N . GLY A 1 693 ? 22.788 43.971 -14.609 1.00 27.80 693 GLY A N 1
ATOM 5154 C CA . GLY A 1 693 ? 24.088 44.683 -14.634 1.00 27.80 693 GLY A CA 1
ATOM 5155 C C . GLY A 1 693 ? 25.325 44.042 -13.959 1.00 27.80 693 GLY A C 1
ATOM 5156 O O . GLY A 1 693 ? 25.206 43.328 -12.974 1.00 27.80 693 GLY A O 1
ATOM 5157 N N . PRO A 1 694 ? 26.559 44.291 -14.461 1.00 35.25 694 PRO A N 1
ATOM 5158 C CA . PRO A 1 694 ? 27.738 43.514 -14.081 1.00 35.25 694 PRO A CA 1
ATOM 5159 C C . PRO A 1 694 ? 28.433 44.046 -12.816 1.00 35.25 694 PRO A C 1
ATOM 5161 O O . PRO A 1 694 ? 28.784 45.224 -12.741 1.00 35.25 694 PRO A O 1
ATOM 5164 N N . GLY A 1 695 ? 28.756 43.140 -11.889 1.00 33.34 695 GLY A N 1
ATOM 5165 C CA . GLY A 1 695 ? 29.807 43.332 -10.884 1.00 33.34 695 GLY A CA 1
ATOM 5166 C C . GLY A 1 695 ? 29.363 43.087 -9.442 1.00 33.34 695 GLY A C 1
ATOM 5167 O O . GLY A 1 695 ? 28.623 43.881 -8.872 1.00 33.34 695 GLY A O 1
ATOM 5168 N N . GLY A 1 696 ? 29.902 42.038 -8.816 1.00 24.53 696 GLY A N 1
ATOM 5169 C CA . GLY A 1 696 ? 29.748 41.816 -7.378 1.00 24.53 696 GLY A CA 1
ATOM 5170 C C . GLY A 1 696 ? 30.409 40.528 -6.896 1.00 24.53 696 GLY A C 1
ATOM 5171 O O . GLY A 1 696 ? 29.800 39.469 -6.914 1.00 24.53 696 GLY A O 1
ATOM 5172 N N . THR A 1 697 ? 31.668 40.629 -6.478 1.00 26.62 697 THR A N 1
ATOM 5173 C CA . THR A 1 697 ? 32.460 39.587 -5.811 1.00 26.62 697 THR A CA 1
ATOM 5174 C C . THR A 1 697 ? 31.785 39.106 -4.517 1.00 26.62 697 THR A C 1
ATOM 5176 O O . THR A 1 697 ? 31.444 39.930 -3.669 1.00 26.62 697 THR A O 1
ATOM 5179 N N . LEU A 1 698 ? 31.645 37.788 -4.332 1.00 25.88 698 LEU A N 1
ATOM 5180 C CA . LEU A 1 698 ? 31.187 37.183 -3.076 1.00 25.88 698 LEU A CA 1
ATOM 5181 C C . LEU A 1 698 ? 32.276 37.289 -1.995 1.00 25.88 698 LEU A C 1
ATOM 5183 O O . LEU A 1 698 ? 33.409 36.852 -2.194 1.00 25.88 698 LEU A O 1
ATOM 5187 N N . ILE A 1 699 ? 31.917 37.860 -0.844 1.00 26.19 699 ILE A N 1
ATOM 5188 C CA . ILE A 1 699 ? 32.705 37.850 0.394 1.00 26.19 699 ILE A CA 1
ATOM 5189 C C . ILE A 1 699 ? 32.001 36.892 1.357 1.00 26.19 699 ILE A C 1
ATOM 5191 O O . ILE A 1 699 ? 30.839 37.104 1.694 1.00 26.19 699 ILE A O 1
ATOM 5195 N N . SER A 1 700 ? 32.688 35.832 1.778 1.00 26.62 700 SER A N 1
ATOM 5196 C CA . SER A 1 700 ? 32.214 34.888 2.792 1.00 26.62 700 SER A CA 1
ATOM 5197 C C . SER A 1 700 ? 32.368 35.483 4.198 1.00 26.62 700 SER A C 1
ATOM 5199 O O . SER A 1 700 ? 33.493 35.781 4.606 1.00 26.62 700 SER A O 1
ATOM 5201 N N . GLU A 1 701 ? 31.287 35.592 4.973 1.00 27.88 701 GLU A N 1
ATOM 5202 C CA . GLU A 1 701 ? 31.362 35.809 6.425 1.00 27.88 701 GLU A CA 1
ATOM 5203 C C . GLU A 1 701 ? 31.142 34.481 7.161 1.00 27.88 701 GLU A C 1
ATOM 5205 O O . GLU A 1 701 ? 30.023 34.005 7.329 1.00 27.88 701 GLU A O 1
ATOM 5210 N N . GLY A 1 702 ? 32.253 33.875 7.589 1.00 26.78 702 GLY A N 1
ATOM 5211 C CA . GLY A 1 702 ? 32.277 32.794 8.568 1.00 26.78 702 GLY A CA 1
ATOM 5212 C C . GLY A 1 702 ? 32.259 33.345 9.996 1.00 26.78 702 GLY A C 1
ATOM 5213 O O . GLY A 1 702 ? 32.905 34.346 10.309 1.00 26.78 702 GLY A O 1
ATOM 5214 N N . ALA A 1 703 ? 31.513 32.657 10.855 1.00 28.78 703 ALA A N 1
ATOM 5215 C CA . ALA A 1 703 ? 31.311 32.944 12.267 1.00 28.78 703 ALA A CA 1
ATOM 5216 C C . ALA A 1 703 ? 32.619 33.167 13.059 1.00 28.78 703 ALA A C 1
ATOM 5218 O O . ALA A 1 703 ? 33.542 32.353 13.020 1.00 28.78 703 ALA A O 1
ATOM 5219 N N . GLN A 1 704 ? 32.661 34.232 13.869 1.00 27.14 704 GLN A N 1
ATOM 5220 C CA . GLN A 1 704 ? 33.623 34.392 14.963 1.00 27.14 704 GLN A CA 1
ATOM 5221 C C . GLN A 1 704 ? 32.919 34.324 16.320 1.00 27.14 704 GLN A C 1
ATOM 5223 O O . GLN A 1 704 ? 31.963 35.051 16.578 1.00 27.14 704 GLN A O 1
ATOM 5228 N N . GLY A 1 705 ? 33.469 33.494 17.211 1.00 25.27 705 GLY A N 1
ATOM 5229 C CA . GLY A 1 705 ? 32.999 33.331 18.585 1.00 25.27 705 GLY A CA 1
ATOM 5230 C C . GLY A 1 705 ? 33.962 32.580 19.513 1.00 25.27 705 GLY A C 1
ATOM 5231 O O . GLY A 1 705 ? 33.544 31.646 20.172 1.00 25.27 705 GLY A O 1
ATOM 5232 N N . ASN A 1 706 ? 35.227 33.020 19.561 1.00 28.12 706 ASN A N 1
ATOM 5233 C CA . ASN A 1 706 ? 36.173 32.983 20.698 1.00 28.12 706 ASN A CA 1
ATOM 5234 C C . ASN A 1 706 ? 36.453 31.688 21.504 1.00 28.12 706 ASN A C 1
ATOM 5236 O O . ASN A 1 706 ? 35.667 31.300 22.360 1.00 28.12 706 ASN A O 1
ATOM 5240 N N . SER A 1 707 ? 37.734 31.278 21.502 1.00 28.11 707 SER A N 1
ATOM 5241 C CA . SER A 1 707 ? 38.614 31.430 22.685 1.00 28.11 707 SER A CA 1
ATOM 5242 C C . SER A 1 707 ? 40.115 31.305 22.330 1.00 28.11 707 SER A C 1
ATOM 5244 O O . SER A 1 707 ? 40.555 30.234 21.934 1.00 28.11 707 SER A O 1
ATOM 5246 N N . GLN A 1 708 ? 40.851 32.425 22.465 1.00 27.89 708 GLN A N 1
ATOM 5247 C CA . GLN A 1 708 ? 42.226 32.634 23.005 1.00 27.89 708 GLN A CA 1
ATOM 5248 C C . GLN A 1 708 ? 43.297 31.513 22.890 1.00 27.89 708 GLN A C 1
ATOM 5250 O O . GLN A 1 708 ? 43.027 30.389 23.276 1.00 27.89 708 GLN A O 1
ATOM 5255 N N . GLN A 1 709 ? 44.597 31.709 22.599 1.00 28.55 709 GLN A N 1
ATOM 5256 C CA . GLN A 1 709 ? 45.527 32.806 22.225 1.00 28.55 709 GLN A CA 1
ATOM 5257 C C . GLN A 1 709 ? 46.952 32.145 22.067 1.00 28.55 709 GLN A C 1
ATOM 5259 O O . GLN A 1 709 ? 47.066 30.943 22.297 1.00 28.55 709 GLN A O 1
ATOM 5264 N N . PRO A 1 710 ? 48.041 32.836 21.655 1.00 34.50 710 PRO A N 1
ATOM 5265 C CA . PRO A 1 710 ? 48.709 32.708 20.353 1.00 34.50 710 PRO A CA 1
ATOM 5266 C C . PRO A 1 710 ? 50.126 32.086 20.404 1.00 34.50 710 PRO A C 1
ATOM 5268 O O . PRO A 1 710 ? 50.727 31.994 21.470 1.00 34.50 710 PRO A O 1
ATOM 5271 N N . LEU A 1 711 ? 50.733 31.799 19.243 1.00 24.02 711 LEU A N 1
ATOM 5272 C CA . LEU A 1 711 ? 52.196 31.779 19.092 1.00 24.02 711 LEU A CA 1
ATOM 5273 C C . LEU A 1 711 ? 52.632 32.172 17.668 1.00 24.02 711 LEU A C 1
ATOM 5275 O O . LEU A 1 711 ? 51.910 32.016 16.691 1.00 24.02 711 LEU A O 1
ATOM 5279 N N . LEU A 1 712 ? 53.805 32.792 17.638 1.00 24.92 712 LEU A N 1
ATOM 5280 C CA . LEU A 1 712 ? 54.333 33.797 16.719 1.00 24.92 712 LEU A CA 1
ATOM 5281 C C . LEU A 1 712 ? 55.052 33.225 15.475 1.00 24.92 712 LEU A C 1
ATOM 5283 O O . LEU A 1 712 ? 55.736 32.215 15.575 1.00 24.92 712 LEU A O 1
ATOM 5287 N N . LEU A 1 713 ? 55.055 34.046 14.410 1.00 26.22 713 LEU A N 1
ATOM 5288 C CA . LEU A 1 713 ? 56.150 34.307 13.447 1.00 26.22 713 LEU A CA 1
ATOM 5289 C C . LEU A 1 713 ? 56.656 33.165 12.537 1.00 26.22 713 LEU A C 1
ATOM 5291 O O . LEU A 1 713 ? 57.396 32.287 12.957 1.00 26.22 713 LEU A O 1
ATOM 5295 N N . THR A 1 714 ? 56.483 33.317 11.220 1.00 27.17 714 THR A N 1
ATOM 5296 C CA . THR A 1 714 ? 57.489 33.929 10.315 1.00 27.17 714 THR A CA 1
ATOM 5297 C C . THR A 1 714 ? 57.069 33.780 8.842 1.00 27.17 714 THR A C 1
ATOM 5299 O O . THR A 1 714 ? 56.814 32.694 8.343 1.00 27.17 714 THR A O 1
ATOM 5302 N N . GLN A 1 715 ? 57.017 34.906 8.142 1.00 27.48 715 GLN A N 1
ATOM 5303 C CA . GLN A 1 715 ? 57.299 35.046 6.705 1.00 27.48 715 GLN A CA 1
ATOM 5304 C C . GLN A 1 715 ? 58.764 35.565 6.598 1.00 27.48 715 GLN A C 1
ATOM 5306 O O . GLN A 1 715 ? 59.293 35.920 7.663 1.00 27.48 715 GLN A O 1
ATOM 5311 N N . PRO A 1 716 ? 59.428 35.738 5.423 1.00 44.69 716 PRO A N 1
ATOM 5312 C CA . PRO A 1 716 ? 58.849 35.879 4.074 1.00 44.69 716 PRO A CA 1
ATOM 5313 C C . PRO A 1 716 ? 59.717 35.339 2.893 1.00 44.69 716 PRO A C 1
ATOM 5315 O O . PRO A 1 716 ? 60.835 34.862 3.069 1.00 44.69 716 PRO A O 1
ATOM 5318 N N . HIS A 1 717 ? 59.192 35.596 1.686 1.00 31.00 717 HIS A N 1
ATOM 5319 C CA . HIS A 1 717 ? 59.867 35.969 0.425 1.00 31.00 717 HIS A CA 1
ATOM 5320 C C . HIS A 1 717 ? 60.129 34.911 -0.655 1.00 31.00 717 HIS A C 1
ATOM 5322 O O . HIS A 1 717 ? 60.864 33.946 -0.462 1.00 31.00 717 HIS A O 1
ATOM 5328 N N . GLY A 1 718 ? 59.611 35.245 -1.843 1.00 44.31 718 GLY A N 1
ATOM 5329 C CA . GLY A 1 718 ? 59.917 34.682 -3.151 1.00 44.31 718 GLY A CA 1
ATOM 5330 C C . GLY A 1 718 ? 58.872 35.102 -4.162 1.00 44.31 718 GLY A C 1
ATOM 5331 O O . GLY A 1 718 ? 58.215 34.176 -4.670 1.00 44.31 718 GLY A O 1
#

Sequence (718 aa):
MRTEKNSAHSSTPIVKSQDILATAPAGSTAPDSITIGGGSVWVEYGNGADSTGAAGSSTIVQYNMKGQIEHTYTVKGLADGLKYDPETGDVWVLLNNDGNSTLQLIDPATQQISSPLQYGSPYVYGPTSSRGFDDVVFDGNRVFLSETNPVNPGDPVIVQLLNGQAPFGTLQTKSILTLGDTGTNLVTGEKNQPLPVTDPDSLKLLPDGDLLLTGEADGAFVFVKDPGTSHQTQSFVTLPAGDIPDDAIMPTSTSGTFYVGNQGGNNVVSINVTGLNTHDLYADIANKNELVQIDPKTGAVTHVADLNNPHGLAFVPSAAGDTDHGDRDVDHGRQEDHGHQAKAPSHIVVVIEENHDADQIIGNPNAPYINGTLVKDGLYYSNAHGTDHPSQPNYMELFSGTNPGVPGVNSPLQQHYPAGAEGTAAGQDALNNGDNYNTGQPFSVPNLGAELLAAGKSFAGYSETLPSVGFTGASANGINGNRAYVEKHNPWAQFQGTGTNQLPADTNQPFTTFQATTDFSNLPTVSFVVPNEYNDMHDTVSKNGLYAVGNTGVDKFGAPVNDAGTIQNGDTWLQNNLEAYREWATTHNSLLVVAWDENDYDFTDSNNIPMVIDGDPRLVQAGVNSANVNHFDLLKTLEGYYGLAPTGLAATADGLPMEHGRLVADPSHGQGGEENALLRNFMASSFASSSDGPGGTLISEGAQGNSQQPLLLTQPHG

pLDDT: mean 78.52, std 22.79, range [24.02, 98.88]

Foldseek 3Di:
DDDDPPPPDQQFKDWPDKDFQEFADPQFAFWFAWEDAPQWIKIKGFSPFALALPFDWIKIFTGHPSHHTPDIDIGRAGFQEWYQDQAFLWIWTFHRLQHQTWIWTQNPVVRDIDDTAAADPPRPGHSPGGKGFRYWDADDQWIKTAMAQADDWFAAGMWIFPCGDQHDHHIYIDGQHTQQFWAAQLAVRDGRHGDLASGWHDWDADPQRWIWIDRFQSQKIKIWPPTPDPPTHIYMYHADPPFGWADKDQDPDQWWWKWWCQNQSNTIMITTIGRDDSQWMWTDGQVQQFIWTANSNNRDIGTDDGGHRIHHMDTDGDDPDDDDDDDDDDDDDDDDDGRDLPALQLEEEEEAFAAAFPVCAALDPLQCCCHVPQQQFFEWAQQEFFDDDDQLQLLCCLWFVDDPQDVPPPDDDDDLVPVPCCVDPVVVCCVVVVQQSPPVAADQHATPQLLCVVLVFHAAEEEEQPPAQLDLDQFAADPPRATWGGCSNPNLSRQDDDDHRHDDSNSYHYNVVLQPDPDCSPPTNYYYYYGIQQQSLQWHDDPVHIAGPDPPCAGPVRHGHDSSNSSNSNSVVCCVRCVVVLVVQQDRSYKYKYWYNFHHPDSPDRRHIIIGMGGHCSAGDRDYAHDNYYSLLQSLLSCVSSVHQRGHCVNVHPHQDDDSNHHDHDDPDPVPPPPVVCSVVSVVVSVVPPDDDDDDDDDDDDDDDDDDDDDDDDDDDD

Mean predicted aligned error: 18.48 Å

Solvent-accessible surface area (backbone atoms only — not comparable to full-atom values): 38106 Å² total; per-residue (Å²): 141,82,85,79,79,82,74,78,73,75,58,71,61,42,72,76,48,75,44,79,45,30,68,54,57,94,90,49,35,45,28,27,30,33,26,69,48,84,75,26,41,36,36,36,14,27,51,81,20,33,44,42,39,84,43,60,37,14,37,42,36,36,17,36,85,76,36,47,78,75,48,79,46,79,46,84,9,13,53,53,12,46,32,51,36,80,66,25,40,27,34,40,35,26,26,5,29,43,2,48,34,30,41,31,39,34,35,74,90,80,71,45,68,52,75,75,32,41,45,31,76,92,59,63,41,57,87,86,33,66,42,31,39,30,19,55,37,76,56,77,72,42,26,37,33,20,24,31,53,40,82,50,78,68,33,48,38,28,30,33,42,72,55,32,80,54,68,69,67,66,38,39,72,44,78,60,37,38,32,76,45,55,19,28,36,43,52,81,67,46,66,75,36,73,56,61,46,56,28,35,36,35,41,37,73,43,100,85,63,25,38,39,35,29,7,23,87,52,14,23,40,38,38,34,38,52,67,79,49,99,73,47,45,44,33,32,37,62,54,66,92,87,48,34,40,46,24,65,46,64,45,95,41,43,32,27,35,39,40,33,14,20,28,73,69,35,24,33,35,36,35,33,35,34,46,42,53,54,85,26,41,36,31,32,24,27,85,75,19,31,35,32,38,31,36,49,60,72,54,49,76,40,86,60,45,84,58,33,40,32,27,22,54,36,77,46,69,53,74,95,74,86,71,89,80,82,91,76,96,74,94,76,87,76,87,77,87,71,53,19,70,61,51,49,54,60,29,34,42,38,35,49,35,41,41,37,36,33,79,69,48,60,82,31,84,46,22,52,45,49,43,71,40,47,46,62,63,5,26,24,31,79,34,22,24,27,77,50,82,60,60,47,51,22,42,29,26,40,44,23,23,40,56,93,77,51,96,84,66,83,67,82,96,69,73,65,66,56,82,69,43,69,81,34,71,66,40,44,43,48,72,72,62,60,74,55,81,74,77,87,62,56,52,64,62,55,32,55,56,32,52,33,46,74,70,74,45,40,45,34,37,24,32,29,60,43,91,42,69,42,62,67,59,60,58,32,60,41,79,95,68,25,72,26,21,52,39,53,76,39,52,68,49,47,20,43,52,83,65,78,38,27,30,58,45,81,29,35,33,26,29,68,61,62,72,67,56,88,58,74,88,73,54,38,34,39,27,40,40,28,58,21,50,63,36,20,31,41,21,38,80,52,104,87,42,69,36,62,72,48,101,73,47,32,37,103,84,69,49,81,48,56,66,63,59,18,37,30,39,17,27,52,45,48,49,76,71,40,45,73,55,44,64,50,18,41,78,54,51,14,38,36,36,44,32,36,34,18,26,64,87,50,66,79,63,79,31,39,14,46,32,33,37,34,33,11,66,81,47,34,33,56,37,54,21,71,59,85,42,37,39,32,13,50,35,24,39,60,29,52,53,72,73,46,80,54,40,61,53,12,59,78,38,91,30,62,65,60,57,67,73,14,37,48,36,57,79,82,52,101,70,58,68,52,65,62,41,46,55,51,49,54,54,53,56,68,71,60,74,85,70,82,83,91,84,80,85,87,78,86,86,77,92,84,84,87,82,90,86,90,88,81,89,82,84,86,92,133

Secondary structure (DSSP, 8-state):
-------------EEEEEEEEEEPPTT---EEEEEEETTEEEEEE-TT--TTSSS-EEEEEEEETTS-EEEEEEEEB-EEEEEE-TTT--EEEEE-TTSS-EEEEEETTTTEEPPPEEE-TT----TT----EEEEEEETTEEEEEES---STT-EEEEEETTTTS--SEE-EEEEEETT-EEEETTT---SEEP--SSEEEEEE-TTS-EEEEETTTTEEEEEESTTSTT-EEEEEEPSTT--EEEEE--SSSEEEEEEEEGGGTEEEEEEEES--TTSEEEEEGGGTEEEEEETTTTEEEEEEE-SSEEEEEEEEPPTT-------------PPP---SS---SEEEEEEE----HHHHTT-TT-HHIIIIIHHHSEEETTEE-SSSSHHHHHHHHHHSS-TT-TT---SS---S-TTGGGSHHHHHHHHH-S----SS---S--HHHHHHHTT--EEEEETT--STT---SEEE-GGG-EEEEGGG-GGGGGBSSSTTPBPGGGEEEHHHHHT-S-GGGS-SEEEEE--TTTSSSEEEETTEEEE--TTSB-TTS-B--HHHHHHHHHHHHHHHHHHHHHHHTTTTEEEEEEESS-SS-TTS--EE-EEEEE-TTTB-SEEE---EEHHHHHHHHHHHTTPPPPGGGGT---S-EETTEE-PPP--TTTTSHHHHHHHHHHHHGGGSS--S------------------------

Radius of gyration: 32.31 Å; Cα contacts (8 Å, |Δi|>4): 1716; chains: 1; bounding box: 108×73×79 Å

Nearest PDB structures (foldseek):
  9fvt-assembly1_D  TM=5.284E-01  e=6.231E-07  Ochrovirga pacifica
  7kzn-assembly1_D  TM=4.611E-01  e=1.437E-06  Chlamydomonas reinhardtii
  6nau-assembly3_C  TM=4.376E-01  e=6.840E-06  Klebsiella pneumoniae subsp. pneumoniae
  8glv-assembly1_Aa  TM=5.109E-01  e=7.103E-05  Chlamydomonas reinhardtii
  1ri6-assembly1_A  TM=4.042E-01  e=7.232E-06  Escherichia coli